Protein AF-0000000067235515 (afdb_homodimer)

Secondary structure (DSSP, 8-state):
---------PPEEEE--BTTTB---TTTHHHHHTT--HHHHHHHB-TTHHHHHHTTSS-HHHHHHHSBTT-----HHHHHHHHHHH--BPTTHHHHHHHHHHTT--EEEEE---TTHHHHHHHH-GGGTSEEEEETTBGGGTT--TTSHHHHHHHHHHHTS-GGGEEEEES-HHHHHHHHHTT-EEEE---HHHHHHHHHHTT---/---------PPEEEE--BTTTB---TTTHHHHHTT--HHHHHHHB-TTHHHHHHTTSS-HHHHHHHSBTT-----HHHHHHHHHHH--BPTTHHHHHHHHHHTT--EEEEE---TTHHHHHHHH-GGGTSEEEEETTBGGGTT--TTSHHHHHHHHHHHTS-GGGEEEEES-HHHHHHHHHTT-EEEE---HHHHHHHHHHTT---

Solvent-accessible surface area (backbone atoms only — not comparable to full-atom values): 21364 Å² total; per-residue (Å²): 127,80,74,72,70,70,76,75,82,68,45,38,36,36,29,28,38,71,57,49,40,27,45,57,44,66,75,59,52,44,18,54,74,70,73,37,53,57,69,54,42,63,60,38,33,24,82,52,31,62,60,35,26,20,28,46,73,42,52,70,69,53,30,41,58,38,38,28,36,57,54,54,88,57,64,56,68,60,51,51,51,54,50,54,72,52,53,42,72,35,74,58,32,66,62,52,38,46,40,37,39,74,59,66,37,52,40,29,34,46,31,75,37,32,76,61,55,55,53,50,38,72,74,69,42,55,65,83,48,29,41,88,58,29,29,6,31,40,70,68,19,41,63,31,40,73,24,19,60,65,22,54,51,30,49,39,64,73,67,69,54,63,43,78,44,29,37,36,37,23,52,44,63,57,42,21,51,34,37,36,74,70,45,28,45,49,37,71,45,77,46,40,69,55,42,50,52,53,43,43,74,72,67,55,77,102,125,79,74,73,70,69,76,75,81,66,45,38,36,36,29,28,38,71,56,50,41,27,44,58,46,66,75,60,51,46,18,55,74,72,72,37,52,56,70,54,42,64,59,38,33,24,81,53,31,61,59,35,26,20,28,46,73,42,51,69,70,54,30,42,59,37,38,28,37,56,53,54,89,58,63,57,69,62,51,50,49,52,50,55,73,52,52,42,72,34,75,58,32,68,62,53,37,46,40,38,39,74,57,66,38,52,39,30,34,44,31,77,36,31,78,62,56,55,52,49,38,72,74,68,43,54,66,83,48,29,41,88,59,29,30,6,31,40,71,70,18,41,64,32,41,72,26,20,61,64,23,55,51,30,49,41,63,73,67,70,53,63,43,78,44,29,37,37,36,24,55,44,62,58,43,20,51,35,38,36,74,68,45,28,46,49,38,71,47,79,46,42,68,57,42,50,52,55,43,43,74,71,68,55,76,103

Nearest PDB structures (foldseek):
  5akk-assembly1_A  TM=7.738E-01  e=2.012E-09  Homo sapiens
  5ai8-assembly1_A-2  TM=7.349E-01  e=1.295E-09  Homo sapiens
  5fp0-assembly1_A-2  TM=7.448E-01  e=2.934E-09  Homo sapiens
  5aki-assembly1_A-2  TM=7.389E-01  e=2.934E-09  Homo sapiens
  5alv-assembly1_A-2  TM=7.280E-01  e=5.506E-09  Homo sapiens

InterPro domains:
  IPR006439 HAD hydrolase, subfamily IA [TIGR01509] (143-188)
  IPR023214 HAD superfamily [G3DSA:3.40.50.1000] (12-202)
  IPR036412 HAD-like superfamily [SSF56784] (14-196)

pLDDT: mean 95.57, std 9.49, range [41.94, 98.94]

Organism: Chlamydomonas reinhardtii (NCBI:txid3055)

Foldseek 3Di:
DPPPPPPPQAFAEEEEPDVTFKDFCLQPQLCVLVVHHSVVQCVFFDPCLFLCQLLQNDDLVSSQQRGTVVRDGDPSVVSLVSRLVRIDTAPPNVVLLVVCVVVPHAYEYAYSGGPCVVSNCVRPVCVVRHYPAHTNNDHQNRRHDPPDLSNLVSVC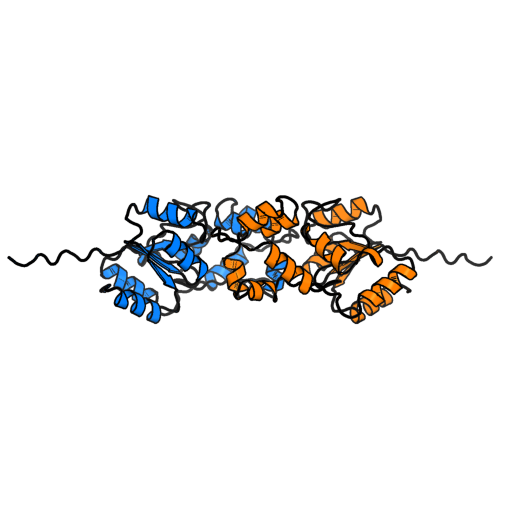VVVVDPQDRYEYEDQDPRSQVSSVVNVHHGDHHDGNVVVVVVCVVVVDDD/DPPPPPPPQAFAEEEEPDVTFKDFCLQPQLCVLVVHHSVVQCVFFDPCLFLCQLLQNDDLVSSQQRGTVVRDGDPSVVSLVSRLVRIDTAPPNVVLLVQCVVVPHAYEYAYSGGPCVVSNCVRPVCVVRHYPAHTNNDHQNRRHDPPDLSNLVSVCVVVVDPQDRYEYEDQDVRSQVSSVVNVHHGDHHDGNVVVVVVCVVVVDDD

Radius of gyration: 25.75 Å; Cα contacts (8 Å, |Δi|>4): 739; chains: 2; bounding box: 45×110×51 Å

Structure (mmCIF, N/CA/C/O backbone):
data_AF-0000000067235515-model_v1
#
loop_
_entity.id
_entity.type
_entity.pdbx_description
1 polymer 'Haloacid dehalogenase-like hydrolase'
#
loop_
_atom_site.group_PDB
_atom_site.id
_atom_site.type_symbol
_atom_site.label_atom_id
_atom_site.label_alt_id
_atom_site.label_comp_id
_atom_site.label_asym_id
_atom_site.label_entity_id
_atom_site.label_seq_id
_atom_site.pdbx_PDB_ins_code
_atom_site.Cartn_x
_atom_site.Cartn_y
_atom_site.Cartn_z
_atom_site.occupancy
_atom_site.B_iso_or_equiv
_atom_site.auth_seq_id
_atom_site.auth_comp_id
_atom_site.auth_asym_id
_atom_site.auth_atom_id
_atom_site.pdbx_PDB_model_num
ATOM 1 N N . MET A 1 1 ? -10.945 -56.719 -24.406 1 42.72 1 MET A N 1
ATOM 2 C CA . MET A 1 1 ? -10.633 -55.375 -24.859 1 42.72 1 MET A CA 1
ATOM 3 C C . MET A 1 1 ? -10.336 -54.469 -23.688 1 42.72 1 MET A C 1
ATOM 5 O O . MET A 1 1 ? -11.164 -54.312 -22.781 1 42.72 1 MET A O 1
ATOM 9 N N . ALA A 1 2 ? -9.141 -54.531 -23.266 1 49.25 2 ALA A N 1
ATOM 10 C CA . ALA A 1 2 ? -8.719 -53.781 -22.078 1 49.25 2 ALA A CA 1
ATOM 11 C C . ALA A 1 2 ? -9.25 -52.375 -22.109 1 49.25 2 ALA A C 1
ATOM 13 O O . ALA A 1 2 ? -9.164 -51.688 -23.141 1 49.25 2 ALA A O 1
ATOM 14 N N . ALA A 1 3 ? -10.352 -52.094 -21.453 1 48.66 3 ALA A N 1
ATOM 15 C CA . ALA A 1 3 ? -10.891 -50.75 -21.344 1 48.66 3 ALA A CA 1
ATOM 16 C C . ALA A 1 3 ? -9.766 -49.719 -21.25 1 48.66 3 ALA A C 1
ATOM 18 O O . ALA A 1 3 ? -8.883 -49.812 -20.406 1 48.66 3 ALA A O 1
ATOM 19 N N . VAL A 1 4 ? -9.133 -49.312 -22.344 1 44.88 4 VAL A N 1
ATOM 20 C CA . VAL A 1 4 ? -8.211 -48.156 -22.297 1 44.88 4 VAL A CA 1
ATOM 21 C C . VAL A 1 4 ? -8.648 -47.188 -21.219 1 44.88 4 VAL A C 1
ATOM 23 O O . VAL A 1 4 ? -9.711 -46.562 -21.328 1 44.88 4 VAL A O 1
ATOM 26 N N . THR A 1 5 ? -8.609 -47.5 -19.906 1 45.69 5 THR A N 1
ATOM 27 C CA . THR A 1 5 ? -8.93 -46.531 -18.859 1 45.69 5 THR A CA 1
ATOM 28 C C . THR A 1 5 ? -8.633 -45.125 -19.344 1 45.69 5 THR A C 1
ATOM 30 O O . THR A 1 5 ? -7.562 -44.844 -19.891 1 45.69 5 THR A O 1
ATOM 33 N N . ALA A 1 6 ? -9.547 -44.406 -19.969 1 49.41 6 ALA A N 1
ATOM 34 C CA . ALA A 1 6 ? -9.438 -43.031 -20.453 1 49.41 6 ALA A CA 1
ATOM 35 C C . ALA A 1 6 ? -8.398 -42.25 -19.656 1 49.41 6 ALA A C 1
ATOM 37 O O . ALA A 1 6 ? -8.406 -42.281 -18.422 1 49.41 6 ALA A O 1
ATOM 38 N N . ALA A 1 7 ? -7.219 -42.188 -20.062 1 55.12 7 ALA A N 1
ATOM 39 C CA . ALA A 1 7 ? -6.148 -41.406 -19.438 1 55.12 7 ALA A CA 1
ATOM 40 C C . ALA A 1 7 ? -6.707 -40.188 -18.703 1 55.12 7 ALA A C 1
ATOM 42 O O . ALA A 1 7 ? -7.43 -39.406 -19.297 1 55.12 7 ALA A O 1
ATOM 43 N N . GLN A 1 8 ? -7.043 -40.344 -17.391 1 63.34 8 GLN A N 1
ATOM 44 C CA . GLN A 1 8 ? -7.594 -39.281 -16.562 1 63.34 8 GLN A CA 1
ATOM 45 C C . GLN A 1 8 ? -6.914 -37.969 -16.844 1 63.34 8 GLN A C 1
ATOM 47 O O . GLN A 1 8 ? -5.688 -37.875 -16.812 1 63.34 8 GLN A O 1
ATOM 52 N N . LYS A 1 9 ? -7.562 -37.125 -17.672 1 81.44 9 LYS A N 1
ATOM 53 C CA . LYS A 1 9 ? -7.027 -35.812 -18.016 1 81.44 9 LYS A CA 1
ATOM 54 C C . LYS A 1 9 ? -6.496 -35.062 -16.781 1 81.44 9 LYS A C 1
ATOM 56 O O . LYS A 1 9 ? -7.156 -35.062 -15.734 1 81.44 9 LYS A O 1
ATOM 61 N N . ARG A 1 10 ? -5.223 -34.844 -16.719 1 94.81 10 ARG A N 1
ATOM 62 C CA . ARG A 1 10 ? -4.543 -34.094 -15.656 1 94.81 10 ARG A CA 1
ATOM 63 C C . ARG A 1 10 ? -4.738 -32.594 -15.82 1 94.81 10 ARG A C 1
ATOM 65 O O . ARG A 1 10 ? -4.43 -32.031 -16.875 1 94.81 10 ARG A O 1
ATOM 72 N N . PRO A 1 11 ? -5.348 -32.062 -14.812 1 97.81 11 PRO A N 1
ATOM 73 C CA . PRO A 1 11 ? -5.512 -30.609 -14.906 1 97.81 11 PRO A CA 1
ATOM 74 C C . PRO A 1 11 ? -4.18 -29.859 -14.875 1 97.81 11 PRO A C 1
ATOM 76 O O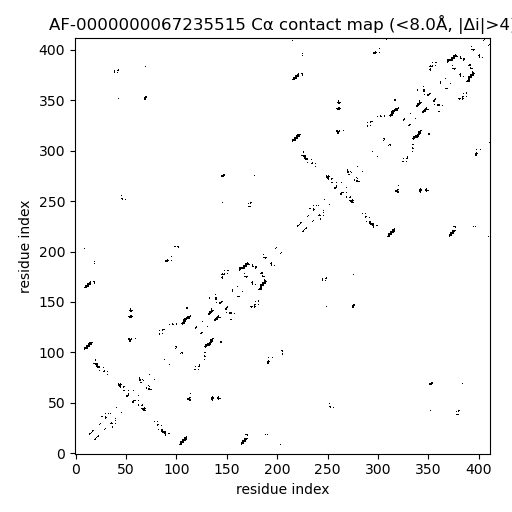 . PRO A 1 11 ? -3.174 -30.406 -14.422 1 97.81 11 PRO A O 1
ATOM 79 N N . VAL A 1 12 ? -4.172 -28.656 -15.477 1 98.62 12 VAL A N 1
ATOM 80 C CA . VAL A 1 12 ? -3.068 -27.719 -15.305 1 98.62 12 VAL A CA 1
ATOM 81 C C . VAL A 1 12 ? -3.09 -27.156 -13.883 1 98.62 12 VAL A C 1
ATOM 83 O O . VAL A 1 12 ? -4.148 -26.781 -13.375 1 98.62 12 VAL A O 1
ATOM 86 N N . LEU A 1 13 ? -1.962 -27.188 -13.195 1 98.88 13 LEU A N 1
ATOM 87 C CA . LEU A 1 13 ? -1.845 -26.531 -11.898 1 98.88 13 LEU A CA 1
ATOM 88 C C . LEU A 1 13 ? -1.133 -25.188 -12.039 1 98.88 13 LEU A C 1
ATOM 90 O O . LEU A 1 13 ? 0.006 -25.125 -12.508 1 98.88 13 LEU A O 1
ATOM 94 N N . LEU A 1 14 ? -1.802 -24.125 -11.758 1 98.81 14 LEU A N 1
ATOM 95 C CA . LEU A 1 14 ? -1.255 -22.766 -11.648 1 98.81 14 LEU A CA 1
ATOM 96 C C . LEU A 1 14 ? -0.914 -22.453 -10.195 1 98.81 14 LEU A C 1
ATOM 98 O O . LEU A 1 14 ? -1.793 -22.453 -9.328 1 98.81 14 LEU A O 1
ATOM 102 N N . LEU A 1 15 ? 0.354 -22.156 -9.93 1 98.94 15 LEU A N 1
ATOM 103 C CA . LEU A 1 15 ? 0.794 -21.984 -8.555 1 98.94 15 LEU A CA 1
ATOM 104 C C . LEU A 1 15 ? 1.336 -20.578 -8.336 1 98.94 15 LEU A C 1
ATOM 106 O O . LEU A 1 15 ? 2.207 -20.109 -9.078 1 98.94 15 LEU A O 1
ATOM 110 N N . ASP A 1 16 ? 0.804 -19.906 -7.312 1 98.88 16 ASP A N 1
ATOM 111 C CA . ASP A 1 16 ? 1.496 -18.75 -6.762 1 98.88 16 ASP A CA 1
ATOM 112 C C . ASP A 1 16 ? 2.91 -19.109 -6.312 1 98.88 16 ASP A C 1
ATOM 114 O O . ASP A 1 16 ? 3.203 -20.281 -6.055 1 98.88 16 ASP A O 1
ATOM 118 N N . ILE A 1 17 ? 3.76 -18.047 -6.305 1 98.88 17 ILE A N 1
ATOM 119 C CA . ILE A 1 17 ? 5.137 -18.344 -5.922 1 98.88 17 ILE A CA 1
ATOM 120 C C . ILE A 1 17 ? 5.395 -17.844 -4.5 1 98.88 17 ILE A C 1
ATOM 122 O O . ILE A 1 17 ? 5.719 -18.625 -3.611 1 98.88 17 ILE A O 1
ATOM 126 N N . MET A 1 18 ? 5.164 -16.578 -4.234 1 98.19 18 MET A N 1
ATOM 127 C CA . MET A 1 18 ? 5.523 -15.977 -2.955 1 98.19 18 MET A CA 1
ATOM 128 C C . MET A 1 18 ? 4.543 -16.391 -1.864 1 98.19 18 MET A C 1
ATOM 130 O O . MET A 1 18 ? 3.342 -16.141 -1.971 1 98.19 18 MET A O 1
ATOM 134 N N . ASP A 1 19 ? 5.094 -17.078 -0.851 1 98.06 19 ASP A N 1
ATOM 135 C CA . ASP A 1 19 ? 4.383 -17.609 0.305 1 98.06 19 ASP A CA 1
ATOM 136 C C . ASP A 1 19 ? 3.455 -18.75 -0.105 1 98.06 19 ASP A C 1
ATOM 138 O O . ASP A 1 19 ? 2.484 -19.062 0.594 1 98.06 19 ASP A O 1
ATOM 142 N N . THR A 1 20 ? 3.705 -19.297 -1.242 1 98.81 20 THR A N 1
ATOM 143 C CA . THR A 1 20 ? 3.066 -20.531 -1.699 1 98.81 20 THR A CA 1
ATOM 144 C C . THR A 1 20 ? 4.113 -21.578 -2.055 1 98.81 20 THR A C 1
ATOM 146 O O . THR A 1 20 ? 4.145 -22.656 -1.454 1 98.81 20 THR A O 1
ATOM 149 N N . VAL A 1 21 ? 5.035 -21.281 -2.959 1 98.94 21 VAL A N 1
ATOM 150 C CA . VAL A 1 21 ? 6.145 -22.156 -3.287 1 98.94 21 VAL A CA 1
ATOM 151 C C . VAL A 1 21 ? 7.406 -21.703 -2.562 1 98.94 21 VAL A C 1
ATOM 153 O O . VAL A 1 21 ? 8.156 -22.516 -2.029 1 98.94 21 VAL A O 1
ATOM 156 N N . VAL A 1 22 ? 7.602 -20.391 -2.527 1 98.88 22 VAL A N 1
ATOM 157 C CA . VAL A 1 22 ? 8.797 -19.75 -1.979 1 98.88 22 VAL A CA 1
ATOM 158 C C . VAL A 1 22 ? 8.391 -18.766 -0.88 1 98.88 22 VAL A C 1
ATOM 160 O O . VAL A 1 22 ? 7.344 -18.125 -0.967 1 98.88 22 VAL A O 1
ATOM 163 N N . TYR A 1 23 ? 9.172 -18.609 0.127 1 98.69 23 TYR A N 1
ATOM 164 C CA . TYR A 1 23 ? 8.984 -17.656 1.216 1 98.69 23 TYR A CA 1
ATOM 165 C C . TYR A 1 23 ? 9.086 -16.219 0.712 1 98.69 23 TYR A C 1
ATOM 167 O O . TYR A 1 23 ? 9.977 -15.906 -0.078 1 98.69 23 TYR A O 1
ATOM 175 N N . ASP A 1 24 ? 8.18 -15.375 1.087 1 96.88 24 ASP A N 1
ATOM 176 C CA . ASP A 1 24 ? 8.141 -13.961 0.729 1 96.88 24 ASP A CA 1
ATOM 177 C C . ASP A 1 24 ? 8.812 -13.102 1.798 1 96.88 24 ASP A C 1
ATOM 179 O O . ASP A 1 24 ? 8.289 -12.953 2.904 1 96.88 24 ASP A O 1
ATOM 183 N N . PRO A 1 25 ? 9.891 -12.438 1.51 1 96.81 25 PRO A N 1
ATOM 184 C CA . PRO A 1 25 ? 10.602 -11.625 2.504 1 96.81 25 PRO A CA 1
ATOM 185 C C . PRO A 1 25 ? 10 -10.227 2.662 1 96.81 25 PRO A C 1
ATOM 187 O O . PRO A 1 25 ? 10.477 -9.445 3.486 1 96.81 25 PRO A O 1
ATOM 190 N N . PHE A 1 26 ? 8.984 -9.859 2.027 1 91.75 26 PHE A N 1
ATOM 191 C CA . PHE A 1 26 ? 8.469 -8.492 1.925 1 91.75 26 PHE A CA 1
ATOM 192 C C . PHE A 1 26 ? 7.938 -8.016 3.27 1 91.75 26 PHE A C 1
ATOM 194 O O . PHE A 1 26 ? 8.227 -6.891 3.689 1 91.75 26 PHE A O 1
ATOM 201 N N . PHE A 1 27 ? 7.223 -8.836 3.979 1 89.31 27 PHE A N 1
ATOM 202 C CA . PHE A 1 27 ? 6.441 -8.375 5.121 1 89.31 27 PHE A CA 1
ATOM 203 C C . PHE A 1 27 ? 7.301 -8.328 6.379 1 89.31 27 PHE A C 1
ATOM 205 O O . PHE A 1 27 ? 7.062 -7.516 7.273 1 89.31 27 PHE A O 1
ATOM 212 N N . LYS A 1 28 ? 8.281 -9.195 6.465 1 93.31 28 LYS A N 1
ATOM 213 C CA . LYS A 1 28 ? 9.062 -9.273 7.695 1 93.31 28 LYS A CA 1
ATOM 214 C C . LYS A 1 28 ? 10.5 -8.805 7.465 1 93.31 28 LYS A C 1
ATOM 216 O O . LYS A 1 28 ? 10.953 -7.848 8.094 1 93.31 28 LYS A O 1
ATOM 221 N N . GLU A 1 29 ? 11.211 -9.305 6.461 1 97.31 29 GLU A N 1
ATOM 222 C CA . GLU A 1 29 ? 12.633 -9.039 6.277 1 97.31 29 GLU A CA 1
ATOM 223 C C . GLU A 1 29 ? 12.867 -7.652 5.688 1 97.31 29 GLU A C 1
ATOM 225 O O . GLU A 1 29 ? 13.82 -6.965 6.062 1 97.31 29 GLU A O 1
ATOM 230 N N . MET A 1 30 ? 11.977 -7.234 4.824 1 96.19 30 MET A N 1
ATOM 231 C CA . MET A 1 30 ? 12.219 -5.953 4.168 1 96.19 30 MET A CA 1
ATOM 232 C C . MET A 1 30 ? 12.117 -4.801 5.16 1 96.19 30 MET A C 1
ATOM 234 O O . MET A 1 30 ? 13 -3.943 5.219 1 96.19 30 MET A O 1
ATOM 238 N N . PRO A 1 31 ? 11.023 -4.773 5.984 1 96.62 31 PRO A N 1
ATOM 239 C CA . PRO A 1 31 ? 11 -3.727 7.008 1 96.62 31 PRO A CA 1
ATOM 240 C C . PRO A 1 31 ? 12.227 -3.754 7.914 1 96.62 31 PRO A C 1
ATOM 242 O O . PRO A 1 31 ? 12.789 -2.703 8.234 1 96.62 31 PRO A O 1
ATOM 245 N N . VAL A 1 32 ? 12.711 -4.914 8.273 1 97.38 32 VAL A N 1
ATOM 246 C CA . VAL A 1 32 ? 13.883 -5.07 9.125 1 97.38 32 VAL A CA 1
ATOM 247 C C . VAL A 1 32 ? 15.117 -4.523 8.414 1 97.38 32 VAL A C 1
ATOM 249 O O . VAL A 1 32 ? 15.93 -3.822 9.016 1 97.38 32 VAL A O 1
ATOM 252 N N . PHE A 1 33 ? 15.297 -4.789 7.137 1 98.19 33 PHE A N 1
ATOM 253 C CA . PHE A 1 33 ? 16.406 -4.316 6.32 1 98.19 33 PHE A CA 1
ATOM 254 C C . PHE A 1 33 ? 16.5 -2.797 6.355 1 98.19 33 PHE A C 1
ATOM 256 O O . PHE A 1 33 ? 17.594 -2.236 6.434 1 98.19 33 PHE A O 1
ATOM 263 N N . PHE A 1 34 ? 15.336 -2.146 6.301 1 97.25 34 PHE A N 1
ATOM 264 C CA . PHE A 1 34 ? 15.312 -0.689 6.262 1 97.25 34 PHE A CA 1
ATOM 265 C C . PHE A 1 34 ? 15.227 -0.109 7.668 1 97.25 34 PHE A C 1
ATOM 267 O O . PHE A 1 34 ? 15.031 1.096 7.836 1 97.25 34 PHE A O 1
ATOM 274 N N . ASN A 1 35 ? 15.273 -0.981 8.672 1 96.38 35 ASN A N 1
ATOM 275 C CA . ASN A 1 35 ? 15.172 -0.587 10.078 1 96.38 35 ASN A CA 1
ATOM 276 C C . ASN A 1 35 ? 13.883 0.177 10.352 1 96.38 35 ASN A C 1
ATOM 278 O O . ASN A 1 35 ? 13.906 1.239 10.977 1 96.38 35 ASN A O 1
ATOM 282 N N . MET A 1 36 ? 12.766 -0.323 9.828 1 95.19 36 MET A N 1
ATOM 283 C CA . MET A 1 36 ? 11.422 0.239 9.969 1 95.19 36 MET A CA 1
ATOM 284 C C . MET A 1 36 ? 10.414 -0.84 10.352 1 95.19 36 MET A C 1
ATOM 286 O O . MET A 1 36 ? 10.633 -2.023 10.078 1 95.19 36 MET A O 1
ATOM 290 N N . SER A 1 37 ? 9.336 -0.436 11.047 1 92.62 37 SER A N 1
ATOM 291 C CA . SER A 1 37 ? 8.164 -1.301 11.094 1 92.62 37 SER A CA 1
ATOM 292 C C . SER A 1 37 ? 7.492 -1.394 9.727 1 92.62 37 SER A C 1
ATOM 294 O O . SER A 1 37 ? 7.793 -0.602 8.828 1 92.62 37 SER A O 1
ATOM 296 N N . PHE A 1 38 ? 6.625 -2.35 9.547 1 91.25 38 PHE A N 1
ATOM 297 C CA . PHE A 1 38 ? 5.906 -2.479 8.289 1 91.25 38 PHE A CA 1
ATOM 298 C C . PHE A 1 38 ? 5.055 -1.244 8.016 1 91.25 38 PHE A C 1
ATOM 300 O O . PHE A 1 38 ? 5.004 -0.75 6.891 1 91.25 38 PHE A O 1
ATOM 307 N N . LYS A 1 39 ? 4.438 -0.704 9.039 1 87.88 39 LYS A N 1
ATOM 308 C CA . LYS A 1 39 ? 3.625 0.505 8.922 1 87.88 39 LYS A CA 1
ATOM 309 C C . LYS A 1 39 ? 4.465 1.686 8.438 1 87.88 39 LYS A C 1
ATOM 311 O O . LYS A 1 39 ? 4.035 2.449 7.57 1 87.88 39 LYS A O 1
ATOM 316 N N . GLU A 1 40 ? 5.664 1.831 9 1 91.75 40 GLU A N 1
ATOM 317 C CA . GLU A 1 40 ? 6.578 2.898 8.602 1 91.75 40 GLU A CA 1
ATOM 318 C C . GLU A 1 40 ? 7.023 2.732 7.152 1 91.75 40 GLU A C 1
ATOM 320 O O . GLU A 1 40 ? 7.109 3.711 6.406 1 91.75 40 GLU A O 1
ATOM 325 N N . LEU A 1 41 ? 7.32 1.507 6.789 1 94.88 41 LEU A N 1
ATOM 326 C CA . LEU A 1 41 ? 7.746 1.231 5.422 1 94.88 41 LEU A CA 1
ATOM 327 C C . LEU A 1 41 ? 6.645 1.592 4.43 1 94.88 41 LEU A C 1
ATOM 329 O O . LEU A 1 41 ? 6.91 2.223 3.402 1 94.88 41 LEU A O 1
ATOM 333 N N . LEU A 1 42 ? 5.406 1.213 4.766 1 91.94 42 LEU A N 1
ATOM 334 C CA . LEU A 1 42 ? 4.27 1.518 3.898 1 91.94 42 LEU A CA 1
ATOM 335 C C . LEU A 1 42 ? 4.113 3.023 3.721 1 91.94 42 LEU A C 1
ATOM 337 O O . LEU A 1 42 ? 3.799 3.494 2.623 1 91.94 42 LEU A O 1
ATOM 341 N N . ALA A 1 43 ? 4.41 3.77 4.738 1 89.12 43 ALA A N 1
ATOM 342 C CA . ALA A 1 43 ? 4.273 5.223 4.707 1 89.12 43 ALA A CA 1
ATOM 343 C C . ALA A 1 43 ? 5.422 5.863 3.932 1 89.12 43 ALA A C 1
ATOM 345 O O . ALA A 1 43 ? 5.238 6.895 3.275 1 89.12 43 ALA A O 1
ATOM 346 N N . ALA A 1 44 ? 6.547 5.281 4.012 1 94.81 44 ALA A N 1
ATOM 347 C CA . ALA A 1 44 ? 7.754 5.871 3.443 1 94.81 44 ALA A CA 1
ATOM 348 C C . ALA A 1 44 ? 7.883 5.535 1.96 1 94.81 44 ALA A C 1
ATOM 350 O O . ALA A 1 44 ? 8.422 6.328 1.182 1 94.81 44 ALA A O 1
ATOM 351 N N . LYS A 1 45 ? 7.402 4.402 1.56 1 96.44 45 LYS A N 1
ATOM 352 C CA . LYS A 1 45 ? 7.531 3.943 0.18 1 96.44 45 LYS A CA 1
ATOM 353 C C . LYS A 1 45 ? 6.695 4.801 -0.766 1 96.44 45 LYS A C 1
ATOM 355 O O . LYS A 1 45 ? 5.648 5.324 -0.379 1 96.44 45 LYS A O 1
ATOM 360 N N . HIS A 1 46 ? 7.297 4.977 -1.972 1 96 46 HIS A N 1
ATOM 361 C CA . HIS A 1 46 ? 6.465 5.57 -3.012 1 96 46 HIS A CA 1
ATOM 362 C C . HIS A 1 46 ? 5.246 4.703 -3.303 1 96 46 HIS A C 1
ATOM 364 O O . HIS A 1 46 ? 5.367 3.488 -3.465 1 96 46 HIS A O 1
ATOM 370 N N . PRO A 1 47 ? 4.133 5.266 -3.4 1 92.81 47 PRO A N 1
ATOM 371 C CA . PRO A 1 47 ? 2.904 4.469 -3.402 1 92.81 47 PRO A CA 1
ATOM 372 C C . PRO A 1 47 ? 2.777 3.584 -4.641 1 92.81 47 PRO A C 1
ATOM 374 O O . PRO A 1 47 ? 2.098 2.555 -4.605 1 92.81 47 PRO A O 1
ATOM 377 N N . THR A 1 48 ? 3.43 3.967 -5.719 1 94.5 48 THR A N 1
ATOM 378 C CA . THR A 1 48 ? 3.18 3.207 -6.941 1 94.5 48 THR A CA 1
ATOM 379 C C . THR A 1 48 ? 4.449 2.5 -7.406 1 94.5 48 THR A C 1
ATOM 381 O O . THR A 1 48 ? 4.406 1.683 -8.328 1 94.5 48 THR A O 1
ATOM 384 N N . ALA A 1 49 ? 5.504 2.727 -6.734 1 96.5 49 ALA A N 1
ATOM 385 C CA . ALA A 1 49 ? 6.793 2.285 -7.258 1 96.5 49 ALA A CA 1
ATOM 386 C C . ALA A 1 49 ? 6.828 0.768 -7.426 1 96.5 49 ALA A C 1
ATOM 388 O O . ALA A 1 49 ? 7.168 0.264 -8.5 1 96.5 49 ALA A O 1
ATOM 389 N N . TRP A 1 50 ? 6.391 0.065 -6.43 1 96.12 50 TRP A N 1
ATOM 390 C CA . TRP A 1 50 ? 6.52 -1.389 -6.453 1 96.12 50 TRP A CA 1
ATOM 391 C C . TRP A 1 50 ? 5.574 -2.002 -7.48 1 96.12 50 TRP A C 1
ATOM 393 O O . TRP A 1 50 ? 5.957 -2.906 -8.227 1 96.12 50 TRP A O 1
ATOM 403 N N . VAL A 1 51 ? 4.363 -1.522 -7.57 1 95.81 51 VAL A N 1
ATOM 404 C CA . VAL A 1 51 ? 3.381 -2.08 -8.492 1 95.81 51 VAL A CA 1
ATOM 405 C C . VAL A 1 51 ? 3.812 -1.81 -9.93 1 95.81 51 VAL A C 1
ATOM 407 O O . VAL A 1 51 ? 3.625 -2.654 -10.812 1 95.81 51 VAL A O 1
ATOM 410 N N . GLU A 1 52 ? 4.352 -0.623 -10.156 1 97.44 52 GLU A N 1
ATOM 411 C CA . GLU A 1 52 ? 4.891 -0.324 -11.477 1 97.44 52 GLU A CA 1
ATOM 412 C C . GLU A 1 52 ? 6.012 -1.29 -11.844 1 97.44 52 GLU A C 1
ATOM 414 O O . GLU A 1 52 ? 6.109 -1.727 -12.992 1 97.44 52 GLU A O 1
ATOM 419 N N . PHE A 1 53 ? 6.82 -1.643 -10.867 1 98.31 53 PHE A N 1
ATOM 420 C CA . PHE A 1 53 ? 7.906 -2.594 -11.062 1 98.31 53 PHE A CA 1
ATOM 421 C C . PHE A 1 53 ? 7.363 -4 -11.289 1 98.31 53 PHE A C 1
ATOM 423 O O . PHE A 1 53 ? 7.797 -4.703 -12.203 1 98.31 53 PHE A O 1
ATOM 430 N N . GLU A 1 54 ? 6.367 -4.406 -10.539 1 97.44 54 GLU A N 1
ATOM 431 C CA . GLU A 1 54 ? 5.719 -5.707 -10.664 1 97.44 54 GLU A CA 1
ATOM 432 C C . GLU A 1 54 ? 5.074 -5.875 -12.039 1 97.44 54 GLU A C 1
ATOM 434 O O . GLU A 1 54 ? 5.023 -6.98 -12.57 1 97.44 54 GLU A O 1
ATOM 439 N N . CYS A 1 55 ? 4.637 -4.773 -12.578 1 97.69 55 CYS A N 1
ATOM 440 C CA . CYS A 1 55 ? 3.918 -4.836 -13.852 1 97.69 55 CYS A CA 1
ATOM 441 C C . CYS A 1 55 ? 4.863 -4.625 -15.023 1 97.69 55 CYS A C 1
ATOM 443 O O . CYS A 1 55 ? 4.43 -4.57 -16.172 1 97.69 55 CYS A O 1
ATOM 445 N N . GLY A 1 56 ? 6.121 -4.414 -14.719 1 98.06 56 GLY A N 1
ATOM 446 C CA . GLY A 1 56 ? 7.109 -4.242 -15.773 1 98.06 56 GLY A CA 1
ATOM 447 C C . GLY A 1 56 ? 7.094 -2.859 -16.391 1 98.06 56 GLY A C 1
ATOM 448 O O . GLY A 1 56 ? 7.578 -2.666 -17.5 1 98.06 56 GLY A O 1
ATOM 449 N N . GLU A 1 57 ? 6.52 -1.899 -15.727 1 97.94 57 GLU A N 1
ATOM 450 C CA . GLU A 1 57 ? 6.387 -0.543 -16.25 1 97.94 57 GLU A CA 1
ATOM 451 C C . GLU A 1 57 ? 7.656 0.268 -16.016 1 97.94 57 GLU A C 1
ATOM 453 O O . GLU A 1 57 ? 7.895 1.271 -16.688 1 97.94 57 GLU A O 1
ATOM 458 N N . ILE A 1 58 ? 8.438 -0.07 -15.039 1 98.19 58 ILE A N 1
ATOM 459 C CA . ILE A 1 58 ? 9.688 0.625 -14.75 1 98.19 58 ILE A CA 1
ATOM 460 C C . ILE A 1 58 ? 10.812 -0.391 -14.57 1 98.19 58 ILE A C 1
ATOM 462 O O . ILE A 1 58 ? 10.562 -1.557 -14.258 1 98.19 58 ILE A O 1
ATOM 466 N N . THR A 1 59 ? 12.016 0.004 -14.836 1 98.19 59 THR A N 1
ATOM 467 C CA . THR A 1 59 ? 13.203 -0.83 -14.648 1 98.19 59 THR A CA 1
ATOM 468 C C . THR A 1 59 ? 13.594 -0.881 -13.18 1 98.19 59 THR A C 1
ATOM 470 O O . THR A 1 59 ? 13.047 -0.143 -12.352 1 98.19 59 THR A O 1
ATOM 473 N N . GLU A 1 60 ? 14.477 -1.77 -12.883 1 98.19 60 GLU A N 1
ATOM 474 C CA . GLU A 1 60 ? 15.023 -1.845 -11.531 1 98.19 60 GLU A CA 1
ATOM 475 C C . GLU A 1 60 ? 15.656 -0.521 -11.117 1 98.19 60 GLU A C 1
ATOM 477 O O . GLU A 1 60 ? 15.484 -0.072 -9.977 1 98.19 60 GLU A O 1
ATOM 482 N N . GLU A 1 61 ? 16.406 0.076 -12.055 1 98.12 61 GLU A N 1
ATOM 483 C CA . GLU A 1 61 ? 17.031 1.364 -11.773 1 98.12 61 GLU A CA 1
ATOM 484 C C . GLU A 1 61 ? 15.984 2.424 -11.438 1 98.12 61 GLU A C 1
ATOM 486 O O . GLU A 1 61 ? 16.156 3.189 -10.484 1 98.12 61 GLU A O 1
ATOM 491 N N . GLN A 1 62 ? 14.945 2.436 -12.141 1 98.25 62 GLN A N 1
ATOM 492 C CA . GLN A 1 62 ? 13.859 3.381 -11.891 1 98.25 62 GLN A CA 1
ATOM 493 C C . GLN A 1 62 ? 13.156 3.082 -10.578 1 98.25 62 GLN A C 1
ATOM 495 O O . GLN A 1 62 ? 12.766 3.998 -9.852 1 98.25 62 GLN A O 1
ATOM 500 N N . LEU A 1 63 ? 12.969 1.771 -10.234 1 98.44 63 LEU A N 1
ATOM 501 C CA . LEU A 1 63 ? 12.406 1.379 -8.945 1 98.44 63 LEU A CA 1
ATOM 502 C C . LEU A 1 63 ? 13.242 1.938 -7.797 1 98.44 63 LEU A C 1
ATOM 504 O O . LEU A 1 63 ? 12.711 2.562 -6.879 1 98.44 63 LEU A O 1
ATOM 508 N N . LEU A 1 64 ? 14.539 1.726 -7.906 1 98.25 64 LEU A N 1
ATOM 509 C CA . LEU A 1 64 ? 15.422 2.115 -6.816 1 98.25 64 LEU A CA 1
ATOM 510 C C . LEU A 1 64 ? 15.453 3.631 -6.652 1 98.25 64 LEU A C 1
ATOM 512 O O . LEU A 1 64 ? 15.547 4.137 -5.531 1 98.25 64 LEU A O 1
ATOM 516 N N . ALA A 1 65 ? 15.336 4.344 -7.777 1 97 65 ALA A N 1
ATOM 517 C CA . ALA A 1 65 ? 15.32 5.805 -7.746 1 97 65 ALA A CA 1
ATOM 518 C C . ALA A 1 65 ? 14.016 6.328 -7.16 1 97 65 ALA A C 1
ATOM 520 O O . ALA A 1 65 ? 13.984 7.387 -6.531 1 97 65 ALA A O 1
ATOM 521 N N . LYS A 1 66 ? 12.969 5.543 -7.277 1 95.94 66 LYS A N 1
ATOM 522 C CA . LYS A 1 66 ? 11.617 5.984 -6.945 1 95.94 66 LYS A CA 1
ATOM 523 C C . LYS A 1 66 ? 11.094 5.273 -5.699 1 95.94 66 LYS A C 1
ATOM 525 O O . LYS A 1 66 ? 9.953 5.48 -5.293 1 95.94 66 LYS A O 1
ATOM 530 N N . PHE A 1 67 ? 11.922 4.414 -5.074 1 97.69 67 PHE A N 1
ATOM 531 C CA . PHE A 1 67 ? 11.477 3.459 -4.066 1 97.69 67 PHE A CA 1
ATOM 532 C C . PHE A 1 67 ? 10.812 4.176 -2.895 1 97.69 67 PHE A C 1
ATOM 534 O O . PHE A 1 67 ? 9.703 3.832 -2.496 1 97.69 67 PHE A O 1
ATOM 541 N N . PHE A 1 68 ? 11.469 5.152 -2.4 1 97.06 68 PHE A N 1
ATOM 542 C CA . PHE A 1 68 ? 10.93 5.941 -1.298 1 97.06 68 PHE A CA 1
ATOM 543 C C . PHE A 1 68 ? 10.344 7.25 -1.806 1 97.06 68 PHE A C 1
ATOM 545 O O . PHE A 1 68 ? 10.906 7.887 -2.699 1 97.06 68 PHE A O 1
ATOM 552 N N . ALA A 1 69 ? 9.289 7.703 -1.213 1 94.88 69 ALA A N 1
ATOM 553 C CA . ALA A 1 69 ? 8.57 8.898 -1.642 1 94.88 69 ALA A CA 1
ATOM 554 C C . ALA A 1 69 ? 9.398 10.156 -1.4 1 94.88 69 ALA A C 1
ATOM 556 O O . ALA A 1 69 ? 9.211 11.164 -2.082 1 94.88 69 ALA A O 1
ATOM 557 N N . ASP A 1 70 ? 10.312 10.117 -0.441 1 93.06 70 ASP A N 1
ATOM 558 C CA . ASP A 1 70 ? 11.125 11.289 -0.127 1 93.06 70 ASP A CA 1
ATOM 559 C C . ASP A 1 70 ? 12.398 11.312 -0.964 1 93.06 70 ASP A C 1
ATOM 561 O O . ASP A 1 70 ? 13.242 12.195 -0.789 1 93.06 70 ASP A O 1
ATOM 565 N N . GLY A 1 71 ? 12.602 10.305 -1.812 1 92.81 71 GLY A N 1
ATOM 566 C CA . GLY A 1 71 ? 13.719 10.289 -2.746 1 92.81 71 GLY A CA 1
ATOM 567 C C . GLY A 1 71 ? 15.016 9.828 -2.115 1 92.81 71 GLY A C 1
ATOM 568 O O . GLY A 1 71 ? 16.078 9.922 -2.73 1 92.81 71 GLY A O 1
ATOM 569 N N . ARG A 1 72 ? 14.953 9.352 -0.9 1 93.94 72 ARG A N 1
ATOM 570 C CA . ARG A 1 72 ? 16.188 8.906 -0.271 1 93.94 72 ARG A CA 1
ATOM 571 C C . ARG A 1 72 ? 16.797 7.73 -1.037 1 93.94 72 ARG A C 1
ATOM 573 O O . ARG A 1 72 ? 16.078 6.965 -1.68 1 93.94 72 ARG A O 1
ATOM 580 N N . HIS A 1 73 ? 18.047 7.641 -0.895 1 95.06 73 HIS A N 1
ATOM 581 C CA . HIS A 1 73 ? 18.812 6.641 -1.632 1 95.06 73 HIS A CA 1
ATOM 582 C C . HIS A 1 73 ? 18.562 5.242 -1.074 1 95.06 73 HIS A C 1
ATOM 584 O O . HIS A 1 73 ? 18.484 5.059 0.143 1 95.06 73 HIS A O 1
ATOM 590 N N . VAL A 1 74 ? 18.406 4.277 -1.988 1 97.81 74 VAL A N 1
ATOM 591 C CA . VAL A 1 74 ? 18.328 2.863 -1.636 1 97.81 74 VAL A CA 1
ATOM 592 C C . VAL A 1 74 ? 19.547 2.125 -2.189 1 97.81 74 VAL A C 1
ATOM 594 O O . VAL A 1 74 ? 19.859 2.23 -3.379 1 97.81 74 VAL A O 1
ATOM 597 N N . ASP A 1 75 ? 20.266 1.44 -1.328 1 97.94 75 ASP A N 1
ATOM 598 C CA . ASP A 1 75 ? 21.312 0.538 -1.788 1 97.94 75 ASP A CA 1
ATOM 599 C C . ASP A 1 75 ? 20.719 -0.696 -2.465 1 97.94 75 ASP A C 1
ATOM 601 O O . ASP A 1 75 ? 20.422 -1.692 -1.802 1 97.94 75 ASP A O 1
ATOM 605 N N . GLY A 1 76 ? 20.609 -0.558 -3.732 1 98.19 76 GLY A N 1
ATOM 606 C CA . GLY A 1 76 ? 19.953 -1.603 -4.504 1 98.19 76 GLY A CA 1
ATOM 607 C C . GLY A 1 76 ? 20.641 -2.949 -4.395 1 98.19 76 GLY A C 1
ATOM 608 O O . GLY A 1 76 ? 19.984 -3.984 -4.285 1 98.19 76 GLY A O 1
ATOM 609 N N . ALA A 1 77 ? 21.969 -2.955 -4.414 1 98.38 77 ALA A N 1
ATOM 610 C CA . ALA A 1 77 ? 22.719 -4.195 -4.309 1 98.38 77 ALA A CA 1
ATOM 611 C C . ALA A 1 77 ? 22.484 -4.871 -2.961 1 98.38 77 ALA A C 1
ATOM 613 O O . ALA A 1 77 ? 22.266 -6.086 -2.898 1 98.38 77 ALA A O 1
ATOM 614 N N . ALA A 1 78 ? 22.516 -4.086 -1.916 1 98.5 78 ALA A N 1
ATOM 615 C CA . ALA A 1 78 ? 22.281 -4.629 -0.58 1 98.5 78 ALA A CA 1
ATOM 616 C C . ALA A 1 78 ? 20.859 -5.137 -0.435 1 98.5 78 ALA A C 1
ATOM 618 O O . ALA A 1 78 ? 20.625 -6.168 0.194 1 98.5 78 ALA A O 1
ATOM 619 N N . LEU A 1 79 ? 19.922 -4.395 -0.988 1 98.44 79 LEU A N 1
ATOM 620 C CA . LEU A 1 79 ? 18.531 -4.805 -0.943 1 98.44 79 LEU A CA 1
ATOM 621 C C . LEU A 1 79 ? 18.328 -6.137 -1.659 1 98.44 79 LEU A C 1
ATOM 623 O O . LEU A 1 79 ? 17.703 -7.051 -1.122 1 98.44 79 LEU A O 1
ATOM 627 N N . LYS A 1 80 ? 18.844 -6.277 -2.816 1 98.12 80 LYS A N 1
ATOM 628 C CA . LYS A 1 80 ? 18.734 -7.523 -3.572 1 98.12 80 LYS A CA 1
ATOM 629 C C . LYS A 1 80 ? 19.406 -8.68 -2.83 1 98.12 80 LYS A C 1
ATOM 631 O O . LYS A 1 80 ? 18.875 -9.797 -2.82 1 98.12 80 LYS A O 1
ATOM 636 N N . GLN A 1 81 ? 20.547 -8.383 -2.268 1 98.44 81 GLN A N 1
ATOM 637 C CA . GLN A 1 81 ? 21.234 -9.422 -1.5 1 98.44 81 GLN A CA 1
ATOM 638 C C . GLN A 1 81 ? 20.375 -9.906 -0.341 1 98.44 81 GLN A C 1
ATOM 640 O O . GLN A 1 81 ? 20.312 -11.109 -0.07 1 98.44 81 GLN A O 1
ATOM 645 N N . MET A 1 82 ? 19.766 -8.984 0.345 1 98.5 82 MET A N 1
ATOM 646 C CA . MET A 1 82 ? 18.859 -9.352 1.432 1 98.5 82 MET A CA 1
ATOM 647 C C . MET A 1 82 ? 17.688 -10.188 0.911 1 98.5 82 MET A C 1
ATOM 649 O O . MET A 1 82 ? 17.344 -11.211 1.503 1 98.5 82 MET A O 1
ATOM 653 N N . MET A 1 83 ? 17.094 -9.766 -0.224 1 98.25 83 MET A N 1
ATOM 654 C CA . MET A 1 83 ? 16 -10.531 -0.825 1 98.25 83 MET A CA 1
ATOM 655 C C . MET A 1 83 ? 16.453 -11.953 -1.143 1 98.25 83 MET A C 1
ATOM 657 O O . MET A 1 83 ? 15.828 -12.914 -0.7 1 98.25 83 MET A O 1
ATOM 661 N N . VAL A 1 84 ? 17.516 -12.078 -1.809 1 98.5 84 VAL A N 1
ATOM 662 C CA . VAL A 1 84 ? 18.031 -13.367 -2.262 1 98.5 84 VAL A CA 1
ATOM 663 C C . VAL A 1 84 ? 18.344 -14.25 -1.058 1 98.5 84 VAL A C 1
ATOM 665 O O . VAL A 1 84 ? 18 -15.438 -1.049 1 98.5 84 VAL A O 1
ATOM 668 N N . SER A 1 85 ? 18.938 -13.672 -0.039 1 98.44 85 SER A N 1
ATOM 669 C CA . SER A 1 85 ? 19.312 -14.438 1.145 1 98.44 85 SER A CA 1
ATOM 670 C C . SER A 1 85 ? 18.078 -14.992 1.854 1 98.44 85 SER A C 1
ATOM 672 O O . SER A 1 85 ? 18.156 -16.016 2.549 1 98.44 85 SER A O 1
ATOM 674 N N . SER A 1 86 ? 16.969 -14.359 1.627 1 98.56 86 SER A N 1
ATOM 675 C CA . SER A 1 86 ? 15.758 -14.734 2.346 1 98.56 86 SER A CA 1
ATOM 676 C C . SER A 1 86 ? 14.961 -15.781 1.577 1 98.56 86 SER A C 1
ATOM 678 O O . SER A 1 86 ? 14.141 -16.484 2.158 1 98.56 86 SER A O 1
ATOM 680 N N . TYR A 1 87 ? 15.156 -15.836 0.245 1 98.69 87 TYR A N 1
ATOM 681 C CA . TYR A 1 87 ? 14.391 -16.781 -0.562 1 98.69 87 TYR A CA 1
ATOM 682 C C . TYR A 1 87 ? 14.68 -18.219 -0.144 1 98.69 87 TYR A C 1
ATOM 684 O O . TYR A 1 87 ? 15.844 -18.594 0.027 1 98.69 87 TYR A O 1
ATOM 692 N N . ARG A 1 88 ? 13.734 -18.969 0.1 1 98.88 88 ARG A N 1
ATOM 693 C CA . ARG A 1 88 ? 13.805 -20.391 0.376 1 98.88 88 ARG A CA 1
ATOM 694 C C . ARG A 1 88 ? 12.484 -21.078 0.054 1 98.88 88 ARG A C 1
ATOM 696 O O . ARG A 1 88 ? 11.422 -20.453 0.113 1 98.88 88 ARG A O 1
ATOM 703 N N . TYR A 1 89 ? 12.555 -22.328 -0.288 1 98.88 89 TYR A N 1
ATOM 704 C CA . TYR A 1 89 ? 11.32 -23.078 -0.493 1 98.88 89 TYR A CA 1
ATOM 705 C C . TYR A 1 89 ? 10.539 -23.219 0.809 1 98.88 89 TYR A C 1
ATOM 707 O O . TYR A 1 89 ? 11.125 -23.359 1.883 1 98.88 89 TYR A O 1
ATOM 715 N N . LEU A 1 90 ? 9.234 -23.125 0.659 1 98.88 90 LEU A N 1
ATOM 716 C CA . LEU A 1 90 ? 8.414 -23.531 1.797 1 98.88 90 LEU A CA 1
ATOM 717 C C . LEU A 1 90 ? 8.508 -25.031 2.039 1 98.88 90 LEU A C 1
ATOM 719 O O . LEU A 1 90 ? 8.625 -25.812 1.092 1 98.88 90 LEU A O 1
ATOM 723 N N . ASP A 1 91 ? 8.359 -25.406 3.287 1 98.69 91 ASP A N 1
ATOM 724 C CA . ASP A 1 91 ? 8.523 -26.797 3.701 1 98.69 91 ASP A CA 1
ATOM 725 C C . ASP A 1 91 ? 7.574 -27.719 2.936 1 98.69 91 ASP A C 1
ATOM 727 O O . ASP A 1 91 ? 6.379 -27.438 2.838 1 98.69 91 ASP A O 1
ATOM 731 N N . GLY A 1 92 ? 8.148 -28.719 2.348 1 98.81 92 GLY A N 1
ATOM 732 C CA . GLY A 1 92 ? 7.359 -29.766 1.715 1 98.81 92 GLY A CA 1
ATOM 733 C C . GLY A 1 92 ? 7.055 -29.484 0.256 1 98.81 92 GLY A C 1
ATOM 734 O O . GLY A 1 92 ? 6.691 -30.391 -0.496 1 98.81 92 GLY A O 1
ATOM 735 N N . MET A 1 93 ? 7.289 -28.281 -0.216 1 98.88 93 MET A N 1
ATOM 736 C CA . MET A 1 93 ? 6.844 -27.906 -1.555 1 98.88 93 MET A CA 1
ATOM 737 C C . MET A 1 93 ? 7.727 -28.531 -2.623 1 98.88 93 MET A C 1
ATOM 739 O O . MET A 1 93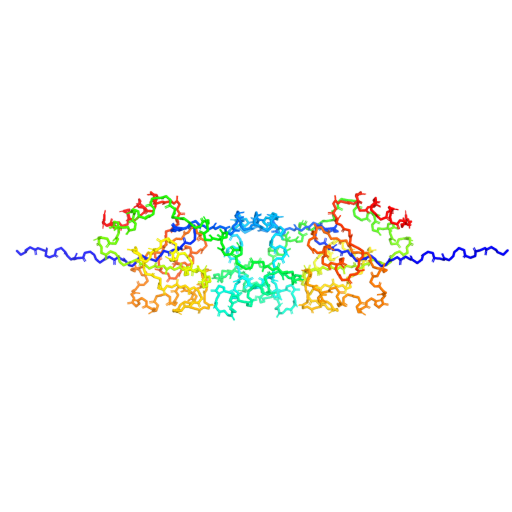 ? 7.227 -29.078 -3.605 1 98.88 93 MET A O 1
ATOM 743 N N . PRO A 1 94 ? 9.039 -28.547 -2.426 1 98.81 94 PRO A N 1
ATOM 744 C CA . PRO A 1 94 ? 9.852 -29.203 -3.449 1 98.81 94 PRO A CA 1
ATOM 745 C C . PRO A 1 94 ? 9.469 -30.672 -3.67 1 98.81 94 PRO A C 1
ATOM 747 O O . PRO A 1 94 ? 9.328 -31.109 -4.812 1 98.81 94 PRO A O 1
ATOM 750 N N . GLU A 1 95 ? 9.234 -31.375 -2.611 1 98.75 95 GLU A N 1
ATOM 751 C CA . GLU A 1 95 ? 8.875 -32.781 -2.717 1 98.75 95 GLU A CA 1
ATOM 752 C C . GLU A 1 95 ? 7.527 -32.969 -3.408 1 98.75 95 GLU A C 1
ATOM 754 O O . GLU A 1 95 ? 7.379 -33.812 -4.281 1 98.75 95 GLU A O 1
ATOM 759 N N . LEU A 1 96 ? 6.582 -32.188 -3.004 1 98.88 96 LEU A N 1
ATOM 760 C CA . LEU A 1 96 ? 5.25 -32.281 -3.588 1 98.88 96 LEU A CA 1
ATOM 761 C C . LEU A 1 96 ? 5.285 -31.953 -5.078 1 98.88 96 LEU A C 1
ATOM 763 O O . LEU A 1 96 ? 4.695 -32.656 -5.887 1 98.88 96 LEU A O 1
ATOM 767 N N . LEU A 1 97 ? 5.984 -30.906 -5.484 1 98.88 97 LEU A N 1
ATOM 768 C CA . LEU A 1 97 ? 6.059 -30.484 -6.879 1 98.88 97 LEU A CA 1
ATOM 769 C C . LEU A 1 97 ? 6.777 -31.531 -7.727 1 98.88 97 LEU A C 1
ATOM 771 O O . LEU A 1 97 ? 6.398 -31.766 -8.875 1 98.88 97 LEU A O 1
ATOM 775 N N . ARG A 1 98 ? 7.816 -32.094 -7.141 1 98.75 98 ARG A N 1
ATOM 776 C CA . ARG A 1 98 ? 8.531 -33.156 -7.832 1 98.75 98 ARG A CA 1
ATOM 777 C C . ARG A 1 98 ? 7.602 -34.344 -8.148 1 98.75 98 ARG A C 1
ATOM 779 O O . ARG A 1 98 ? 7.605 -34.844 -9.273 1 98.75 98 ARG A O 1
ATOM 786 N N . ARG A 1 99 ? 6.812 -34.75 -7.164 1 98.69 99 ARG A N 1
ATOM 787 C CA . ARG A 1 99 ? 5.898 -35.875 -7.352 1 98.69 99 ARG A CA 1
ATOM 788 C C . ARG A 1 99 ? 4.82 -35.531 -8.375 1 98.69 99 ARG A C 1
ATOM 790 O O . ARG A 1 99 ? 4.477 -36.375 -9.219 1 98.69 99 ARG A O 1
ATOM 797 N N . LEU A 1 100 ? 4.293 -34.312 -8.336 1 98.69 100 LEU A N 1
ATOM 798 C CA . LEU A 1 100 ? 3.299 -33.875 -9.305 1 98.69 100 LEU A CA 1
ATOM 799 C C . LEU A 1 100 ? 3.883 -33.844 -10.711 1 98.69 100 LEU A C 1
ATOM 801 O O . LEU A 1 100 ? 3.256 -34.344 -11.656 1 98.69 100 LEU A O 1
ATOM 805 N N . GLY A 1 101 ? 5.094 -33.281 -10.797 1 98.38 101 GLY A N 1
ATOM 806 C CA . GLY A 1 101 ? 5.77 -33.281 -12.086 1 98.38 101 GLY A CA 1
ATOM 807 C C . GLY A 1 101 ? 6.035 -34.656 -12.641 1 98.38 101 GLY A C 1
ATOM 808 O O . GLY A 1 101 ? 5.801 -34.906 -13.82 1 98.38 101 GLY A O 1
ATOM 809 N N . ALA A 1 102 ? 6.5 -35.562 -11.852 1 98 102 ALA A N 1
ATOM 810 C CA . ALA A 1 102 ? 6.793 -36.938 -12.25 1 98 102 ALA A CA 1
ATOM 811 C C . ALA A 1 102 ? 5.527 -37.656 -12.719 1 98 102 ALA A C 1
ATOM 813 O O . ALA A 1 102 ? 5.582 -38.5 -13.594 1 98 102 ALA A O 1
ATOM 814 N N . ALA A 1 103 ? 4.406 -37.281 -12.164 1 97.56 103 ALA A N 1
ATOM 815 C CA . ALA A 1 103 ? 3.125 -37.875 -12.508 1 97.56 103 ALA A CA 1
ATOM 816 C C . ALA A 1 103 ? 2.547 -37.25 -13.773 1 97.56 103 ALA A C 1
ATOM 818 O O . ALA A 1 103 ? 1.497 -37.688 -14.266 1 97.56 103 ALA A O 1
ATOM 819 N N . GLY A 1 104 ? 3.197 -36.219 -14.305 1 97.44 104 GLY A N 1
ATOM 820 C CA . GLY A 1 104 ? 2.85 -35.719 -15.617 1 97.44 104 GLY A CA 1
ATOM 821 C C . GLY A 1 104 ? 1.952 -34.5 -15.562 1 97.44 104 GLY A C 1
ATOM 822 O O . GLY A 1 104 ? 1.411 -34.062 -16.578 1 97.44 104 GLY A O 1
ATOM 823 N N . TYR A 1 105 ? 1.712 -33.906 -14.336 1 98.31 105 TYR A N 1
ATOM 824 C CA . TYR A 1 105 ? 0.882 -32.719 -14.227 1 98.31 105 TYR A CA 1
ATOM 825 C C . TYR A 1 105 ? 1.618 -31.484 -14.758 1 98.31 105 TYR A C 1
ATOM 827 O O . TYR A 1 105 ? 2.785 -31.266 -14.43 1 98.31 105 TYR A O 1
ATOM 835 N N . PRO A 1 106 ? 0.987 -30.75 -15.695 1 98.5 106 PRO A N 1
ATOM 836 C CA . PRO A 1 106 ? 1.584 -29.453 -16.062 1 98.5 106 PRO A CA 1
ATOM 837 C C . PRO A 1 106 ? 1.567 -28.469 -14.898 1 98.5 106 PRO A C 1
ATOM 839 O O . PRO A 1 106 ? 0.508 -28.188 -14.328 1 98.5 106 PRO A O 1
ATOM 842 N N . LEU A 1 107 ? 2.699 -27.969 -14.492 1 98.81 107 LEU A N 1
ATOM 843 C CA . LEU A 1 107 ? 2.832 -27.016 -13.391 1 98.81 107 LEU A CA 1
ATOM 844 C C . LEU A 1 107 ? 3.357 -25.672 -13.883 1 98.81 107 LEU A C 1
ATOM 846 O O . LEU A 1 107 ? 4.402 -25.609 -14.531 1 98.81 107 LEU A O 1
ATOM 850 N N . HIS A 1 108 ? 2.611 -24.594 -13.656 1 98.94 108 HIS A N 1
ATOM 851 C CA . HIS A 1 108 ? 2.969 -23.25 -14.086 1 98.94 108 HIS A CA 1
ATOM 852 C C . HIS A 1 108 ? 2.932 -22.281 -12.914 1 98.94 108 HIS A C 1
ATOM 854 O O . HIS A 1 108 ? 2.045 -22.359 -12.062 1 98.94 108 HIS A O 1
ATOM 860 N N . ALA A 1 109 ? 3.906 -21.391 -12.906 1 98.88 109 ALA A N 1
ATOM 861 C CA . ALA A 1 109 ? 3.861 -20.266 -11.977 1 98.88 109 ALA A CA 1
ATOM 862 C C . ALA A 1 109 ? 2.836 -19.219 -12.43 1 98.88 109 ALA A C 1
ATOM 864 O O . ALA A 1 109 ? 2.705 -18.953 -13.625 1 98.88 109 ALA A O 1
ATOM 865 N N . CYS A 1 110 ? 2.088 -18.688 -11.523 1 98.81 110 CYS A N 1
ATOM 866 C CA . CYS A 1 110 ? 1.223 -17.531 -11.672 1 98.81 110 CYS A CA 1
ATOM 867 C C . CYS A 1 110 ? 1.456 -16.531 -10.547 1 98.81 110 CYS A C 1
ATOM 869 O O . CYS A 1 110 ? 0.872 -16.656 -9.469 1 98.81 110 CYS A O 1
ATOM 871 N N . SER A 1 111 ? 2.277 -15.508 -10.797 1 98.56 111 SER A N 1
ATOM 872 C CA . SER A 1 111 ? 2.807 -14.703 -9.695 1 98.56 111 SER A CA 1
ATOM 873 C C . SER A 1 111 ? 2.762 -13.219 -10.031 1 98.56 111 SER A C 1
ATOM 875 O O . SER A 1 111 ? 3.059 -12.82 -11.164 1 98.56 111 SER A O 1
ATOM 877 N N . ASN A 1 112 ? 2.178 -12.398 -9.117 1 97.75 112 ASN A N 1
ATOM 878 C CA . ASN A 1 112 ? 2.479 -10.969 -9.117 1 97.75 112 ASN A CA 1
ATOM 879 C C . ASN A 1 112 ? 3.904 -10.695 -8.641 1 97.75 112 ASN A C 1
ATOM 881 O O . ASN A 1 112 ? 4.156 -10.625 -7.438 1 97.75 112 ASN A O 1
ATOM 885 N N . TYR A 1 113 ? 4.863 -10.555 -9.484 1 98.44 113 TYR A N 1
ATOM 886 C CA . TYR A 1 113 ? 6.242 -10.344 -9.055 1 98.44 113 TYR A CA 1
ATOM 887 C C . TYR A 1 113 ? 7.047 -9.625 -10.133 1 98.44 113 TYR A C 1
ATOM 889 O O . TYR A 1 113 ? 6.754 -9.758 -11.32 1 98.44 113 TYR A O 1
ATOM 897 N N . PRO A 1 114 ? 7.938 -8.828 -9.695 1 98.38 114 PRO A N 1
ATOM 898 C CA . PRO A 1 114 ? 8.742 -8.102 -10.672 1 98.38 114 PRO A CA 1
ATOM 899 C C . PRO A 1 114 ? 9.859 -8.961 -11.266 1 98.38 114 PRO A C 1
ATOM 901 O O . PRO A 1 114 ? 9.898 -10.172 -11.047 1 98.38 114 PRO A O 1
ATOM 904 N N . ALA A 1 115 ? 10.727 -8.312 -12 1 98.44 115 ALA A N 1
ATOM 905 C CA . ALA A 1 115 ? 11.812 -8.977 -12.711 1 98.44 115 ALA A CA 1
ATOM 906 C C . ALA A 1 115 ? 12.719 -9.742 -11.75 1 98.44 115 ALA A C 1
ATOM 908 O O . ALA A 1 115 ? 13.5 -10.594 -12.164 1 98.44 115 ALA A O 1
ATOM 909 N N . TRP A 1 116 ? 12.555 -9.547 -10.453 1 98.44 116 TRP A N 1
ATOM 910 C CA . TRP A 1 116 ? 13.367 -10.195 -9.43 1 98.44 116 TRP A CA 1
ATOM 911 C C . TRP A 1 116 ? 13.008 -11.672 -9.297 1 98.44 116 TRP A C 1
ATOM 913 O O . TRP A 1 116 ? 13.672 -12.414 -8.578 1 98.44 116 TRP A O 1
ATOM 923 N N . TRP A 1 117 ? 11.945 -12.117 -10.055 1 98.69 117 TRP A N 1
ATOM 924 C CA . TRP A 1 117 ? 11.711 -13.555 -10.094 1 98.69 117 TRP A CA 1
ATOM 925 C C . TRP A 1 117 ? 12.938 -14.297 -10.609 1 98.69 117 TRP A C 1
ATOM 927 O 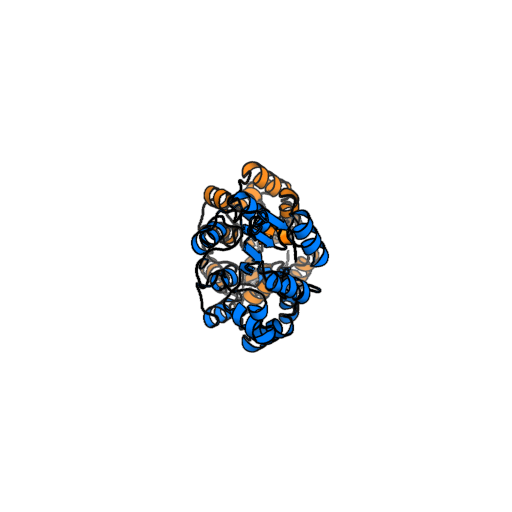O . TRP A 1 117 ? 13.188 -15.445 -10.227 1 98.69 117 TRP A O 1
ATOM 937 N N . ARG A 1 118 ? 13.727 -13.648 -11.43 1 98.69 118 ARG A N 1
ATOM 938 C CA . ARG A 1 118 ? 14.953 -14.242 -11.945 1 98.69 118 ARG A CA 1
ATOM 939 C C . ARG A 1 118 ? 15.945 -14.508 -10.828 1 98.69 118 ARG A C 1
ATOM 941 O O . ARG A 1 118 ? 16.719 -15.469 -10.891 1 98.69 118 ARG A O 1
ATOM 948 N N . LEU A 1 119 ? 15.961 -13.617 -9.789 1 98.75 119 LEU A N 1
ATOM 949 C CA . LEU A 1 119 ? 16.797 -13.852 -8.617 1 98.75 119 LEU A CA 1
ATOM 950 C C . LEU A 1 119 ? 16.375 -15.117 -7.887 1 98.75 119 LEU A C 1
ATOM 952 O O . LEU A 1 119 ? 17.219 -15.859 -7.371 1 98.75 119 LEU A O 1
ATOM 956 N N . ILE A 1 120 ? 15.055 -15.312 -7.805 1 98.88 120 ILE A N 1
ATOM 957 C CA . ILE A 1 120 ? 14.539 -16.547 -7.207 1 98.88 120 ILE A CA 1
ATOM 958 C C . ILE A 1 120 ? 15.008 -17.75 -8.016 1 98.88 120 ILE A C 1
ATOM 960 O O . ILE A 1 120 ? 15.492 -18.734 -7.453 1 98.88 120 ILE A O 1
ATOM 964 N N . GLU A 1 121 ? 14.852 -17.656 -9.328 1 98.88 121 GLU A N 1
ATOM 965 C CA . GLU A 1 121 ? 15.281 -18.734 -10.219 1 98.88 121 GLU A CA 1
ATOM 966 C C . GLU A 1 121 ? 16.766 -19.031 -10.047 1 98.88 121 GLU A C 1
ATOM 968 O O . GLU A 1 121 ? 17.156 -20.203 -9.945 1 98.88 121 GLU A O 1
ATOM 973 N N . ASP A 1 122 ? 17.531 -17.984 -10.008 1 98.81 122 ASP A N 1
ATOM 974 C CA . ASP A 1 122 ? 18.984 -18.141 -9.906 1 98.81 122 ASP A CA 1
ATOM 975 C C . ASP A 1 122 ? 19.359 -18.875 -8.617 1 98.81 122 ASP A C 1
ATOM 977 O O . ASP A 1 122 ? 20.281 -19.688 -8.617 1 98.81 122 ASP A O 1
ATOM 981 N N . LYS A 1 123 ? 18.656 -18.578 -7.566 1 98.81 123 LYS A N 1
ATOM 982 C CA . LYS A 1 123 ? 19.047 -19.125 -6.27 1 98.81 123 LYS A CA 1
ATOM 983 C C . LYS A 1 123 ? 18.453 -20.516 -6.074 1 98.81 123 LYS A C 1
ATOM 985 O O . LYS A 1 123 ? 19.156 -21.438 -5.629 1 98.81 123 LYS A O 1
ATOM 990 N N . LEU A 1 124 ? 17.156 -20.688 -6.422 1 98.88 124 LEU A N 1
ATOM 991 C CA . LEU A 1 124 ? 16.438 -21.875 -5.984 1 98.88 124 LEU A CA 1
ATOM 992 C C . LEU A 1 124 ? 16.125 -22.797 -7.164 1 98.88 124 LEU A C 1
ATOM 994 O O . LEU A 1 124 ? 15.773 -23.953 -6.977 1 98.88 124 LEU A O 1
ATOM 998 N N . ALA A 1 125 ? 16.141 -22.281 -8.359 1 98.75 125 ALA A N 1
ATOM 999 C CA . ALA A 1 125 ? 15.883 -23 -9.602 1 98.75 125 ALA A CA 1
ATOM 1000 C C . ALA A 1 125 ? 14.516 -23.656 -9.578 1 98.75 125 ALA A C 1
ATOM 1002 O O . ALA A 1 125 ? 14.391 -24.859 -9.828 1 98.75 125 ALA A O 1
ATOM 1003 N N . PRO A 1 126 ? 13.461 -22.859 -9.281 1 98.75 126 PRO A N 1
ATOM 1004 C CA . PRO A 1 126 ? 12.125 -23.453 -9.281 1 98.75 126 PRO A CA 1
ATOM 1005 C C . PRO A 1 126 ? 11.75 -24.047 -10.641 1 98.75 126 PRO A C 1
ATOM 1007 O O . PRO A 1 126 ? 10.852 -24.891 -10.719 1 98.75 126 PRO A O 1
ATOM 1010 N N . SER A 1 127 ? 12.414 -23.688 -11.664 1 98.69 127 SER A N 1
ATOM 1011 C CA . SER A 1 127 ? 12.117 -24.172 -13 1 98.69 127 SER A CA 1
ATOM 1012 C C . SER A 1 127 ? 12.312 -25.688 -13.094 1 98.69 127 SER A C 1
ATOM 1014 O O . SER A 1 127 ? 11.852 -26.312 -14.047 1 98.69 127 SER A O 1
ATOM 1016 N N . GLN A 1 128 ? 12.977 -26.297 -12.172 1 98.5 128 GLN A N 1
ATOM 1017 C CA . GLN A 1 128 ? 13.086 -27.75 -12.125 1 98.5 128 GLN A CA 1
ATOM 1018 C C . GLN A 1 128 ? 11.734 -28.391 -11.852 1 98.5 128 GLN A C 1
ATOM 1020 O O . GLN A 1 128 ? 11.531 -29.562 -12.172 1 98.5 128 GLN A O 1
ATOM 1025 N N . TYR A 1 129 ? 10.773 -27.609 -11.273 1 98.69 129 TYR A N 1
ATOM 1026 C CA . TYR A 1 129 ? 9.492 -28.172 -10.875 1 98.69 129 TYR A CA 1
ATOM 1027 C C . TYR A 1 129 ? 8.352 -27.578 -11.695 1 98.69 129 TYR A C 1
ATOM 1029 O O . TYR A 1 129 ? 7.348 -28.25 -11.953 1 98.69 129 TYR A O 1
ATOM 1037 N N . LEU A 1 130 ? 8.359 -26.297 -12.055 1 98.75 130 LEU A N 1
ATOM 1038 C CA . LEU A 1 130 ? 7.266 -25.609 -12.727 1 98.75 130 LEU A CA 1
ATOM 1039 C C . LEU A 1 130 ? 7.793 -24.609 -13.75 1 98.75 130 LEU A C 1
ATOM 1041 O O . LEU A 1 130 ? 8.945 -24.188 -13.664 1 98.75 130 LEU A O 1
ATOM 1045 N N . ALA A 1 131 ? 6.988 -24.25 -14.711 1 98.81 131 ALA A N 1
ATOM 1046 C CA . ALA A 1 131 ? 7.363 -23.266 -15.727 1 98.81 131 ALA A CA 1
ATOM 1047 C C . ALA A 1 131 ? 6.98 -21.859 -15.289 1 98.81 131 ALA A C 1
ATOM 1049 O O . ALA A 1 131 ? 5.883 -21.641 -14.773 1 98.81 131 ALA A O 1
ATOM 1050 N N . TRP A 1 132 ? 7.922 -20.922 -15.438 1 98.69 132 TRP A N 1
ATOM 1051 C CA . TRP A 1 132 ? 7.605 -19.516 -15.242 1 98.69 132 TRP A CA 1
ATOM 1052 C C . TRP A 1 132 ? 6.746 -18.984 -16.391 1 98.69 132 TRP A C 1
ATOM 1054 O O . TRP A 1 132 ? 7.211 -18.172 -17.203 1 98.69 132 TRP A O 1
ATOM 1064 N N . SER A 1 133 ? 5.48 -19.297 -16.375 1 98.75 133 SER A N 1
ATOM 1065 C CA . SER A 1 133 ? 4.617 -19.031 -17.516 1 98.75 133 SER A CA 1
ATOM 1066 C C . SER A 1 133 ? 3.898 -17.688 -17.359 1 98.75 133 SER A C 1
ATOM 1068 O O . SER A 1 133 ? 3.641 -17 -18.344 1 98.75 133 SER A O 1
ATOM 1070 N N . PHE A 1 134 ? 3.527 -17.375 -16.125 1 98.81 134 PHE A N 1
ATOM 1071 C CA . PHE A 1 134 ? 2.691 -16.203 -15.891 1 98.81 134 PHE A CA 1
ATOM 1072 C C . PHE A 1 134 ? 3.242 -15.359 -14.742 1 98.81 134 PHE A C 1
ATOM 1074 O O . PHE A 1 134 ? 3.072 -15.711 -13.57 1 98.81 134 PHE A O 1
ATOM 1081 N N . VAL A 1 135 ? 3.891 -14.289 -15.102 1 98.81 135 VAL A N 1
ATOM 1082 C CA . VAL A 1 135 ? 4.418 -13.312 -14.156 1 98.81 135 VAL A CA 1
ATOM 1083 C C . VAL A 1 135 ? 3.979 -11.906 -14.562 1 98.81 135 VAL A C 1
ATOM 1085 O O . VAL A 1 135 ? 4.02 -11.555 -15.75 1 98.81 135 VAL A O 1
ATOM 1088 N N . SER A 1 136 ? 3.613 -11.156 -13.641 1 98.62 136 SER A N 1
ATOM 1089 C CA . SER A 1 136 ? 2.98 -9.867 -13.898 1 98.62 136 SER A CA 1
ATOM 1090 C C . SER A 1 136 ? 3.92 -8.93 -14.656 1 98.62 136 SER A C 1
ATOM 1092 O O . SER A 1 136 ? 3.471 -8.008 -15.336 1 98.62 136 SER A O 1
ATOM 1094 N N . CYS A 1 137 ? 5.223 -9.148 -14.594 1 98.69 137 CYS A N 1
ATOM 1095 C CA . CYS A 1 137 ? 6.172 -8.203 -15.172 1 98.69 137 CYS A CA 1
ATOM 1096 C C . CYS A 1 137 ? 6.441 -8.531 -16.641 1 98.69 137 CYS A C 1
ATOM 1098 O O . CYS A 1 137 ? 7.031 -7.723 -17.359 1 98.69 137 CYS A O 1
ATOM 1100 N N . GLU A 1 138 ? 6.059 -9.68 -17.047 1 98.44 138 GLU A N 1
ATOM 1101 C CA . GLU A 1 138 ? 6.391 -10.086 -18.406 1 98.44 138 GLU A CA 1
ATOM 1102 C C . GLU A 1 138 ? 5.496 -11.227 -18.875 1 98.44 138 GLU A C 1
ATOM 1104 O O . GLU A 1 138 ? 4.754 -11.812 -18.078 1 98.44 138 GLU A O 1
ATOM 1109 N N . GLY A 1 139 ? 5.543 -11.516 -20.188 1 98.06 139 GLY A N 1
ATOM 1110 C CA . GLY A 1 139 ? 4.805 -12.648 -20.734 1 98.06 139 GLY A CA 1
ATOM 1111 C C . GLY A 1 139 ? 3.322 -12.367 -20.891 1 98.06 139 GLY A C 1
ATOM 1112 O O . GLY A 1 139 ? 2.912 -11.211 -21.016 1 98.06 139 GLY A O 1
ATOM 1113 N N . PRO A 1 140 ? 2.459 -13.414 -20.906 1 98.19 140 PRO A N 1
ATOM 1114 C CA . PRO A 1 140 ? 1.027 -13.281 -21.188 1 98.19 140 PRO A CA 1
ATOM 1115 C C . PRO A 1 140 ? 0.286 -12.469 -20.125 1 98.19 140 PRO A C 1
ATOM 1117 O O . PRO A 1 140 ? -0.724 -11.828 -20.438 1 98.19 140 PRO A O 1
ATOM 1120 N N . MET A 1 141 ? 0.804 -12.43 -18.969 1 97.81 141 MET A N 1
ATOM 1121 C CA . MET A 1 141 ? 0.119 -11.773 -17.859 1 97.81 141 MET A CA 1
ATOM 1122 C C . MET A 1 141 ? 0.707 -10.391 -17.594 1 97.81 141 MET A C 1
ATOM 1124 O O . MET A 1 141 ? 0.392 -9.766 -16.578 1 97.81 141 MET A O 1
ATOM 1128 N N . LYS A 1 142 ? 1.597 -9.938 -18.5 1 98.19 142 LYS A N 1
ATOM 1129 C CA . LYS A 1 142 ? 2.285 -8.664 -18.281 1 98.19 142 LYS A CA 1
ATOM 1130 C C . LYS A 1 142 ? 1.288 -7.527 -18.094 1 98.19 142 LYS A C 1
ATOM 1132 O O . LYS A 1 142 ? 0.379 -7.344 -18.906 1 98.19 142 LYS A O 1
ATOM 1137 N N . GLY A 1 143 ? 1.526 -6.828 -17.047 1 97.31 143 GLY A N 1
ATOM 1138 C CA . GLY A 1 143 ? 0.715 -5.648 -16.797 1 97.31 143 GLY A CA 1
ATOM 1139 C C . GLY A 1 143 ? -0.537 -5.945 -15.992 1 97.31 143 GLY A C 1
ATOM 1140 O O . GLY A 1 143 ? -1.198 -5.027 -15.5 1 97.31 143 GLY A O 1
ATOM 1141 N N . PHE A 1 144 ? -0.901 -7.223 -15.82 1 96.56 144 PHE A N 1
ATOM 1142 C CA . PHE A 1 144 ? -2.029 -7.637 -15 1 96.56 144 PHE A CA 1
ATOM 1143 C C . PHE A 1 144 ? -1.548 -8.242 -13.688 1 96.56 144 PHE A C 1
ATOM 1145 O O . PHE A 1 144 ? -0.399 -8.68 -13.586 1 96.56 144 PHE A O 1
ATOM 1152 N N . ARG A 1 145 ? -2.385 -8.164 -12.688 1 96.62 145 ARG A N 1
ATOM 1153 C CA . ARG A 1 145 ? -2.084 -8.711 -11.367 1 96.62 145 ARG A CA 1
ATOM 1154 C C . ARG A 1 145 ? -3.311 -9.383 -10.758 1 96.62 145 ARG A C 1
ATOM 1156 O O . ARG A 1 145 ? -4.43 -8.891 -10.891 1 96.62 145 ARG A O 1
ATOM 1163 N N . LYS A 1 146 ? -3.004 -10.539 -10.227 1 97.94 146 LYS A N 1
ATOM 1164 C CA . LYS A 1 146 ? -4.023 -11.062 -9.32 1 97.94 146 LYS A CA 1
ATOM 1165 C C . LYS A 1 146 ? -4.363 -10.039 -8.234 1 97.94 146 LYS A C 1
ATOM 1167 O O . LYS A 1 146 ? -3.5 -9.266 -7.812 1 97.94 146 LYS A O 1
ATOM 1172 N N . PRO A 1 147 ? -5.637 -9.992 -7.961 1 97.38 147 PRO A N 1
ATOM 1173 C CA . PRO A 1 147 ? -6.793 -10.828 -8.289 1 97.38 147 PRO A CA 1
ATOM 1174 C C . PRO A 1 147 ? -7.609 -10.273 -9.453 1 97.38 147 PRO A C 1
ATOM 1176 O O . PRO A 1 147 ? -8.773 -10.656 -9.633 1 97.38 147 PRO A O 1
ATOM 1179 N N . SER A 1 148 ? -7.113 -9.406 -10.234 1 95.69 148 SER A N 1
ATOM 1180 C CA . SER A 1 148 ? -7.902 -8.875 -11.336 1 95.69 148 SER A CA 1
ATOM 1181 C C . SER A 1 148 ? -8.398 -9.984 -12.25 1 95.69 148 SER A C 1
ATOM 1183 O O . SER A 1 148 ? -7.695 -10.969 -12.484 1 95.69 148 SER A O 1
ATOM 1185 N N . ARG A 1 149 ? -9.523 -9.781 -12.742 1 94.88 149 ARG A N 1
ATOM 1186 C CA . ARG A 1 149 ? -10.086 -10.742 -13.688 1 94.88 149 ARG A CA 1
ATOM 1187 C C . ARG A 1 149 ? -9.195 -10.891 -14.914 1 94.88 149 ARG A C 1
ATOM 1189 O O . ARG A 1 149 ? -9.023 -12 -15.43 1 94.88 149 ARG A O 1
ATOM 1196 N N . GLU A 1 150 ? -8.617 -9.828 -15.312 1 96.31 150 GLU A N 1
ATOM 1197 C CA . GLU A 1 150 ? -7.781 -9.789 -16.516 1 96.31 150 GLU A CA 1
ATOM 1198 C C . GLU A 1 150 ? -6.562 -10.695 -16.359 1 96.31 150 GLU A C 1
ATOM 1200 O O . GLU A 1 150 ? -6.102 -11.281 -17.344 1 96.31 150 GLU A O 1
ATOM 1205 N N . ALA A 1 151 ? -6.066 -10.781 -15.156 1 97.94 151 ALA A N 1
ATOM 1206 C CA . ALA A 1 151 ? -4.918 -11.648 -14.914 1 97.94 151 ALA A CA 1
ATOM 1207 C C . ALA A 1 151 ? -5.254 -13.102 -15.234 1 97.94 151 ALA A C 1
ATOM 1209 O O . ALA A 1 151 ? -4.52 -13.773 -15.961 1 97.94 151 ALA A O 1
ATOM 1210 N N . PHE A 1 152 ? -6.383 -13.562 -14.781 1 98.38 152 PHE A N 1
ATOM 1211 C CA . PHE A 1 152 ? -6.777 -14.953 -14.984 1 98.38 152 PHE A CA 1
ATOM 1212 C C . PHE A 1 152 ? -7.199 -15.195 -16.422 1 98.38 152 PHE A C 1
ATOM 1214 O O . PHE A 1 152 ? -6.918 -16.25 -16.984 1 98.38 152 PHE A O 1
ATOM 1221 N N . GLU A 1 153 ? -7.84 -14.195 -17.031 1 97.81 153 GLU A N 1
ATOM 1222 C CA . GLU A 1 153 ? -8.195 -14.312 -18.453 1 97.81 153 GLU A CA 1
ATOM 1223 C C . GLU A 1 153 ? -6.945 -14.453 -19.312 1 97.81 153 GLU A C 1
ATOM 1225 O O . GLU A 1 153 ? -6.938 -15.234 -20.281 1 97.81 153 GLU A O 1
ATOM 1230 N N . ALA A 1 154 ? -5.945 -13.711 -18.984 1 98.38 154 ALA A N 1
ATOM 1231 C CA . ALA A 1 154 ? -4.68 -13.789 -19.703 1 98.38 154 ALA A CA 1
ATOM 1232 C C . ALA A 1 154 ? -4.066 -15.188 -19.594 1 98.38 154 ALA A C 1
ATOM 1234 O O . ALA A 1 154 ? -3.566 -15.734 -20.562 1 98.38 154 ALA A O 1
ATOM 1235 N N . CYS A 1 155 ? -4.098 -15.758 -18.375 1 98.56 155 CYS A N 1
ATOM 1236 C CA . CYS A 1 155 ? -3.578 -17.094 -18.156 1 98.56 155 CYS A CA 1
ATOM 1237 C C . CYS A 1 155 ? -4.348 -18.125 -18.984 1 98.56 155 CYS A C 1
ATOM 1239 O O . CYS A 1 155 ? -3.748 -18.953 -19.672 1 98.56 155 CYS A O 1
ATOM 1241 N N . LEU A 1 156 ? -5.645 -18.047 -18.953 1 98.44 156 LEU A N 1
ATOM 1242 C CA . LEU A 1 156 ? -6.504 -19 -19.625 1 98.44 156 LEU A CA 1
ATOM 1243 C C . LEU A 1 156 ? -6.316 -18.938 -21.141 1 98.44 156 LEU A C 1
ATOM 1245 O O . LEU A 1 156 ? -6.27 -19.969 -21.812 1 98.44 156 LEU A O 1
ATOM 1249 N N . ARG A 1 157 ? -6.223 -17.703 -21.594 1 98.38 157 ARG A N 1
ATOM 1250 C CA . ARG A 1 157 ? -5.992 -17.531 -23.031 1 98.38 157 ARG A CA 1
ATOM 1251 C C . ARG A 1 157 ? -4.684 -18.188 -23.453 1 98.38 157 ARG A C 1
ATOM 1253 O O . ARG A 1 157 ? -4.629 -18.844 -24.484 1 98.38 157 ARG A O 1
ATOM 1260 N N . ALA A 1 158 ? -3.611 -18.062 -22.688 1 98.62 158 ALA A N 1
ATOM 1261 C CA . ALA A 1 158 ? -2.291 -18.594 -23.016 1 98.62 158 ALA A CA 1
ATOM 1262 C C . ALA A 1 158 ? -2.277 -20.125 -22.906 1 98.62 158 ALA A C 1
ATOM 1264 O O . ALA A 1 158 ? -1.627 -20.797 -23.703 1 98.62 158 ALA A O 1
ATOM 1265 N N . LEU A 1 159 ? -2.941 -20.641 -21.875 1 98 159 LEU A N 1
ATOM 1266 C CA . LEU A 1 159 ? -2.973 -22.078 -21.641 1 98 159 LEU A CA 1
ATOM 1267 C C . LEU A 1 159 ? -3.842 -22.781 -22.672 1 98 159 LEU A C 1
ATOM 1269 O O . LEU A 1 159 ? -3.635 -23.953 -22.969 1 98 159 LEU A O 1
ATOM 1273 N N . ASP A 1 160 ? -4.863 -22.109 -23.156 1 97.62 160 ASP A N 1
ATOM 1274 C CA . ASP A 1 160 ? -5.785 -22.625 -24.172 1 97.62 160 ASP A CA 1
ATOM 1275 C C . ASP A 1 160 ? -6.461 -23.906 -23.703 1 97.62 160 ASP A C 1
ATOM 1277 O O . ASP A 1 160 ? -6.453 -24.906 -24.406 1 97.62 160 ASP A O 1
ATOM 1281 N N . VAL A 1 161 ? -6.891 -24.031 -22.516 1 96.81 161 VAL A N 1
ATOM 1282 C CA . VAL A 1 161 ? -7.676 -25.109 -21.922 1 96.81 161 VAL A CA 1
ATOM 1283 C C . VAL A 1 161 ? -8.891 -24.531 -21.203 1 96.81 161 VAL A C 1
ATOM 1285 O O . VAL A 1 161 ? -8.898 -23.359 -20.828 1 96.81 161 VAL A O 1
ATOM 1288 N N . PRO A 1 162 ? -9.945 -25.328 -21.156 1 97.12 162 PRO A N 1
ATOM 1289 C CA . PRO A 1 162 ? -11.102 -24.844 -20.391 1 97.12 162 PRO A CA 1
ATOM 1290 C C . PRO A 1 162 ? -10.75 -24.516 -18.938 1 97.12 162 PRO A C 1
ATOM 1292 O O . PRO A 1 162 ? -9.938 -25.203 -18.312 1 97.12 162 PRO A O 1
ATOM 1295 N N . ALA A 1 163 ? -11.328 -23.438 -18.422 1 98.12 163 ALA A N 1
ATOM 1296 C CA . ALA A 1 163 ? -11.07 -22.984 -17.062 1 98.12 163 ALA A CA 1
ATOM 1297 C C . ALA A 1 163 ? -11.258 -24.125 -16.062 1 98.12 163 ALA A C 1
ATOM 1299 O O . ALA A 1 163 ? -10.523 -24.219 -15.07 1 98.12 163 ALA A O 1
ATOM 1300 N N . ALA A 1 164 ? -12.172 -25.016 -16.328 1 96.69 164 ALA A N 1
ATOM 1301 C CA . ALA A 1 164 ? -12.508 -26.125 -15.438 1 96.69 164 ALA A CA 1
ATOM 1302 C C . ALA A 1 164 ? -11.359 -27.109 -15.344 1 96.69 164 ALA A C 1
ATOM 1304 O O . ALA A 1 164 ? -11.328 -27.953 -14.43 1 96.69 164 ALA A O 1
ATOM 1305 N N . GLU A 1 165 ? -10.414 -27.031 -16.25 1 97.75 165 GLU A N 1
ATOM 1306 C CA . GLU A 1 165 ? -9.266 -27.922 -16.266 1 97.75 165 GLU A CA 1
ATOM 1307 C C . GLU A 1 165 ? -8.039 -27.266 -15.648 1 97.75 165 GLU A C 1
ATOM 1309 O O . GLU A 1 165 ? -6.914 -27.734 -15.828 1 97.75 165 GLU A O 1
ATOM 1314 N N . VAL A 1 166 ? -8.227 -26.203 -14.984 1 98.56 166 VAL A N 1
ATOM 1315 C CA . VAL A 1 166 ? -7.129 -25.484 -14.344 1 98.56 166 VAL A CA 1
ATOM 1316 C C . VAL A 1 166 ? -7.379 -25.406 -12.836 1 98.56 166 VAL A C 1
ATOM 1318 O O . VAL A 1 166 ? -8.445 -24.953 -12.406 1 98.56 166 VAL A O 1
ATOM 1321 N N . VAL A 1 167 ? -6.43 -25.906 -12.055 1 98.81 167 VAL A N 1
ATOM 1322 C CA . VAL A 1 167 ? -6.418 -25.734 -10.609 1 98.81 167 VAL A CA 1
ATOM 1323 C C . VAL A 1 167 ? -5.465 -24.594 -10.234 1 98.81 167 VAL A C 1
ATOM 1325 O O . VAL A 1 167 ? -4.305 -24.594 -10.648 1 98.81 167 VAL A O 1
ATOM 1328 N N . PHE A 1 168 ? -5.949 -23.656 -9.523 1 98.88 168 PHE A N 1
ATOM 1329 C CA . PHE A 1 168 ? -5.164 -22.5 -9.094 1 98.88 168 PHE A CA 1
ATOM 1330 C C . PHE A 1 168 ? -4.891 -22.562 -7.598 1 98.88 168 PHE A C 1
ATOM 1332 O O . PHE A 1 168 ? -5.812 -22.75 -6.801 1 98.88 168 PHE A O 1
ATOM 1339 N N . VAL A 1 169 ? -3.611 -22.406 -7.188 1 98.94 169 VAL A N 1
ATOM 1340 C CA . VAL A 1 169 ? -3.193 -22.484 -5.793 1 98.94 169 VAL A CA 1
ATOM 1341 C C . VAL A 1 169 ? -2.541 -21.172 -5.363 1 98.94 169 VAL A C 1
ATOM 1343 O O . VAL A 1 169 ? -1.595 -20.719 -6 1 98.94 169 VAL A O 1
ATOM 1346 N N . ASP A 1 170 ? -3.012 -20.594 -4.316 1 98.75 170 ASP A N 1
ATOM 1347 C CA . ASP A 1 170 ? -2.529 -19.312 -3.834 1 98.75 170 ASP A CA 1
ATOM 1348 C C . ASP A 1 170 ? -2.738 -19.172 -2.328 1 98.75 170 ASP A C 1
ATOM 1350 O O . ASP A 1 170 ? -3.734 -19.656 -1.787 1 98.75 170 ASP A O 1
ATOM 1354 N N . ASP A 1 171 ? -1.867 -18.469 -1.629 1 97.5 171 ASP A N 1
ATOM 1355 C CA . ASP A 1 171 ? -1.966 -18.312 -0.18 1 97.5 171 ASP A CA 1
ATOM 1356 C C . ASP A 1 171 ? -2.922 -17.188 0.195 1 97.5 171 ASP A C 1
ATOM 1358 O O . ASP A 1 171 ? -3.25 -17.016 1.37 1 97.5 171 ASP A O 1
ATOM 1362 N N . ARG A 1 172 ? -3.357 -16.438 -0.788 1 96 172 ARG A N 1
ATOM 1363 C CA . ARG A 1 172 ? -4.273 -15.328 -0.54 1 96 172 ARG A CA 1
ATOM 1364 C C . ARG A 1 172 ? -5.695 -15.688 -0.957 1 96 172 ARG A C 1
ATOM 1366 O O . ARG A 1 172 ? -5.957 -15.945 -2.133 1 96 172 ARG A O 1
ATOM 1373 N N . ALA A 1 173 ? -6.621 -15.625 -0.031 1 96.12 173 ALA A N 1
ATOM 1374 C CA . ALA A 1 173 ? -8.016 -16 -0.266 1 96.12 173 ALA A CA 1
ATOM 1375 C C . ALA A 1 173 ? -8.625 -15.172 -1.395 1 96.12 173 ALA A C 1
ATOM 1377 O O . ALA A 1 173 ? -9.406 -15.688 -2.195 1 96.12 173 ALA A O 1
ATOM 1378 N N . VAL A 1 174 ? -8.234 -13.961 -1.487 1 95 174 VAL A N 1
ATOM 1379 C CA . VAL A 1 174 ? -8.828 -13.062 -2.475 1 95 174 VAL A CA 1
ATOM 1380 C C . VAL A 1 174 ? -8.43 -13.508 -3.881 1 95 174 VAL A C 1
ATOM 1382 O O . VAL A 1 174 ? -9.227 -13.406 -4.816 1 95 174 VAL A O 1
ATOM 1385 N N . ASN A 1 175 ? -7.199 -13.945 -4.051 1 97.62 175 ASN A N 1
ATOM 1386 C CA . ASN A 1 175 ? -6.77 -14.469 -5.34 1 97.62 175 ASN A CA 1
ATOM 1387 C C . ASN A 1 175 ? -7.52 -15.758 -5.695 1 97.62 175 ASN A C 1
ATOM 1389 O O . ASN A 1 175 ? -7.91 -15.953 -6.848 1 97.62 175 ASN A O 1
ATOM 1393 N N . VAL A 1 176 ? -7.699 -16.609 -4.699 1 98.25 176 VAL A N 1
ATOM 1394 C CA . VAL A 1 176 ? -8.383 -17.875 -4.891 1 98.25 176 VAL A CA 1
ATOM 1395 C C . VAL A 1 176 ? -9.836 -17.625 -5.289 1 98.25 176 VAL A C 1
ATOM 1397 O O . VAL A 1 176 ? -10.344 -18.25 -6.227 1 98.25 176 VAL A O 1
ATOM 1400 N N . GLU A 1 177 ? -10.477 -16.734 -4.605 1 96.62 177 GLU A N 1
ATOM 1401 C CA . GLU A 1 177 ? -11.867 -16.391 -4.891 1 96.62 177 GLU A CA 1
ATOM 1402 C C . GLU A 1 177 ? -12 -15.789 -6.289 1 96.62 177 GLU A C 1
ATOM 1404 O O . GLU A 1 177 ? -12.945 -16.109 -7.016 1 96.62 177 GLU A O 1
ATOM 1409 N N . ALA A 1 178 ? -11.078 -14.922 -6.625 1 96.81 178 ALA A N 1
ATOM 1410 C CA . ALA A 1 178 ? -11.094 -14.312 -7.953 1 96.81 178 ALA A CA 1
ATOM 1411 C C . ALA A 1 178 ? -10.898 -15.367 -9.039 1 96.81 178 ALA A C 1
ATOM 1413 O O . ALA A 1 178 ? -11.531 -15.297 -10.102 1 96.81 178 ALA A O 1
ATOM 1414 N N . ALA A 1 179 ? -10 -16.297 -8.789 1 98.12 179 ALA A N 1
ATOM 1415 C CA . ALA A 1 179 ? -9.812 -17.406 -9.727 1 98.12 179 ALA A CA 1
ATOM 1416 C C . ALA A 1 179 ? -11.102 -18.203 -9.898 1 98.12 179 ALA A C 1
ATOM 1418 O O . ALA A 1 179 ? -11.484 -18.531 -11.023 1 98.12 179 ALA A O 1
ATOM 1419 N N . ALA A 1 180 ? -11.727 -18.531 -8.82 1 97.81 180 ALA A N 1
ATOM 1420 C CA . ALA A 1 180 ? -12.992 -19.25 -8.852 1 97.81 180 ALA A CA 1
ATOM 1421 C C . ALA A 1 180 ? -14.039 -18.5 -9.664 1 97.81 180 ALA A C 1
ATOM 1423 O O . ALA A 1 180 ? -14.789 -19.094 -10.445 1 97.81 180 ALA A O 1
ATOM 1424 N N . ALA A 1 181 ? -14.094 -17.203 -9.438 1 95.94 181 ALA A N 1
ATOM 1425 C CA . ALA A 1 181 ? -15.031 -16.359 -10.172 1 95.94 181 ALA A CA 1
ATOM 1426 C C . ALA A 1 181 ? -14.742 -16.391 -11.672 1 95.94 181 ALA A C 1
ATOM 1428 O O . ALA A 1 181 ? -15.656 -16.219 -12.492 1 95.94 181 ALA A O 1
ATOM 1429 N N . ALA A 1 182 ? -13.523 -16.641 -12.062 1 96.5 182 ALA A N 1
ATOM 1430 C CA . ALA A 1 182 ? -13.117 -16.734 -13.461 1 96.5 182 ALA A CA 1
ATOM 1431 C C . ALA A 1 182 ? -13.328 -18.156 -13.992 1 96.5 182 ALA A C 1
ATOM 1433 O O . ALA A 1 182 ? -13.023 -18.438 -15.148 1 96.5 182 ALA A O 1
ATOM 1434 N N . GLY A 1 183 ? -13.789 -19.094 -13.133 1 97.69 183 GLY A N 1
ATOM 1435 C CA . GLY A 1 183 ? -14.141 -20.438 -13.57 1 97.69 183 GLY A CA 1
ATOM 1436 C C . GLY A 1 183 ? -13.086 -21.469 -13.234 1 97.69 183 GLY A C 1
ATOM 1437 O O . GLY A 1 183 ? -13.266 -22.656 -13.516 1 97.69 183 GLY A O 1
ATOM 1438 N N . LEU A 1 184 ? -11.969 -21.078 -12.648 1 98.5 184 LEU A N 1
ATOM 1439 C CA . LEU A 1 184 ? -10.922 -22.016 -12.258 1 98.5 184 LEU A CA 1
ATOM 1440 C C . LEU A 1 184 ? -11.281 -22.734 -10.953 1 98.5 184 LEU A C 1
ATOM 1442 O O . LEU A 1 184 ? -12.164 -22.281 -10.227 1 98.5 184 LEU A O 1
ATOM 1446 N N . ASP A 1 185 ? -10.688 -23.828 -10.711 1 98.44 185 ASP A N 1
ATOM 1447 C CA . ASP A 1 185 ? -10.781 -24.484 -9.414 1 98.44 185 ASP A CA 1
ATOM 1448 C C . ASP A 1 185 ? -9.727 -23.938 -8.445 1 98.44 185 ASP A C 1
ATOM 1450 O O . ASP A 1 185 ? -8.547 -24.266 -8.562 1 98.44 185 ASP A O 1
ATOM 1454 N N . GLY A 1 186 ? -10.102 -23.172 -7.488 1 98.56 186 GLY A N 1
ATOM 1455 C CA . GLY A 1 186 ? -9.188 -22.5 -6.57 1 98.56 186 GLY A CA 1
ATOM 1456 C C . GLY A 1 186 ? -8.922 -23.297 -5.309 1 98.56 186 GLY A C 1
ATOM 1457 O O . GLY A 1 186 ? -9.844 -23.875 -4.73 1 98.56 186 GLY A O 1
ATOM 1458 N N . ILE A 1 187 ? -7.699 -23.344 -4.867 1 98.81 187 ILE A N 1
ATOM 1459 C CA . ILE A 1 187 ? -7.293 -23.953 -3.602 1 98.81 187 ILE A CA 1
ATOM 1460 C C . ILE A 1 187 ? -6.523 -22.922 -2.766 1 98.81 187 ILE A C 1
ATOM 1462 O O . ILE A 1 187 ? -5.531 -22.359 -3.225 1 98.81 187 ILE A O 1
ATOM 1466 N N . LEU A 1 188 ? -6.996 -22.656 -1.561 1 98.75 188 LEU A N 1
ATOM 1467 C CA . LEU A 1 188 ? -6.25 -21.828 -0.624 1 98.75 188 LEU A CA 1
ATOM 1468 C C . LEU A 1 188 ? -5.059 -22.594 -0.049 1 98.75 188 LEU A C 1
ATOM 1470 O O . LEU A 1 188 ? -5.23 -23.672 0.538 1 98.75 188 LEU A O 1
ATOM 1474 N N . PHE A 1 189 ? -3.912 -22.031 -0.2 1 98.81 189 PHE A N 1
ATOM 1475 C CA . PHE A 1 189 ? -2.699 -22.688 0.275 1 98.81 189 PHE A CA 1
ATOM 1476 C C . PHE A 1 189 ? -2.523 -22.484 1.775 1 98.81 189 PHE A C 1
ATOM 1478 O O . PHE A 1 189 ? -2.484 -21.344 2.248 1 98.81 189 PHE A O 1
ATOM 1485 N N . GLU A 1 190 ? -2.367 -23.562 2.449 1 98.38 190 GLU A N 1
ATOM 1486 C CA . GLU A 1 190 ? -2.152 -23.531 3.893 1 98.38 190 GLU A CA 1
ATOM 1487 C C . GLU A 1 190 ? -0.984 -24.422 4.297 1 98.38 190 GLU A C 1
ATOM 1489 O O . GLU A 1 190 ? -0.903 -24.875 5.441 1 98.38 190 GLU A O 1
ATOM 1494 N N . GLY A 1 191 ? -0.194 -24.781 3.348 1 98.69 191 GLY A N 1
ATOM 1495 C CA . GLY A 1 191 ? 0.944 -25.656 3.535 1 98.69 191 GLY A CA 1
ATOM 1496 C C . GLY A 1 191 ? 0.943 -26.844 2.582 1 98.69 191 GLY A C 1
ATOM 1497 O O . GLY A 1 191 ? -0.095 -27.188 2.012 1 98.69 191 GLY A O 1
ATOM 1498 N N . ALA A 1 192 ? 2.061 -27.438 2.426 1 98.81 192 ALA A N 1
ATOM 1499 C CA . ALA A 1 192 ? 2.236 -28.516 1.448 1 98.81 192 ALA A CA 1
ATOM 1500 C C . ALA A 1 192 ? 1.338 -29.703 1.772 1 98.81 192 ALA A C 1
ATOM 1502 O O . ALA A 1 192 ? 0.744 -30.297 0.873 1 98.81 192 ALA A O 1
ATOM 1503 N N . GLU A 1 193 ? 1.246 -30.031 3.027 1 98.69 193 GLU A N 1
ATOM 1504 C CA . GLU A 1 193 ? 0.427 -31.172 3.428 1 98.69 193 GLU A CA 1
ATOM 1505 C C . GLU A 1 193 ? -1.048 -30.922 3.129 1 98.69 193 GLU A C 1
ATOM 1507 O O . GLU A 1 193 ? -1.736 -31.797 2.605 1 98.69 193 GLU A O 1
ATOM 1512 N N . ALA A 1 194 ? -1.504 -29.766 3.475 1 98.88 194 ALA A N 1
ATOM 1513 C CA . ALA A 1 194 ? -2.896 -29.422 3.213 1 98.88 194 ALA A CA 1
ATOM 1514 C C . ALA A 1 194 ? -3.178 -29.375 1.714 1 98.88 194 ALA A C 1
ATOM 1516 O O . ALA A 1 194 ? -4.25 -29.781 1.264 1 98.88 194 ALA A O 1
ATOM 1517 N N . LEU A 1 195 ? -2.213 -28.844 0.933 1 98.94 195 LEU A N 1
ATOM 1518 C CA . LEU A 1 195 ? -2.373 -28.797 -0.516 1 98.94 195 LEU A CA 1
ATOM 1519 C C . LEU A 1 195 ? -2.467 -30.188 -1.104 1 98.94 195 LEU A C 1
ATOM 1521 O O . LEU A 1 195 ? -3.332 -30.469 -1.938 1 98.94 195 LEU A O 1
ATOM 1525 N N . GLU A 1 196 ? -1.563 -31.062 -0.649 1 98.81 196 GLU A N 1
ATOM 1526 C CA . GLU A 1 196 ? -1.619 -32.438 -1.133 1 98.81 196 GLU A CA 1
ATOM 1527 C C . GLU A 1 196 ? -2.977 -33.062 -0.839 1 98.81 196 GLU A C 1
ATOM 1529 O O . GLU A 1 196 ? -3.568 -33.719 -1.708 1 98.81 196 GLU A O 1
ATOM 1534 N N . ALA A 1 197 ? -3.432 -32.906 0.372 1 98.81 197 ALA A N 1
ATOM 1535 C CA . ALA A 1 197 ? -4.727 -33.469 0.756 1 98.81 197 ALA A CA 1
ATOM 1536 C C . ALA A 1 197 ? -5.84 -32.906 -0.135 1 98.81 197 ALA A C 1
ATOM 1538 O O . ALA A 1 197 ? -6.727 -33.656 -0.554 1 98.81 197 ALA A O 1
ATOM 1539 N N . ALA A 1 198 ? -5.828 -31.656 -0.454 1 98.81 198 ALA A N 1
ATOM 1540 C CA . ALA A 1 198 ? -6.848 -31.016 -1.283 1 98.81 198 ALA A CA 1
ATOM 1541 C C . ALA A 1 198 ? -6.809 -31.547 -2.711 1 98.81 198 ALA A C 1
ATOM 1543 O O . ALA A 1 198 ? -7.855 -31.766 -3.328 1 98.81 198 ALA A O 1
ATOM 1544 N N . LEU A 1 199 ? -5.602 -31.734 -3.229 1 98.56 199 LEU A N 1
ATOM 1545 C CA . LEU A 1 199 ? -5.449 -32.281 -4.574 1 98.56 199 LEU A CA 1
ATOM 1546 C C . LEU A 1 199 ? -5.941 -33.719 -4.641 1 98.56 199 LEU A C 1
ATOM 1548 O O . LEU A 1 199 ? -6.633 -34.094 -5.59 1 98.56 199 LEU A O 1
ATOM 1552 N N . ARG A 1 200 ? -5.598 -34.5 -3.625 1 98.06 200 ARG A N 1
ATOM 1553 C CA . ARG A 1 200 ? -6.043 -35.875 -3.58 1 98.06 200 ARG A CA 1
ATOM 1554 C C . ARG A 1 200 ? -7.559 -35.969 -3.436 1 98.06 200 ARG A C 1
ATOM 1556 O O . ARG A 1 200 ? -8.195 -36.875 -4.012 1 98.06 200 ARG A O 1
ATOM 1563 N N . ALA A 1 201 ? -8.102 -35.094 -2.658 1 97.81 201 ALA A N 1
ATOM 1564 C CA . ALA A 1 201 ? -9.555 -35.031 -2.486 1 97.81 201 ALA A CA 1
ATOM 1565 C C . ALA A 1 201 ? -10.258 -34.75 -3.812 1 97.81 201 ALA A C 1
ATOM 1567 O O . ALA A 1 201 ? -11.414 -35.125 -3.998 1 97.81 201 ALA A O 1
ATOM 1568 N N . ARG A 1 202 ? -9.539 -34.156 -4.793 1 96.38 202 ARG A N 1
ATOM 1569 C CA . ARG A 1 202 ? -10.062 -33.844 -6.117 1 96.38 202 ARG A CA 1
ATOM 1570 C C . ARG A 1 202 ? -9.812 -34.969 -7.09 1 96.38 202 ARG A C 1
ATOM 1572 O O . ARG A 1 202 ? -10.102 -34.875 -8.281 1 96.38 202 ARG A O 1
ATOM 1579 N N . GLY A 1 203 ? -9.203 -36.062 -6.582 1 95.94 203 GLY A N 1
ATOM 1580 C CA . GLY A 1 203 ? -9.016 -37.281 -7.375 1 95.94 203 GLY A CA 1
ATOM 1581 C C . GLY A 1 203 ? -7.672 -37.312 -8.078 1 95.94 203 GLY A C 1
ATOM 1582 O O . GLY A 1 203 ? -7.414 -38.219 -8.883 1 95.94 203 GLY A O 1
ATOM 1583 N N . LEU A 1 204 ? -6.844 -36.281 -7.812 1 96.69 204 LEU A N 1
ATOM 1584 C CA . LEU A 1 204 ? -5.539 -36.312 -8.469 1 96.69 204 LEU A CA 1
ATOM 1585 C C . LEU A 1 204 ? -4.648 -37.406 -7.895 1 96.69 204 LEU A C 1
ATOM 1587 O O . LEU A 1 204 ? -4.629 -37.625 -6.684 1 96.69 204 LEU A O 1
ATOM 1591 N N . GLN A 1 205 ? -3.924 -38.062 -8.797 1 96.25 205 GLN A N 1
ATOM 1592 C CA . GLN A 1 205 ? -3.031 -39.156 -8.414 1 96.25 205 GLN A CA 1
ATOM 1593 C C . GLN A 1 205 ? -1.579 -38.812 -8.734 1 96.25 205 GLN A C 1
ATOM 1595 O O . GLN A 1 205 ? -1.268 -38.344 -9.836 1 96.25 205 GLN A O 1
ATOM 1600 N N . PHE A 1 206 ? -0.723 -39 -7.742 1 96.56 206 PHE A N 1
ATOM 1601 C CA . PHE A 1 206 ? 0.696 -38.719 -7.922 1 96.56 206 PHE A CA 1
ATOM 1602 C C . PHE A 1 206 ? 1.505 -39.219 -6.734 1 96.56 206 PHE A C 1
ATOM 1604 O O . PHE A 1 206 ? 0.947 -39.5 -5.676 1 96.56 206 PHE A O 1
ATOM 1611 N N . MET B 1 1 ? 11.422 54.625 27.141 1 41.94 1 MET B N 1
ATOM 1612 C CA . MET B 1 1 ? 11.109 54.156 25.797 1 41.94 1 MET B CA 1
ATOM 1613 C C . MET B 1 1 ? 10.852 52.656 25.781 1 41.94 1 MET B C 1
ATOM 1615 O O . MET B 1 1 ? 11.727 51.875 26.172 1 41.94 1 MET B O 1
ATOM 1619 N N . ALA B 1 2 ? 9.719 52.344 26.219 1 50.28 2 ALA B N 1
ATOM 1620 C CA . ALA B 1 2 ? 9.336 50.969 26.438 1 50.28 2 ALA B CA 1
ATOM 1621 C C . ALA B 1 2 ? 9.773 50.062 25.266 1 50.28 2 ALA B C 1
ATOM 1623 O O . ALA B 1 2 ? 9.57 50.438 24.094 1 50.28 2 ALA B O 1
ATOM 1624 N N . ALA B 1 3 ? 10.93 49.438 25.359 1 50.03 3 ALA B N 1
ATOM 1625 C CA . ALA B 1 3 ? 11.438 48.531 24.344 1 50.03 3 ALA B CA 1
ATOM 1626 C C . ALA B 1 3 ? 10.297 47.75 23.672 1 50.03 3 ALA B C 1
ATOM 1628 O O . ALA B 1 3 ? 9.484 47.125 24.359 1 50.03 3 ALA B O 1
ATOM 1629 N N . VAL B 1 4 ? 9.578 48.25 22.719 1 46.78 4 VAL B N 1
ATOM 1630 C CA . VAL B 1 4 ? 8.602 47.5 21.922 1 46.78 4 VAL B CA 1
ATOM 1631 C C . VAL B 1 4 ? 9.055 46.031 21.797 1 46.78 4 VAL B C 1
ATOM 1633 O O . VAL B 1 4 ? 10.078 45.75 21.172 1 46.78 4 VAL B O 1
ATOM 1636 N N . THR B 1 5 ? 9.133 45.219 22.906 1 45.69 5 THR B N 1
ATOM 1637 C CA . THR B 1 5 ? 9.477 43.812 22.781 1 45.69 5 THR B CA 1
ATOM 1638 C C . THR B 1 5 ? 9.078 43.25 21.406 1 45.69 5 THR B C 1
ATOM 1640 O O . THR B 1 5 ? 7.961 43.5 20.953 1 45.69 5 THR B O 1
ATOM 1643 N N . ALA B 1 6 ? 9.914 43.312 20.391 1 49.16 6 ALA B N 1
ATOM 1644 C CA . ALA B 1 6 ? 9.719 42.812 19.031 1 49.16 6 ALA B CA 1
ATOM 1645 C C . ALA B 1 6 ? 8.695 41.656 19.016 1 49.16 6 ALA B C 1
ATOM 1647 O O . ALA B 1 6 ? 8.781 40.75 19.828 1 49.16 6 ALA B O 1
ATOM 1648 N N . ALA B 1 7 ? 7.488 41.938 18.812 1 54.78 7 ALA B N 1
ATOM 1649 C CA . ALA B 1 7 ? 6.441 40.938 18.703 1 54.78 7 ALA B CA 1
ATOM 1650 C C . ALA B 1 7 ? 7.012 39.625 18.188 1 54.78 7 ALA B C 1
ATOM 1652 O O . ALA B 1 7 ? 7.66 39.562 17.141 1 54.78 7 ALA B O 1
ATOM 1653 N N . GLN B 1 8 ? 7.445 38.719 19.125 1 62.91 8 GLN B N 1
ATOM 1654 C CA . GLN B 1 8 ? 8.031 37.438 18.812 1 62.91 8 GLN B CA 1
ATOM 1655 C C . GLN B 1 8 ? 7.285 36.75 17.656 1 62.91 8 GLN B C 1
ATOM 1657 O O . GLN B 1 8 ? 6.062 36.625 17.688 1 62.91 8 GLN B O 1
ATOM 1662 N N . LYS B 1 9 ? 7.844 36.875 16.438 1 81.25 9 LYS B N 1
ATOM 1663 C CA . LYS B 1 9 ? 7.246 36.281 15.258 1 81.25 9 LYS B CA 1
ATOM 1664 C C . LYS B 1 9 ? 6.793 34.844 15.539 1 81.25 9 LYS B C 1
ATOM 1666 O O . LYS B 1 9 ? 7.535 34.062 16.141 1 81.25 9 LYS B O 1
ATOM 1671 N N . ARG B 1 10 ? 5.523 34.594 15.492 1 94.75 10 ARG B N 1
ATOM 1672 C CA . ARG B 1 10 ? 4.906 33.281 15.656 1 94.75 10 ARG B CA 1
ATOM 1673 C C . ARG B 1 10 ? 5.047 32.438 14.391 1 94.75 10 ARG B C 1
ATOM 1675 O O . ARG B 1 10 ? 4.656 32.875 13.305 1 94.75 10 ARG B O 1
ATOM 1682 N N . PRO B 1 11 ? 5.703 31.344 14.586 1 97.88 11 PRO B N 1
ATOM 1683 C CA . PRO B 1 11 ? 5.82 30.484 13.406 1 97.88 11 PRO B CA 1
ATOM 1684 C C . PRO B 1 11 ? 4.473 29.953 12.938 1 97.88 11 PRO B C 1
ATOM 1686 O O . PRO B 1 11 ? 3.51 29.922 13.703 1 97.88 11 PRO B O 1
ATOM 1689 N N . VAL B 1 12 ? 4.391 29.641 11.625 1 98.62 12 VAL B N 1
ATOM 1690 C CA . VAL B 1 12 ? 3.271 28.875 11.086 1 98.62 12 VAL B CA 1
ATOM 1691 C C . VAL B 1 12 ? 3.363 27.422 11.547 1 98.62 12 VAL B C 1
ATOM 1693 O O . VAL B 1 12 ? 4.438 26.828 11.516 1 98.62 12 VAL B O 1
ATOM 1696 N N . LEU B 1 13 ? 2.289 26.891 12.078 1 98.88 13 LEU B N 1
ATOM 1697 C CA . LEU B 1 13 ? 2.23 25.469 12.406 1 98.88 13 LEU B CA 1
ATOM 1698 C C . LEU B 1 13 ? 1.475 24.688 11.328 1 98.88 13 LEU B C 1
ATOM 1700 O O . LEU B 1 13 ? 0.306 24.984 11.055 1 98.88 13 LEU B O 1
ATOM 1704 N N . LEU B 1 14 ? 2.123 23.812 10.648 1 98.81 14 LEU B N 1
ATOM 1705 C CA . LEU B 1 14 ? 1.549 22.844 9.719 1 98.81 14 LEU B CA 1
ATOM 1706 C C . LEU B 1 14 ? 1.292 21.516 10.414 1 98.81 14 LEU B C 1
ATOM 1708 O O . LEU B 1 14 ? 2.225 20.891 10.914 1 98.81 14 LEU B O 1
ATOM 1712 N N . LEU B 1 15 ? 0.034 21.094 10.438 1 98.94 15 LEU B N 1
ATOM 1713 C CA . LEU B 1 15 ? -0.321 19.906 11.203 1 98.94 15 LEU B CA 1
ATOM 1714 C C . LEU B 1 15 ? -0.888 18.812 10.289 1 98.94 15 LEU B C 1
ATOM 1716 O O . LEU B 1 15 ? -1.812 19.062 9.516 1 98.94 15 LEU B O 1
ATOM 1720 N N . ASP B 1 16 ? -0.321 17.625 10.406 1 98.88 16 ASP B N 1
ATOM 1721 C CA . ASP B 1 16 ? -1.011 16.438 9.906 1 98.88 16 ASP B CA 1
ATOM 1722 C C . ASP B 1 16 ? -2.387 16.281 10.555 1 98.88 16 ASP B C 1
ATOM 1724 O O . ASP B 1 16 ? -2.637 16.844 11.625 1 98.88 16 ASP B O 1
ATOM 1728 N N . ILE B 1 17 ? -3.258 15.57 9.797 1 98.88 17 ILE B N 1
ATOM 1729 C CA . ILE B 1 17 ? -4.605 15.422 10.344 1 98.88 17 ILE B CA 1
ATOM 1730 C C . ILE B 1 17 ? -4.785 14.008 10.883 1 98.88 17 ILE B C 1
ATOM 1732 O O . ILE B 1 17 ? -5.039 13.82 12.078 1 98.88 17 ILE B O 1
ATOM 1736 N N . MET B 1 18 ? -4.57 13 10.07 1 98.19 18 MET B N 1
ATOM 1737 C CA . MET B 1 18 ? -4.867 11.617 10.445 1 98.19 18 MET B CA 1
ATOM 1738 C C . MET B 1 18 ? -3.809 11.078 11.398 1 98.19 18 MET B C 1
ATOM 1740 O O . MET B 1 18 ? -2.625 11.023 11.062 1 98.19 18 MET B O 1
ATOM 1744 N N . ASP B 1 19 ? -4.27 10.711 12.602 1 98.06 19 ASP B N 1
ATOM 1745 C CA . ASP B 1 19 ? -3.471 10.188 13.711 1 98.06 19 ASP B CA 1
ATOM 1746 C C . ASP B 1 19 ? -2.541 11.266 14.266 1 98.06 19 ASP B C 1
ATOM 1748 O O . ASP B 1 19 ? -1.518 10.953 14.875 1 98.06 19 ASP B O 1
ATOM 1752 N N . THR B 1 20 ? -2.852 12.477 13.969 1 98.81 20 THR B N 1
ATOM 1753 C CA . THR B 1 20 ? -2.209 13.633 14.586 1 98.81 20 THR B CA 1
ATOM 1754 C C . THR B 1 20 ? -3.246 14.547 15.234 1 98.81 20 THR B C 1
ATOM 1756 O O . THR B 1 20 ? -3.217 14.773 16.438 1 98.81 20 THR B O 1
ATOM 1759 N N . VAL B 1 21 ? -4.227 15.031 14.484 1 98.94 21 VAL B N 1
ATOM 1760 C CA . VAL B 1 21 ? -5.332 15.812 15.016 1 98.94 21 VAL B CA 1
ATOM 1761 C C . VAL B 1 21 ? -6.559 14.922 15.203 1 98.94 21 VAL B C 1
ATOM 1763 O O . VAL B 1 21 ? -7.258 15.008 16.219 1 98.94 21 VAL B O 1
ATOM 1766 N N . VAL B 1 22 ? -6.789 14.055 14.227 1 98.88 22 VAL B N 1
ATOM 1767 C CA . VAL B 1 22 ? -7.961 13.188 14.156 1 98.88 22 VAL B CA 1
ATOM 1768 C C . VAL B 1 22 ? -7.52 11.734 14.078 1 98.88 22 VAL B C 1
ATOM 1770 O O . VAL B 1 22 ? -6.5 11.414 13.461 1 98.88 22 VAL B O 1
ATOM 1773 N N . TYR B 1 23 ? -8.242 10.828 14.648 1 98.69 23 TYR B N 1
ATOM 1774 C CA . TYR B 1 23 ? -8.016 9.391 14.602 1 98.69 23 TYR B CA 1
ATOM 1775 C C . TYR B 1 23 ? -8.195 8.852 13.188 1 98.69 23 TYR B C 1
ATOM 1777 O O . TYR B 1 23 ? -9.141 9.227 12.492 1 98.69 23 TYR B O 1
ATOM 1785 N N . ASP B 1 24 ? -7.285 8.047 12.703 1 96.88 24 ASP B N 1
ATOM 1786 C CA . ASP B 1 24 ? -7.309 7.414 11.391 1 96.88 24 ASP B CA 1
ATOM 1787 C C . ASP B 1 24 ? -7.941 6.027 11.453 1 96.88 24 ASP B C 1
ATOM 1789 O O . ASP B 1 24 ? -7.352 5.098 12.016 1 96.88 24 ASP B O 1
ATOM 1793 N N . PRO B 1 25 ? -9.055 5.789 10.812 1 96.88 25 PRO B N 1
ATOM 1794 C CA . PRO B 1 25 ? -9.727 4.484 10.867 1 96.88 25 PRO B CA 1
ATOM 1795 C C . PRO B 1 25 ? -9.156 3.488 9.867 1 96.88 25 PRO B C 1
ATOM 1797 O O . PRO B 1 25 ? -9.594 2.338 9.812 1 96.88 25 PRO B O 1
ATOM 1800 N N . PHE B 1 26 ? -8.18 3.746 9.125 1 91.75 26 PHE B N 1
ATOM 1801 C CA . PHE B 1 26 ? -7.707 2.969 7.984 1 91.75 26 PHE B CA 1
ATOM 1802 C C . PHE B 1 26 ? -7.117 1.64 8.445 1 91.75 26 PHE B C 1
ATOM 1804 O O . PHE B 1 26 ? -7.422 0.589 7.879 1 91.75 26 PHE B O 1
ATOM 1811 N N . PHE B 1 27 ? -6.336 1.637 9.469 1 89.06 27 PHE B N 1
ATOM 1812 C CA . PHE B 1 27 ? -5.508 0.484 9.805 1 89.06 27 PHE B CA 1
ATOM 1813 C C . PHE B 1 27 ? -6.301 -0.531 10.617 1 89.06 27 PHE B C 1
ATOM 1815 O O . PHE B 1 27 ? -6.035 -1.732 10.547 1 89.06 27 PHE B O 1
ATOM 1822 N N . LYS B 1 28 ? -7.25 -0.066 11.398 1 93.38 28 LYS B N 1
ATOM 1823 C CA . LYS B 1 28 ? -7.957 -0.98 12.297 1 93.38 28 LYS B CA 1
ATOM 1824 C C . LYS B 1 28 ? -9.414 -1.146 11.867 1 93.38 28 LYS B C 1
ATOM 1826 O O . LYS B 1 28 ? -9.852 -2.256 11.555 1 93.38 28 LYS B O 1
ATOM 1831 N N . GLU B 1 29 ? -10.172 -0.081 11.664 1 97.31 29 GLU B N 1
ATOM 1832 C CA . GLU B 1 29 ? -11.609 -0.152 11.422 1 97.31 29 GLU B CA 1
ATOM 1833 C C . GLU B 1 29 ? -11.914 -0.591 9.992 1 97.31 29 GLU B C 1
ATOM 1835 O O . GLU B 1 29 ? -12.859 -1.347 9.758 1 97.31 29 GLU B O 1
ATOM 1840 N N . MET B 1 30 ? -11.086 -0.16 9.07 1 96.25 30 MET B N 1
ATOM 1841 C CA . MET B 1 30 ? -11.398 -0.472 7.68 1 96.25 30 MET B CA 1
ATOM 1842 C C . MET B 1 30 ? -11.266 -1.968 7.414 1 96.25 30 MET B C 1
ATOM 1844 O O . MET B 1 30 ? -12.164 -2.584 6.836 1 96.25 30 MET B O 1
ATOM 1848 N N . PRO B 1 31 ? -10.125 -2.58 7.848 1 96.62 31 PRO B N 1
ATOM 1849 C CA . PRO B 1 31 ? -10.062 -4.035 7.68 1 96.62 31 PRO B CA 1
ATOM 1850 C C . PRO B 1 31 ? -11.234 -4.754 8.352 1 96.62 31 PRO B C 1
ATOM 1852 O O . PRO B 1 31 ? -11.805 -5.688 7.77 1 96.62 31 PRO B O 1
ATOM 1855 N N . VAL B 1 32 ? -11.672 -4.316 9.5 1 97.44 32 VAL B N 1
ATOM 1856 C CA . VAL B 1 32 ? -12.789 -4.914 10.227 1 97.44 32 VAL B CA 1
ATOM 1857 C C . VAL B 1 32 ? -14.078 -4.742 9.43 1 97.44 32 VAL B C 1
ATOM 1859 O O . VAL B 1 32 ? -14.867 -5.68 9.312 1 97.44 32 VAL B O 1
ATOM 1862 N N . PHE B 1 33 ? -14.328 -3.604 8.844 1 98.19 33 PHE B N 1
ATOM 1863 C CA . PHE B 1 33 ? -15.5 -3.301 8.031 1 98.19 33 PHE B CA 1
ATOM 1864 C C . PHE B 1 33 ? -15.633 -4.293 6.879 1 98.19 33 PHE B C 1
ATOM 1866 O O . PHE B 1 33 ? -16.734 -4.738 6.559 1 98.19 33 PHE B O 1
ATOM 1873 N N . PHE B 1 34 ? -14.484 -4.625 6.266 1 97.31 34 PHE B N 1
ATOM 1874 C CA . PHE B 1 34 ? -14.5 -5.512 5.109 1 97.31 34 PHE B CA 1
ATOM 1875 C C . PHE B 1 34 ? -14.352 -6.965 5.543 1 97.31 34 PHE B C 1
ATOM 1877 O O . PHE B 1 34 ? -14.188 -7.855 4.703 1 97.31 34 PHE B O 1
ATOM 1884 N N . ASN B 1 35 ? -14.305 -7.191 6.859 1 96.38 35 ASN B N 1
ATOM 1885 C CA . ASN B 1 35 ? -14.133 -8.523 7.43 1 96.38 35 ASN B CA 1
ATOM 1886 C C . ASN B 1 35 ? -12.852 -9.188 6.934 1 96.38 35 ASN B C 1
ATOM 1888 O O . ASN B 1 35 ? -12.867 -10.336 6.504 1 96.38 35 ASN B O 1
ATOM 1892 N N . MET B 1 36 ? -11.75 -8.438 6.926 1 95.31 36 MET B N 1
ATOM 1893 C CA . MET B 1 36 ? -10.422 -8.859 6.492 1 95.31 36 MET B CA 1
ATOM 1894 C C . MET B 1 36 ? -9.359 -8.445 7.504 1 95.31 36 MET B C 1
ATOM 1896 O O . MET B 1 36 ? -9.555 -7.492 8.258 1 95.31 36 MET B O 1
ATOM 1900 N N . SER B 1 37 ? -8.25 -9.211 7.559 1 92.62 37 SER B N 1
ATOM 1901 C CA . SER B 1 37 ? -7.047 -8.664 8.18 1 92.62 37 SER B CA 1
ATOM 1902 C C . SER B 1 37 ? -6.461 -7.523 7.352 1 92.62 37 SER B C 1
ATOM 1904 O O . SER B 1 37 ? -6.836 -7.34 6.191 1 92.62 37 SER B O 1
ATOM 1906 N N . PHE B 1 38 ? -5.582 -6.766 7.926 1 91.31 38 PHE B N 1
ATOM 1907 C CA . PHE B 1 38 ? -4.941 -5.684 7.188 1 91.31 38 PHE B CA 1
ATOM 1908 C C . PHE B 1 38 ? -4.141 -6.23 6.008 1 91.31 38 PHE B C 1
ATOM 1910 O O . PHE B 1 38 ? -4.176 -5.664 4.914 1 91.31 38 PHE B O 1
ATOM 1917 N N . LYS B 1 39 ? -3.479 -7.34 6.203 1 87.88 39 LYS B N 1
ATOM 1918 C CA . LYS B 1 39 ? -2.711 -7.984 5.141 1 87.88 39 LYS B CA 1
ATOM 1919 C C . LYS B 1 39 ? -3.613 -8.383 3.979 1 87.88 39 LYS B C 1
ATOM 1921 O O . LYS B 1 39 ? -3.258 -8.188 2.814 1 87.88 39 LYS B O 1
ATOM 1926 N N . GLU B 1 40 ? -4.777 -8.953 4.289 1 91.81 40 GLU B N 1
ATOM 1927 C CA . GLU B 1 40 ? -5.742 -9.344 3.268 1 91.81 40 GLU B CA 1
ATOM 1928 C C . GLU B 1 40 ? -6.27 -8.133 2.512 1 91.81 40 GLU B C 1
ATOM 1930 O O . GLU B 1 40 ? -6.43 -8.172 1.29 1 91.81 40 GLU B O 1
ATOM 1935 N N . LEU B 1 41 ? -6.566 -7.086 3.25 1 94.94 41 LEU B N 1
ATOM 1936 C CA . LEU B 1 41 ? -7.066 -5.863 2.631 1 94.94 41 LEU B CA 1
ATOM 1937 C C . LEU B 1 41 ? -6.039 -5.293 1.657 1 94.94 41 LEU B C 1
ATOM 1939 O O . LEU B 1 41 ? -6.387 -4.902 0.54 1 94.94 41 LEU B O 1
ATOM 1943 N N . LEU B 1 42 ? -4.77 -5.273 2.078 1 92.06 42 LEU B N 1
ATOM 1944 C CA . LEU B 1 42 ? -3.701 -4.762 1.227 1 92.06 42 LEU B CA 1
ATOM 1945 C C . LEU B 1 42 ? -3.594 -5.57 -0.06 1 92.06 42 LEU B C 1
ATOM 1947 O O . LEU B 1 42 ? -3.361 -5.012 -1.135 1 92.06 42 LEU B O 1
ATOM 1951 N N . ALA B 1 43 ? -3.854 -6.836 0.027 1 89.31 43 ALA B N 1
ATOM 1952 C CA . ALA B 1 43 ? -3.764 -7.727 -1.126 1 89.31 43 ALA B CA 1
ATOM 1953 C C . ALA B 1 43 ? -4.973 -7.57 -2.039 1 89.31 43 ALA B C 1
ATOM 1955 O O . ALA B 1 43 ? -4.863 -7.703 -3.26 1 89.31 43 ALA B O 1
ATOM 1956 N N . ALA B 1 44 ? -6.07 -7.297 -1.465 1 94.94 44 ALA B N 1
ATOM 1957 C CA . ALA B 1 44 ? -7.332 -7.27 -2.201 1 94.94 44 ALA B CA 1
ATOM 1958 C C . ALA B 1 44 ? -7.539 -5.914 -2.875 1 94.94 44 ALA B C 1
ATOM 1960 O O . ALA B 1 44 ? -8.156 -5.836 -3.939 1 94.94 44 ALA B O 1
ATOM 1961 N N . LYS B 1 45 ? -7.047 -4.879 -2.297 1 96.44 45 LYS B N 1
ATOM 1962 C CA . LYS B 1 45 ? -7.25 -3.525 -2.809 1 96.44 45 LYS B CA 1
ATOM 1963 C C . LYS B 1 45 ? -6.504 -3.32 -4.125 1 96.44 45 LYS B C 1
ATOM 1965 O O . LYS B 1 45 ? -5.453 -3.922 -4.352 1 96.44 45 LYS B O 1
ATOM 1970 N N . HIS B 1 46 ? -7.191 -2.527 -4.98 1 96.06 46 HIS B N 1
ATOM 1971 C CA . HIS B 1 46 ? -6.445 -2.08 -6.148 1 96.06 46 HIS B CA 1
ATOM 1972 C C . HIS B 1 46 ? -5.215 -1.271 -5.746 1 96.06 46 HIS B C 1
ATOM 1974 O O . HIS B 1 46 ? -5.309 -0.375 -4.902 1 96.06 46 HIS B O 1
ATOM 1980 N N . PRO B 1 47 ? -4.141 -1.529 -6.309 1 92.81 47 PRO B N 1
ATOM 1981 C CA . PRO B 1 47 ? -2.891 -0.984 -5.77 1 92.81 47 PRO B CA 1
ATOM 1982 C C . PRO B 1 47 ? -2.811 0.536 -5.891 1 92.81 47 PRO B C 1
ATOM 1984 O O . PRO B 1 47 ? -2.1 1.183 -5.117 1 92.81 47 PRO B O 1
ATOM 1987 N N . THR B 1 48 ? -3.531 1.108 -6.828 1 94.5 48 THR B N 1
ATOM 1988 C CA . THR B 1 48 ? -3.332 2.537 -7.035 1 94.5 48 THR B CA 1
ATOM 1989 C C . THR B 1 48 ? -4.602 3.314 -6.711 1 94.5 48 THR B C 1
ATOM 1991 O O . THR B 1 48 ? -4.59 4.547 -6.668 1 94.5 48 THR B O 1
ATOM 1994 N N . ALA B 1 49 ? -5.629 2.629 -6.391 1 96.5 49 ALA B N 1
ATOM 1995 C CA . ALA B 1 49 ? -6.934 3.279 -6.305 1 96.5 49 ALA B CA 1
ATOM 1996 C C . ALA B 1 49 ? -6.93 4.375 -5.242 1 96.5 49 ALA B C 1
ATOM 1998 O O . ALA B 1 49 ? -7.32 5.512 -5.516 1 96.5 49 ALA B O 1
ATOM 1999 N N . TRP B 1 50 ? -6.414 4.062 -4.094 1 96.12 50 TRP B N 1
ATOM 2000 C CA . TRP B 1 50 ? -6.496 5.004 -2.984 1 96.12 50 TRP B CA 1
ATOM 2001 C C . TRP B 1 50 ? -5.594 6.211 -3.227 1 96.12 50 TRP B C 1
ATOM 2003 O O . TRP B 1 50 ? -5.996 7.352 -2.977 1 96.12 50 TRP B O 1
ATOM 2013 N N . VAL B 1 51 ? -4.41 6 -3.732 1 95.88 51 VAL B N 1
ATOM 2014 C CA . VAL B 1 51 ? -3.469 7.09 -3.953 1 95.88 51 VAL B CA 1
ATOM 2015 C C . VAL B 1 51 ? -3.998 8.016 -5.047 1 95.88 51 VAL B C 1
ATOM 2017 O O . VAL B 1 51 ? -3.834 9.234 -4.965 1 95.88 51 VAL B O 1
ATOM 2020 N N . GLU B 1 52 ? -4.594 7.426 -6.059 1 97.44 52 GLU B N 1
ATOM 2021 C CA . GLU B 1 52 ? -5.223 8.242 -7.09 1 97.44 52 GLU B CA 1
ATOM 2022 C C . GLU B 1 52 ? -6.332 9.109 -6.508 1 97.44 52 GLU B C 1
ATOM 2024 O O . GLU B 1 52 ? -6.484 10.273 -6.891 1 97.44 52 GLU B O 1
ATOM 2029 N N . PHE B 1 53 ? -7.066 8.555 -5.566 1 98.31 53 PHE B N 1
ATOM 2030 C CA . PHE B 1 53 ? -8.133 9.281 -4.883 1 98.31 53 PHE B CA 1
ATOM 2031 C C . PHE B 1 53 ? -7.555 10.359 -3.975 1 98.31 53 PHE B C 1
ATOM 2033 O O . PHE B 1 53 ? -8.023 11.5 -3.982 1 98.31 53 PHE B O 1
ATOM 2040 N N . GLU B 1 54 ? -6.508 10.062 -3.256 1 97.38 54 GLU B N 1
ATOM 2041 C CA . GLU B 1 54 ? -5.82 11 -2.369 1 97.38 54 GLU B CA 1
ATOM 2042 C C . GLU B 1 54 ? -5.254 12.18 -3.146 1 97.38 54 GLU B C 1
ATOM 2044 O O . GLU B 1 54 ? -5.199 13.305 -2.631 1 97.38 54 GLU B O 1
ATOM 2049 N N . CYS B 1 55 ? -4.891 11.922 -4.367 1 97.62 55 CYS B N 1
ATOM 2050 C CA . CYS B 1 55 ? -4.25 12.961 -5.164 1 97.62 55 CYS B CA 1
ATOM 2051 C C . CYS B 1 55 ? -5.27 13.703 -6.02 1 97.62 55 CYS B C 1
ATOM 2053 O O . CYS B 1 55 ? -4.906 14.562 -6.82 1 97.62 55 CYS B O 1
ATOM 2055 N N . GLY B 1 56 ? -6.512 13.305 -5.914 1 98 56 GLY B N 1
ATOM 2056 C CA . GLY B 1 56 ? -7.566 13.977 -6.648 1 98 56 GLY B CA 1
ATOM 2057 C C . GLY B 1 56 ? -7.633 13.578 -8.109 1 98 56 GLY B C 1
ATOM 2058 O O . GLY B 1 56 ? -8.188 14.297 -8.938 1 98 56 GLY B O 1
ATOM 2059 N N . GLU B 1 57 ? -7.055 12.469 -8.461 1 97.94 57 GLU B N 1
ATOM 2060 C CA . GLU B 1 57 ? -7 12.016 -9.844 1 97.94 57 GLU B CA 1
ATOM 2061 C C . GLU B 1 57 ? -8.281 11.281 -10.234 1 97.94 57 GLU B C 1
ATOM 2063 O O . GLU B 1 57 ? -8.594 11.156 -11.422 1 97.94 57 GLU B O 1
ATOM 2068 N N . ILE B 1 58 ? -8.992 10.727 -9.305 1 98.19 58 ILE B N 1
ATOM 2069 C CA . ILE B 1 58 ? -10.242 10.031 -9.578 1 98.19 58 ILE B CA 1
ATOM 2070 C C . ILE B 1 58 ? -11.32 10.508 -8.602 1 98.19 58 ILE B C 1
ATOM 2072 O O . ILE B 1 58 ? -11.008 11.016 -7.523 1 98.19 58 ILE B O 1
ATOM 2076 N N . THR B 1 59 ? -12.547 10.422 -9.016 1 98.19 59 THR B N 1
ATOM 2077 C CA . THR B 1 59 ? -13.688 10.773 -8.172 1 98.19 59 THR B CA 1
ATOM 2078 C C . THR B 1 59 ? -13.992 9.656 -7.176 1 98.19 59 THR B C 1
ATOM 2080 O O . THR B 1 59 ? -13.414 8.57 -7.262 1 98.19 59 THR B O 1
ATOM 2083 N N . GLU B 1 60 ? -14.82 9.969 -6.246 1 98.25 60 GLU B N 1
ATOM 2084 C CA . GLU B 1 60 ? -15.273 8.961 -5.297 1 98.25 60 GLU B CA 1
ATOM 2085 C C . GLU B 1 60 ? -15.922 7.777 -6.016 1 98.25 60 GLU B C 1
ATOM 2087 O O . GLU B 1 60 ? -15.695 6.621 -5.652 1 98.25 60 GLU B O 1
ATOM 2092 N N . GLU B 1 61 ? -16.75 8.109 -7.02 1 98.12 61 GLU B N 1
ATOM 2093 C CA . GLU B 1 61 ? -17.406 7.059 -7.797 1 98.12 61 GLU B CA 1
ATOM 2094 C C . GLU B 1 61 ? -16.375 6.148 -8.461 1 98.12 61 GLU B C 1
ATOM 2096 O O . GLU B 1 61 ? -16.516 4.926 -8.445 1 98.12 61 GLU B O 1
ATOM 2101 N N . GLN B 1 62 ? -15.375 6.707 -8.992 1 98.25 62 GLN B N 1
ATOM 2102 C CA . GLN B 1 62 ? -14.312 5.945 -9.633 1 98.25 62 GLN B CA 1
ATOM 2103 C C . GLN B 1 62 ? -13.508 5.141 -8.609 1 98.25 62 GLN B C 1
ATOM 2105 O O . GLN B 1 62 ? -13.102 4.008 -8.883 1 98.25 62 GLN B O 1
ATOM 2110 N N . LEU B 1 63 ? -13.258 5.719 -7.398 1 98.44 63 LEU B N 1
ATOM 2111 C CA . LEU B 1 63 ? -12.609 4.988 -6.316 1 98.44 63 LEU B CA 1
ATOM 2112 C C . LEU B 1 63 ? -13.391 3.727 -5.965 1 98.44 63 LEU B C 1
ATOM 2114 O O . LEU B 1 63 ? -12.82 2.637 -5.898 1 98.44 63 LEU B O 1
ATOM 2118 N N . LEU B 1 64 ? -14.688 3.918 -5.789 1 98.25 64 LEU B N 1
ATOM 2119 C CA . LEU B 1 64 ? -15.516 2.807 -5.34 1 98.25 64 LEU B CA 1
ATOM 2120 C C . LEU B 1 64 ? -15.578 1.713 -6.402 1 98.25 64 LEU B C 1
ATOM 2122 O O . LEU B 1 64 ? -15.617 0.524 -6.074 1 98.25 64 LEU B O 1
ATOM 2126 N N . ALA B 1 65 ? -15.547 2.125 -7.672 1 97.06 65 ALA B N 1
ATOM 2127 C CA . ALA B 1 65 ? -15.586 1.173 -8.773 1 97.06 65 ALA B CA 1
ATOM 2128 C C . ALA B 1 65 ? -14.266 0.417 -8.891 1 97.06 65 ALA B C 1
ATOM 2130 O O . ALA B 1 65 ? -14.242 -0.742 -9.312 1 97.06 65 ALA B O 1
ATOM 2131 N N . LYS B 1 66 ? -13.219 1.027 -8.43 1 95.81 66 LYS B N 1
ATOM 2132 C CA . LYS B 1 66 ? -11.867 0.513 -8.648 1 95.81 66 LYS B CA 1
ATOM 2133 C C . LYS B 1 66 ? -11.234 0.048 -7.336 1 95.81 66 LYS B C 1
ATOM 2135 O O . LYS B 1 66 ? -10.055 -0.302 -7.297 1 95.81 66 LYS B O 1
ATOM 2140 N N . PHE B 1 67 ? -11.992 0.083 -6.227 1 97.69 67 PHE B N 1
ATOM 2141 C CA . PHE B 1 67 ? -11.453 -0.063 -4.879 1 97.69 67 PHE B CA 1
ATOM 2142 C C . PHE B 1 67 ? -10.734 -1.401 -4.723 1 97.69 67 PHE B C 1
ATOM 2144 O O . PHE B 1 67 ? -9.594 -1.45 -4.273 1 97.69 67 PHE B O 1
ATOM 2151 N N . PHE B 1 68 ? -11.383 -2.43 -5.105 1 97.06 68 PHE B N 1
ATOM 2152 C CA . PHE B 1 68 ? -10.789 -3.762 -5.047 1 97.06 68 PHE B CA 1
ATOM 2153 C C . PHE B 1 68 ? -10.273 -4.188 -6.418 1 97.06 68 PHE B C 1
ATOM 2155 O O . PHE B 1 68 ? -10.914 -3.922 -7.438 1 97.06 68 PHE B O 1
ATOM 2162 N N . ALA B 1 69 ? -9.211 -4.906 -6.453 1 94.94 69 ALA B N 1
ATOM 2163 C CA . ALA B 1 69 ? -8.547 -5.312 -7.691 1 94.94 69 ALA B CA 1
ATOM 2164 C C . ALA B 1 69 ? -9.398 -6.324 -8.453 1 94.94 69 ALA B C 1
ATOM 2166 O O . ALA B 1 69 ? -9.289 -6.434 -9.68 1 94.94 69 ALA B O 1
ATOM 2167 N N . ASP B 1 70 ? -10.242 -7.066 -7.762 1 93.25 70 ASP B N 1
ATOM 2168 C CA . ASP B 1 70 ? -11.062 -8.078 -8.414 1 93.25 70 ASP B CA 1
ATOM 2169 C C . ASP B 1 70 ? -12.391 -7.492 -8.891 1 93.25 70 ASP B C 1
ATOM 2171 O O . ASP B 1 70 ? -13.25 -8.211 -9.414 1 93.25 70 ASP B O 1
ATOM 2175 N N . GLY B 1 71 ? -12.625 -6.199 -8.641 1 92.94 71 GLY B N 1
ATOM 2176 C CA . GLY B 1 71 ? -13.797 -5.504 -9.156 1 92.94 71 GLY B CA 1
ATOM 2177 C C . GLY B 1 71 ? -15.047 -5.734 -8.32 1 92.94 71 GLY B C 1
ATOM 2178 O O . GLY B 1 71 ? -16.141 -5.352 -8.719 1 92.94 71 GLY B O 1
ATOM 2179 N N . ARG B 1 72 ? -14.883 -6.363 -7.188 1 94 72 ARG B N 1
ATOM 2180 C CA . ARG B 1 72 ? -16.062 -6.598 -6.367 1 94 72 ARG B CA 1
ATOM 2181 C C . ARG B 1 72 ? -16.688 -5.281 -5.914 1 94 72 ARG B C 1
ATOM 2183 O O . ARG B 1 72 ? -15.984 -4.273 -5.773 1 94 72 ARG B O 1
ATOM 2190 N N . HIS B 1 73 ? -17.922 -5.367 -5.684 1 95.12 73 HIS B N 1
ATOM 2191 C CA . HIS B 1 73 ? -18.703 -4.184 -5.332 1 95.12 73 HIS B CA 1
ATOM 2192 C C . HIS B 1 73 ? -18.375 -3.715 -3.914 1 95.12 73 HIS B C 1
ATOM 2194 O O . HIS B 1 73 ? -18.219 -4.535 -3.008 1 95.12 73 HIS B O 1
ATOM 2200 N N . VAL B 1 74 ? -18.266 -2.398 -3.754 1 97.75 74 VAL B N 1
ATOM 2201 C CA . VAL B 1 74 ? -18.125 -1.768 -2.445 1 97.75 74 VAL B CA 1
ATOM 2202 C C . VAL B 1 74 ? -19.344 -0.904 -2.156 1 97.75 74 VAL B C 1
ATOM 2204 O O . VAL B 1 74 ? -19.734 -0.06 -2.971 1 97.75 74 VAL B O 1
ATOM 2207 N N . ASP B 1 75 ? -19.984 -1.149 -1.036 1 97.94 75 ASP B N 1
ATOM 2208 C CA . ASP B 1 75 ? -21.031 -0.249 -0.569 1 97.94 75 ASP B CA 1
ATOM 2209 C C . ASP B 1 75 ? -20.453 1.074 -0.083 1 97.94 75 ASP B C 1
ATOM 2211 O O . ASP B 1 75 ? -20.078 1.202 1.085 1 97.94 75 ASP B O 1
ATOM 2215 N N . GLY B 1 76 ? -20.422 1.959 -1.001 1 98.12 76 GLY B N 1
ATOM 2216 C CA . GLY B 1 76 ? -19.781 3.236 -0.723 1 98.12 76 GLY B CA 1
ATOM 2217 C C . GLY B 1 76 ? -20.422 3.982 0.432 1 98.12 76 GLY B C 1
ATOM 2218 O O . GLY B 1 76 ? -19.734 4.574 1.259 1 98.12 76 GLY B O 1
ATOM 2219 N N . ALA B 1 77 ? -21.734 3.977 0.504 1 98.38 77 ALA B N 1
ATOM 2220 C CA . ALA B 1 77 ? -22.453 4.656 1.581 1 98.38 77 ALA B CA 1
ATOM 2221 C C . ALA B 1 77 ? -22.109 4.055 2.938 1 98.38 77 ALA B C 1
ATOM 2223 O O . ALA B 1 77 ? -21.859 4.781 3.9 1 98.38 77 ALA B O 1
ATOM 2224 N N . ALA B 1 78 ? -22.109 2.746 2.998 1 98.5 78 ALA B N 1
ATOM 2225 C CA . ALA B 1 78 ? -21.766 2.064 4.246 1 98.5 78 ALA B CA 1
ATOM 2226 C C . ALA B 1 78 ? -20.312 2.318 4.641 1 98.5 78 ALA B C 1
ATOM 2228 O O . ALA B 1 78 ? -20.016 2.498 5.82 1 98.5 78 ALA B O 1
ATOM 2229 N N . LEU B 1 79 ? -19.453 2.299 3.662 1 98.44 79 LEU B N 1
ATOM 2230 C CA . LEU B 1 79 ? -18.031 2.57 3.92 1 98.44 79 LEU B CA 1
ATOM 2231 C C . LEU B 1 79 ? -17.844 3.977 4.48 1 98.44 79 LEU B C 1
ATOM 2233 O O . LEU B 1 79 ? -17.156 4.16 5.484 1 98.44 79 LEU B O 1
ATOM 2237 N N . LYS B 1 80 ? -18.438 4.949 3.879 1 98.19 80 LYS B N 1
ATOM 2238 C CA . LYS B 1 80 ? -18.328 6.324 4.352 1 98.19 80 LYS B CA 1
ATOM 2239 C C . LYS B 1 80 ? -18.906 6.469 5.758 1 98.19 80 LYS B C 1
ATOM 2241 O O . LYS B 1 80 ? -18.359 7.184 6.594 1 98.19 80 LYS B O 1
ATOM 2246 N N . GLN B 1 81 ? -20.031 5.809 5.969 1 98.44 81 GLN B N 1
ATOM 2247 C CA . GLN B 1 81 ? -20.625 5.855 7.297 1 98.44 81 GLN B CA 1
ATOM 2248 C C . GLN B 1 81 ? -19.688 5.293 8.352 1 98.44 81 GLN B C 1
ATOM 2250 O O . GLN B 1 81 ? -19.562 5.848 9.445 1 98.44 81 GLN B O 1
ATOM 2255 N N . MET B 1 82 ? -19.062 4.188 8.023 1 98.5 82 MET B N 1
ATOM 2256 C CA . MET B 1 82 ? -18.078 3.611 8.938 1 98.5 82 MET B CA 1
ATOM 2257 C C . MET B 1 82 ? -16.922 4.582 9.18 1 98.5 82 MET B C 1
ATOM 2259 O O . MET B 1 82 ? -16.5 4.785 10.328 1 98.5 82 MET B O 1
ATOM 2263 N N . MET B 1 83 ? -16.422 5.207 8.102 1 98.19 83 MET B N 1
ATOM 2264 C CA . MET B 1 83 ? -15.344 6.191 8.25 1 98.19 83 MET B CA 1
ATOM 2265 C C . MET B 1 83 ? -15.773 7.328 9.172 1 98.19 83 MET B C 1
ATOM 2267 O O . MET B 1 83 ? -15.086 7.617 10.156 1 98.19 83 MET B O 1
ATOM 2271 N N . VAL B 1 84 ? -16.875 7.891 8.906 1 98.56 84 VAL B N 1
ATOM 2272 C CA . VAL B 1 84 ? -17.375 9.047 9.648 1 98.56 84 VAL B CA 1
ATOM 2273 C C . VAL B 1 84 ? -17.578 8.664 11.117 1 98.56 84 VAL B C 1
ATOM 2275 O O . VAL B 1 84 ? -17.219 9.43 12.016 1 98.56 84 VAL B O 1
ATOM 2278 N N . SER B 1 85 ? -18.125 7.496 11.352 1 98.44 85 SER B N 1
ATOM 2279 C CA . SER B 1 85 ? -18.406 7.062 12.719 1 98.44 85 SER B CA 1
ATOM 2280 C C . SER B 1 85 ? -17.109 6.906 13.516 1 98.44 85 SER B C 1
ATOM 2282 O O . SER B 1 85 ? -17.125 7.008 14.75 1 98.44 85 SER B O 1
ATOM 2284 N N . SER B 1 86 ? -16.047 6.715 12.812 1 98.56 86 SER B N 1
ATOM 2285 C CA . SER B 1 86 ? -14.773 6.438 13.484 1 98.56 86 SER B CA 1
ATOM 2286 C C . SER B 1 86 ? -13.992 7.723 13.75 1 98.56 86 SER B C 1
ATOM 2288 O O . SER B 1 86 ? -13.109 7.75 14.602 1 98.56 86 SER B O 1
ATOM 2290 N N . TYR B 1 87 ? -14.273 8.781 12.961 1 98.69 87 TYR B N 1
ATOM 2291 C CA . TYR B 1 87 ? -13.539 10.023 13.125 1 98.69 87 TYR B CA 1
ATOM 2292 C C . TYR B 1 87 ? -13.758 10.617 14.516 1 98.69 87 TYR B C 1
ATOM 2294 O O . TYR B 1 87 ? -14.898 10.688 14.984 1 98.69 87 TYR B O 1
ATOM 2302 N N . ARG B 1 88 ? -12.781 10.938 15.195 1 98.88 88 ARG B N 1
ATOM 2303 C CA . ARG B 1 88 ? -12.797 11.633 16.469 1 98.88 88 ARG B CA 1
ATOM 2304 C C . ARG B 1 88 ? -11.477 12.367 16.703 1 98.88 88 ARG B C 1
ATOM 2306 O O . ARG B 1 88 ? -10.43 11.953 16.203 1 98.88 88 ARG B O 1
ATOM 2313 N N . TYR B 1 89 ? -11.539 13.43 17.438 1 98.88 89 TYR B N 1
ATOM 2314 C CA . TYR B 1 89 ? -10.297 14.102 17.812 1 98.88 89 TYR B CA 1
ATOM 2315 C C . TYR B 1 89 ? -9.438 13.203 18.703 1 98.88 89 TYR B C 1
ATOM 2317 O O . TYR B 1 89 ? -9.953 12.445 19.531 1 98.88 89 TYR B O 1
ATOM 2325 N N . LEU B 1 90 ? -8.148 13.305 18.469 1 98.88 90 LEU B N 1
ATOM 2326 C CA . LEU B 1 90 ? -7.242 12.703 19.438 1 98.88 90 LEU B CA 1
ATOM 2327 C C . LEU B 1 90 ? -7.281 13.469 20.766 1 98.88 90 LEU B C 1
ATOM 2329 O O . LEU B 1 90 ? -7.438 14.688 20.766 1 98.88 90 LEU B O 1
ATOM 2333 N N . ASP B 1 91 ? -7.039 12.75 21.828 1 98.69 91 ASP B N 1
ATOM 2334 C CA . ASP B 1 91 ? -7.141 13.312 23.172 1 98.69 91 ASP B CA 1
ATOM 2335 C C . ASP B 1 91 ? -6.211 14.516 23.344 1 98.69 91 ASP B C 1
ATOM 2337 O O . ASP B 1 91 ? -5.035 14.453 22.984 1 98.69 91 ASP B O 1
ATOM 2341 N N . GLY B 1 92 ? -6.793 15.602 23.781 1 98.81 92 GLY B N 1
ATOM 2342 C CA . GLY B 1 92 ? -6.012 16.781 24.125 1 98.81 92 GLY B CA 1
ATOM 2343 C C . GLY B 1 92 ? -5.809 17.719 22.969 1 98.81 92 GLY B C 1
ATOM 2344 O O . GLY B 1 92 ? -5.469 18.891 23.156 1 98.81 92 GLY B O 1
ATOM 2345 N N . MET B 1 93 ? -6.113 17.328 21.75 1 98.88 93 MET B N 1
ATOM 2346 C CA . MET B 1 93 ? -5.766 18.125 20.578 1 98.88 93 MET B CA 1
ATOM 2347 C C . MET B 1 93 ? -6.695 19.328 20.438 1 98.88 93 MET B C 1
ATOM 2349 O O . MET B 1 93 ? -6.238 20.438 20.203 1 98.88 93 MET B O 1
ATOM 2353 N N . PRO B 1 94 ? -7.98 19.141 20.672 1 98.81 94 PRO B N 1
ATOM 2354 C CA . PRO B 1 94 ? -8.844 20.328 20.578 1 98.81 94 PRO B CA 1
ATOM 2355 C C . PRO B 1 94 ? -8.422 21.438 21.531 1 98.81 94 PRO B C 1
ATOM 2357 O O . PRO B 1 94 ? -8.344 22.609 21.141 1 98.81 94 PRO B O 1
ATOM 2360 N N . GLU B 1 95 ? -8.102 21.078 22.734 1 98.75 95 GLU B N 1
ATOM 2361 C CA . GLU B 1 95 ? -7.715 22.078 23.734 1 98.75 95 GLU B CA 1
ATOM 2362 C C . GLU B 1 95 ? -6.406 22.766 23.344 1 98.75 95 GLU B C 1
ATOM 2364 O O . GLU B 1 95 ? -6.289 23.984 23.438 1 98.75 95 GLU B O 1
ATOM 2369 N N . LEU B 1 96 ? -5.465 21.984 22.938 1 98.88 96 LEU B N 1
ATOM 2370 C CA . LEU B 1 96 ? -4.168 22.516 22.547 1 98.88 96 LEU B CA 1
ATOM 2371 C C . LEU B 1 96 ? -4.305 23.453 21.359 1 98.88 96 LEU B C 1
ATOM 2373 O O . LEU B 1 96 ? -3.74 24.562 21.359 1 98.88 96 LEU B O 1
ATOM 2377 N N . LEU B 1 97 ? -5.059 23.094 20.344 1 98.88 97 LEU B N 1
ATOM 2378 C CA . LEU B 1 97 ? -5.234 23.891 19.141 1 98.88 97 LEU B CA 1
ATOM 2379 C C . LEU B 1 97 ? -5.973 25.188 19.438 1 98.88 97 LEU B C 1
ATOM 2381 O O . LEU B 1 97 ? -5.66 26.234 18.875 1 98.88 97 LEU B O 1
ATOM 2385 N N . ARG B 1 98 ? -6.953 25.078 20.312 1 98.75 98 ARG B N 1
ATOM 2386 C CA . ARG B 1 98 ? -7.676 26.266 20.75 1 98.75 98 ARG B CA 1
ATOM 2387 C C . ARG B 1 98 ? -6.734 27.281 21.375 1 98.75 98 ARG B C 1
ATOM 2389 O O . ARG B 1 98 ? -6.789 28.469 21.062 1 98.75 98 ARG B O 1
ATOM 2396 N N . ARG B 1 99 ? -5.871 26.812 22.297 1 98.69 99 ARG B N 1
ATOM 2397 C CA . ARG B 1 99 ? -4.938 27.703 22.984 1 98.69 99 ARG B CA 1
ATOM 2398 C C . ARG B 1 99 ? -3.934 28.312 22 1 98.69 99 ARG B C 1
ATOM 2400 O O . ARG B 1 99 ? -3.617 29.5 22.078 1 98.69 99 ARG B O 1
ATOM 2407 N N . LEU B 1 100 ? -3.445 27.5 21.031 1 98.69 100 LEU B N 1
ATOM 2408 C CA . LEU B 1 100 ? -2.527 27.984 20.016 1 98.69 100 LEU B CA 1
ATOM 2409 C C . LEU B 1 100 ? -3.197 29.047 19.141 1 98.69 100 LEU B C 1
ATOM 2411 O O . LEU B 1 100 ? -2.615 30.094 18.875 1 98.69 100 LEU B O 1
ATOM 2415 N N . GLY B 1 101 ? -4.43 28.719 18.75 1 98.38 101 GLY B N 1
ATOM 2416 C CA . GLY B 1 101 ? -5.184 29.688 17.953 1 98.38 101 GLY B CA 1
ATOM 2417 C C . GLY B 1 101 ? -5.441 30.984 18.688 1 98.38 101 GLY B C 1
ATOM 2418 O O . GLY B 1 101 ? -5.273 32.062 18.109 1 98.38 101 GLY B O 1
ATOM 2419 N N . ALA B 1 102 ? -5.824 30.938 19.906 1 98 102 ALA B N 1
ATOM 2420 C CA . ALA B 1 102 ? -6.102 32.125 20.719 1 98 102 ALA B CA 1
ATOM 2421 C C . ALA B 1 102 ? -4.848 32.969 20.906 1 98 102 ALA B C 1
ATOM 2423 O O . ALA B 1 102 ? -4.93 34.188 21.016 1 98 102 ALA B O 1
ATOM 2424 N N . ALA B 1 103 ? -3.703 32.344 20.906 1 97.56 103 ALA B N 1
ATOM 2425 C CA . ALA B 1 103 ? -2.428 33.031 21.062 1 97.56 103 ALA B CA 1
ATOM 2426 C C . ALA B 1 103 ? -1.95 33.625 19.75 1 97.56 103 ALA B C 1
ATOM 2428 O O . ALA B 1 103 ? -0.924 34.312 19.703 1 97.56 103 ALA B O 1
ATOM 2429 N N . GLY B 1 104 ? -2.656 33.344 18.656 1 97.38 104 GLY B N 1
ATOM 2430 C CA . GLY B 1 104 ? -2.408 34.062 17.406 1 97.38 104 GLY B CA 1
ATOM 2431 C C . GLY B 1 104 ? -1.546 33.25 16.438 1 97.38 104 GLY B C 1
ATOM 2432 O O . GLY B 1 104 ? -1.089 33.781 15.422 1 97.38 104 GLY B O 1
ATOM 2433 N N . TYR B 1 105 ? -1.255 31.938 16.75 1 98.31 105 TYR B N 1
ATOM 2434 C CA . TYR B 1 105 ? -0.455 31.109 15.852 1 98.31 105 TYR B CA 1
ATOM 2435 C C . TYR B 1 105 ? -1.258 30.719 14.617 1 98.31 105 TYR B C 1
ATOM 2437 O O . TYR B 1 105 ? -2.408 30.297 14.727 1 98.31 105 TYR B O 1
ATOM 2445 N N . PRO B 1 106 ? -0.706 30.984 13.406 1 98.5 106 PRO B N 1
ATOM 2446 C CA . PRO B 1 106 ? -1.358 30.422 12.227 1 98.5 106 PRO B CA 1
ATOM 2447 C C . PRO B 1 106 ? -1.299 28.891 12.188 1 98.5 106 PRO B C 1
ATOM 2449 O O . PRO B 1 106 ? -0.215 28.312 12.281 1 98.5 106 PRO B O 1
ATOM 2452 N N . LEU B 1 107 ? -2.418 28.234 12.133 1 98.81 107 LEU B N 1
ATOM 2453 C CA . LEU B 1 107 ? -2.512 26.781 12.117 1 98.81 107 LEU B CA 1
ATOM 2454 C C . LEU B 1 107 ? -3.105 26.281 10.805 1 98.81 107 LEU B C 1
ATOM 2456 O O . LEU B 1 107 ? -4.191 26.719 10.406 1 98.81 107 LEU B O 1
ATOM 2460 N N . HIS B 1 108 ? -2.375 25.453 10.086 1 98.94 108 HIS B N 1
ATOM 2461 C CA . HIS B 1 108 ? -2.795 24.906 8.797 1 98.94 108 HIS B CA 1
ATOM 2462 C C . HIS B 1 108 ? -2.715 23.375 8.789 1 98.94 108 HIS B C 1
ATOM 2464 O O . HIS B 1 108 ? -1.777 22.797 9.336 1 98.94 108 HIS B O 1
ATOM 2470 N N . ALA B 1 109 ? -3.709 22.781 8.156 1 98.88 109 ALA B N 1
ATOM 2471 C CA . ALA B 1 109 ? -3.637 21.344 7.875 1 98.88 109 ALA B CA 1
ATOM 2472 C C . ALA B 1 109 ? -2.67 21.062 6.73 1 98.88 109 ALA B C 1
ATOM 2474 O O . ALA B 1 109 ? -2.621 21.812 5.75 1 98.88 109 ALA B O 1
ATOM 2475 N N . CYS B 1 110 ? -1.884 20.047 6.855 1 98.81 110 CYS B N 1
ATOM 2476 C CA . CYS B 1 110 ? -1.058 19.453 5.816 1 98.81 110 CYS B CA 1
ATOM 2477 C C . CYS B 1 110 ? -1.249 17.938 5.773 1 98.81 110 CYS B C 1
ATOM 2479 O O . CYS B 1 110 ? -0.59 17.203 6.512 1 98.81 110 CYS B O 1
ATOM 2481 N N . SER B 1 111 ? -2.113 17.453 4.887 1 98.56 111 SER B N 1
ATOM 2482 C CA . SER B 1 111 ? -2.598 16.078 4.996 1 98.56 111 SER B CA 1
ATOM 2483 C C . SER B 1 111 ? -2.619 15.391 3.635 1 98.56 111 SER B C 1
ATOM 2485 O O . SER B 1 111 ? -2.998 16 2.633 1 98.56 111 SER B O 1
ATOM 2487 N N . ASN B 1 112 ? -2.006 14.188 3.549 1 97.75 112 ASN B N 1
ATOM 2488 C CA . ASN B 1 112 ? -2.35 13.266 2.469 1 97.75 112 ASN B CA 1
ATOM 2489 C C . ASN B 1 112 ? -3.75 12.688 2.652 1 97.75 112 ASN B C 1
ATOM 2491 O O . ASN B 1 112 ? -3.93 11.711 3.381 1 97.75 112 ASN B O 1
ATOM 2495 N N . TYR B 1 113 ? -4.762 13.211 2.066 1 98.44 113 TYR B N 1
ATOM 2496 C CA . TYR B 1 113 ? -6.117 12.711 2.262 1 98.44 113 TYR B CA 1
ATOM 2497 C C . TYR B 1 113 ? -7.008 13.055 1.075 1 98.44 113 TYR B C 1
ATOM 2499 O O . TYR B 1 113 ? -6.789 14.07 0.405 1 98.44 113 TYR B O 1
ATOM 2507 N N . PRO B 1 114 ? -7.891 12.188 0.796 1 98.31 114 PRO B N 1
ATOM 2508 C CA . PRO B 1 114 ? -8.773 12.453 -0.34 1 98.31 114 PRO B CA 1
ATOM 2509 C C . PRO B 1 114 ? -9.906 13.422 0.008 1 98.31 114 PRO B C 1
ATOM 2511 O O . PRO B 1 114 ? -9.891 14.031 1.083 1 98.31 114 PRO B O 1
ATOM 2514 N N . ALA B 1 115 ? -10.828 13.555 -0.9 1 98.44 115 ALA B N 1
ATOM 2515 C CA . ALA B 1 115 ? -11.938 14.5 -0.777 1 98.44 115 ALA B CA 1
ATOM 2516 C C . ALA B 1 115 ? -12.758 14.219 0.481 1 98.44 115 ALA B C 1
ATOM 2518 O O . ALA B 1 115 ? -13.539 15.062 0.922 1 98.44 115 ALA B O 1
ATOM 2519 N N . TRP B 1 116 ? -12.523 13.094 1.147 1 98.44 116 TRP B N 1
ATOM 2520 C CA . TRP B 1 116 ? -13.25 12.695 2.346 1 98.44 116 TRP B CA 1
ATOM 2521 C C . TRP B 1 116 ? -12.844 13.547 3.543 1 98.44 116 TRP B C 1
ATOM 2523 O O . TRP B 1 116 ? -13.438 13.445 4.617 1 98.44 116 TRP B O 1
ATOM 2533 N N . TRP B 1 117 ? -11.812 14.453 3.332 1 98.69 117 TRP B N 1
ATOM 2534 C CA . TRP B 1 117 ? -11.531 15.406 4.402 1 98.69 117 TRP B CA 1
ATOM 2535 C C . TRP B 1 117 ? -12.773 16.234 4.723 1 98.69 117 TRP B C 1
ATOM 2537 O O . TRP B 1 117 ? -12.961 16.656 5.863 1 98.69 117 TRP B O 1
ATOM 2547 N N . ARG B 1 118 ? -13.633 16.422 3.758 1 98.69 118 ARG B N 1
ATOM 2548 C CA . ARG B 1 118 ? -14.875 17.156 3.959 1 98.69 118 ARG B CA 1
ATOM 2549 C C . ARG B 1 118 ? -15.789 16.438 4.945 1 98.69 118 ARG B C 1
ATOM 2551 O O . ARG B 1 118 ? -16.531 17.078 5.688 1 98.69 118 ARG B O 1
ATOM 2558 N N . LEU B 1 119 ? -15.75 15.07 4.918 1 98.75 119 LEU B N 1
ATOM 2559 C CA . LEU B 1 119 ? -16.5 14.289 5.895 1 98.75 119 LEU B CA 1
ATOM 2560 C C . LEU B 1 119 ? -16 14.555 7.309 1 98.75 119 LEU B C 1
ATOM 2562 O O . LEU B 1 119 ? -16.781 14.602 8.258 1 98.75 119 LEU B O 1
ATOM 2566 N N . ILE B 1 120 ? -14.68 14.648 7.426 1 98.88 120 ILE B N 1
ATOM 2567 C CA . ILE B 1 120 ? -14.094 14.992 8.719 1 98.88 120 ILE B CA 1
ATOM 2568 C C . ILE B 1 120 ? -14.586 16.375 9.156 1 98.88 120 ILE B C 1
ATOM 2570 O O . ILE B 1 120 ? -15.008 16.547 10.305 1 98.88 120 ILE B O 1
ATOM 2574 N N . GLU B 1 121 ? -14.508 17.328 8.242 1 98.88 121 GLU B N 1
ATOM 2575 C CA . GLU B 1 121 ? -14.961 18.688 8.531 1 98.88 121 GLU B CA 1
ATOM 2576 C C . GLU B 1 121 ? -16.422 18.703 8.969 1 98.88 121 GLU B C 1
ATOM 2578 O O . GLU B 1 121 ? -16.781 19.359 9.953 1 98.88 121 GLU B O 1
ATOM 2583 N N . ASP B 1 122 ? -17.219 17.969 8.234 1 98.81 122 ASP B N 1
ATOM 2584 C CA . ASP B 1 122 ? -18.656 17.953 8.516 1 98.81 122 ASP B CA 1
ATOM 2585 C C . ASP B 1 122 ? -18.938 17.422 9.914 1 98.81 122 ASP B C 1
ATOM 2587 O O . ASP B 1 122 ? -19.844 17.906 10.602 1 98.81 122 ASP B O 1
ATOM 2591 N N . LYS B 1 123 ? -18.172 16.438 10.312 1 98.81 123 LYS B N 1
ATOM 2592 C CA . LYS B 1 123 ? -18.469 15.781 11.586 1 98.81 123 LYS B CA 1
ATOM 2593 C C . LYS B 1 123 ? -17.828 16.547 12.75 1 98.81 123 LYS B C 1
ATOM 2595 O O . LYS B 1 123 ? -18.469 16.766 13.773 1 98.81 123 LYS B O 1
ATOM 2600 N N . LEU B 1 124 ? -16.547 16.953 12.57 1 98.88 124 LEU B N 1
ATOM 2601 C CA . LEU B 1 124 ? -15.766 17.391 13.719 1 98.88 124 LEU B CA 1
ATOM 2602 C C . LEU B 1 124 ? -15.508 18.891 13.648 1 98.88 124 LEU B C 1
ATOM 2604 O O . LEU B 1 124 ? -15.109 19.5 14.648 1 98.88 124 LEU B O 1
ATOM 2608 N N . ALA B 1 125 ? -15.609 19.5 12.492 1 98.75 125 ALA B N 1
ATOM 2609 C CA . ALA B 1 125 ? -15.406 20.922 12.242 1 98.75 125 ALA B CA 1
ATOM 2610 C C . ALA B 1 125 ? -14.023 21.359 12.688 1 98.75 125 ALA B C 1
ATOM 2612 O O . ALA B 1 125 ? -13.883 22.328 13.445 1 98.75 125 ALA B O 1
ATOM 2613 N N . PRO B 1 126 ? -12.977 20.641 12.188 1 98.75 126 PRO B N 1
ATOM 2614 C CA . PRO B 1 126 ? -11.633 21.062 12.57 1 98.75 126 PRO B CA 1
ATOM 2615 C C . PRO B 1 126 ? -11.32 22.5 12.141 1 98.75 126 PRO B C 1
ATOM 2617 O O . PRO B 1 126 ? -10.406 23.125 12.688 1 98.75 126 PRO B O 1
ATOM 2620 N N . SER B 1 127 ? -12.07 23.047 11.25 1 98.69 127 SER B N 1
ATOM 2621 C CA . SER B 1 127 ? -11.836 24.391 10.758 1 98.69 127 SER B CA 1
ATOM 2622 C C . SER B 1 127 ? -11.992 25.422 11.867 1 98.69 127 SER B C 1
ATOM 2624 O O . SER B 1 127 ? -11.562 26.578 11.727 1 98.69 127 SER B O 1
ATOM 2626 N N . GLN B 1 128 ? -12.578 25.094 12.961 1 98.5 128 GLN B N 1
ATOM 2627 C CA . GLN B 1 128 ? -12.641 25.984 14.117 1 98.5 128 GLN B CA 1
ATOM 2628 C C . GLN B 1 128 ? -11.258 26.219 14.711 1 98.5 128 GLN B C 1
ATOM 2630 O O . GLN B 1 128 ? -11.039 27.219 15.398 1 98.5 128 GLN B O 1
ATOM 2635 N N . TYR B 1 129 ? -10.289 25.297 14.414 1 98.69 129 TYR B N 1
ATOM 2636 C CA . TYR B 1 129 ? -8.969 25.391 15.031 1 98.69 129 TYR B CA 1
ATOM 2637 C C . TYR B 1 129 ? -7.895 25.672 13.984 1 98.69 129 TYR B C 1
ATOM 2639 O O . TYR B 1 129 ? -6.891 26.328 14.273 1 98.69 129 TYR B O 1
ATOM 2647 N N . LEU B 1 130 ? -7.969 25.125 12.758 1 98.75 130 LEU B N 1
ATOM 2648 C CA . LEU B 1 130 ? -6.938 25.234 11.734 1 98.75 130 LEU B CA 1
ATOM 2649 C C . LEU B 1 130 ? -7.555 25.375 10.352 1 98.75 130 LEU B C 1
ATOM 2651 O O . LEU B 1 130 ? -8.711 25 10.141 1 98.75 130 LEU B O 1
ATOM 2655 N N . ALA B 1 131 ? -6.82 25.906 9.414 1 98.81 131 ALA B N 1
ATOM 2656 C CA . ALA B 1 131 ? -7.281 26.047 8.031 1 98.81 131 ALA B CA 1
ATOM 2657 C C . ALA B 1 131 ? -6.914 24.828 7.207 1 98.81 131 ALA B C 1
ATOM 2659 O O . ALA B 1 131 ? -5.789 24.312 7.297 1 98.81 131 ALA B O 1
ATOM 2660 N N . TRP B 1 132 ? -7.891 24.312 6.438 1 98.69 132 TRP B N 1
ATOM 2661 C CA . TRP B 1 132 ? -7.598 23.266 5.461 1 98.69 132 TRP B CA 1
ATOM 2662 C C . TRP B 1 132 ? -6.832 23.828 4.273 1 98.69 132 TRP B C 1
ATOM 2664 O O . TRP B 1 132 ? -7.367 23.922 3.164 1 98.69 132 TRP B O 1
ATOM 2674 N N . SER B 1 133 ? -5.555 24.078 4.465 1 98.75 133 SER B N 1
ATOM 2675 C CA . SER B 1 133 ? -4.77 24.812 3.471 1 98.75 133 SER B CA 1
ATOM 2676 C C . SER B 1 133 ? -4.082 23.859 2.502 1 98.75 133 SER B C 1
ATOM 2678 O O . SER B 1 133 ? -3.904 24.172 1.325 1 98.75 133 SER B O 1
ATOM 2680 N N . PHE B 1 134 ? -3.646 22.703 3.01 1 98.81 134 PHE B N 1
ATOM 2681 C CA . PHE B 1 134 ? -2.834 21.797 2.201 1 98.81 134 PHE B CA 1
ATOM 2682 C C . PHE B 1 134 ? -3.338 20.375 2.318 1 98.81 134 PHE B C 1
ATOM 2684 O O . PHE B 1 134 ? -3.084 19.703 3.32 1 98.81 134 PHE B O 1
ATOM 2691 N N . VAL B 1 135 ? -4.035 19.938 1.306 1 98.81 135 VAL B N 1
ATOM 2692 C CA . VAL B 1 135 ? -4.527 18.578 1.189 1 98.81 135 VAL B CA 1
ATOM 2693 C C . VAL B 1 135 ? -4.156 18 -0.178 1 98.81 135 VAL B C 1
ATOM 2695 O O . VAL B 1 135 ? -4.281 18.688 -1.196 1 98.81 135 VAL B O 1
ATOM 2698 N N . SER B 1 136 ? -3.758 16.828 -0.191 1 98.62 136 SER B N 1
ATOM 2699 C CA . SER B 1 136 ? -3.18 16.234 -1.388 1 98.62 136 SER B CA 1
ATOM 2700 C C . SER B 1 136 ? -4.188 16.188 -2.529 1 98.62 136 SER B C 1
ATOM 2702 O O . SER B 1 136 ? -3.809 16.141 -3.701 1 98.62 136 SER B O 1
ATOM 2704 N N . CYS B 1 137 ? -5.473 16.234 -2.246 1 98.62 137 CYS B N 1
ATOM 2705 C CA . CYS B 1 137 ? -6.48 16.047 -3.283 1 98.62 137 CYS B CA 1
ATOM 2706 C C . CYS B 1 137 ? -6.828 17.375 -3.951 1 98.62 137 CYS B C 1
ATOM 2708 O O . CYS B 1 137 ? -7.48 17.391 -4.996 1 98.62 137 CYS B O 1
ATOM 2710 N N . GLU B 1 138 ? -6.441 18.438 -3.342 1 98.38 138 GLU B N 1
ATOM 2711 C CA . GLU B 1 138 ? -6.848 19.734 -3.879 1 98.38 138 GLU B CA 1
ATOM 2712 C C . GLU B 1 138 ? -5.953 20.844 -3.352 1 98.38 138 GLU B C 1
ATOM 2714 O O . GLU B 1 138 ? -5.145 20.625 -2.447 1 98.38 138 GLU B O 1
ATOM 2719 N N . GLY B 1 139 ? -6.074 22.047 -3.961 1 98.06 139 GLY B N 1
ATOM 2720 C CA . GLY B 1 139 ? -5.34 23.203 -3.486 1 98.06 139 GLY B CA 1
ATOM 2721 C C . GLY B 1 139 ? -3.875 23.188 -3.889 1 98.06 139 GLY B C 1
ATOM 2722 O O . GLY B 1 139 ? -3.508 22.562 -4.887 1 98.06 139 GLY B O 1
ATOM 2723 N N . PRO B 1 140 ? -2.979 23.906 -3.146 1 98.19 140 PRO B N 1
ATOM 2724 C CA . PRO B 1 140 ? -1.571 24.078 -3.516 1 98.19 140 PRO B CA 1
ATOM 2725 C C . PRO B 1 140 ? -0.792 22.766 -3.512 1 98.19 140 PRO B C 1
ATOM 2727 O O . PRO B 1 140 ? 0.18 22.625 -4.258 1 98.19 140 PRO B O 1
ATOM 2730 N N . MET B 1 141 ? -1.243 21.828 -2.779 1 97.81 141 MET B N 1
ATOM 2731 C CA . MET B 1 141 ? -0.511 20.578 -2.613 1 97.81 141 MET B CA 1
ATOM 2732 C C . MET B 1 141 ? -1.121 19.469 -3.471 1 97.81 141 MET B C 1
ATOM 2734 O O . MET B 1 141 ? -0.764 18.297 -3.33 1 97.81 141 MET B O 1
ATOM 2738 N N . LYS B 1 142 ? -2.068 19.859 -4.348 1 98.19 142 LYS B N 1
ATOM 2739 C CA . LYS B 1 142 ? -2.777 18.859 -5.141 1 98.19 142 LYS B CA 1
ATOM 2740 C C . LYS B 1 142 ? -1.805 18.016 -5.957 1 98.19 142 LYS B C 1
ATOM 2742 O O . LYS B 1 142 ? -0.957 18.547 -6.672 1 98.19 142 LYS B O 1
ATOM 2747 N N . GLY B 1 143 ? -1.988 16.75 -5.816 1 97.25 143 GLY B N 1
ATOM 2748 C CA . GLY B 1 143 ? -1.198 15.836 -6.621 1 97.25 143 GLY B CA 1
ATOM 2749 C C . GLY B 1 143 ? 0.112 15.445 -5.961 1 97.25 143 GLY B C 1
ATOM 2750 O O . GLY B 1 143 ? 0.778 14.508 -6.402 1 97.25 143 GLY B O 1
ATOM 2751 N N . PHE B 1 144 ? 0.519 16.141 -4.898 1 96.5 144 PHE B N 1
ATOM 2752 C CA . PHE B 1 144 ? 1.707 15.805 -4.125 1 96.5 144 PHE B CA 1
ATOM 2753 C C . PHE B 1 144 ? 1.324 15.156 -2.801 1 96.5 144 PHE B C 1
ATOM 2755 O O . PHE B 1 144 ? 0.19 15.305 -2.338 1 96.5 144 PHE B O 1
ATOM 2762 N N . ARG B 1 145 ? 2.232 14.375 -2.268 1 96.56 145 ARG B N 1
ATOM 2763 C CA . ARG B 1 145 ? 2.027 13.695 -0.996 1 96.56 145 ARG B CA 1
ATOM 2764 C C . ARG B 1 145 ? 3.303 13.695 -0.161 1 96.56 145 ARG B C 1
ATOM 2766 O O . ARG B 1 145 ? 4.398 13.516 -0.694 1 96.56 145 ARG B O 1
ATOM 2773 N N . LYS B 1 146 ? 3.057 14.031 1.094 1 97.88 146 LYS B N 1
ATOM 2774 C CA . LYS B 1 146 ? 4.137 13.688 2.014 1 97.88 146 LYS B CA 1
ATOM 2775 C C . LYS B 1 146 ? 4.512 12.219 1.903 1 97.88 146 LYS B C 1
ATOM 2777 O O . LYS B 1 146 ? 3.656 11.375 1.631 1 97.88 146 LYS B O 1
ATOM 2782 N N . PRO B 1 147 ? 5.801 12 1.961 1 97.31 147 PRO B N 1
ATOM 2783 C CA . PRO B 1 14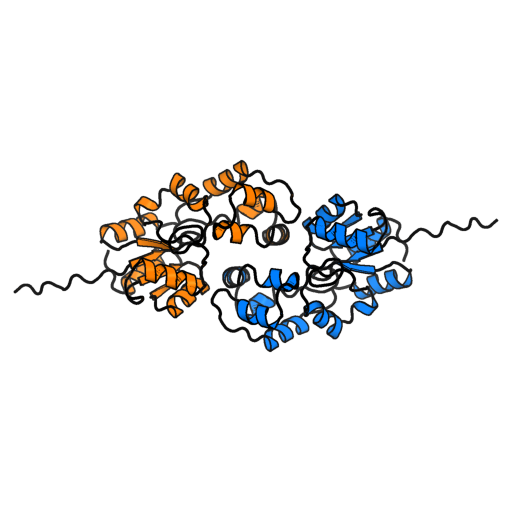7 ? 6.957 12.82 2.324 1 97.31 147 PRO B CA 1
ATOM 2784 C C . PRO B 1 147 ? 7.688 13.383 1.106 1 97.31 147 PRO B C 1
ATOM 2786 O O . PRO B 1 147 ? 8.844 13.805 1.213 1 97.31 147 PRO B O 1
ATOM 2789 N N . SER B 1 148 ? 7.121 13.406 -0.03 1 95.62 148 SER B N 1
ATOM 2790 C CA . SER B 1 148 ? 7.824 13.938 -1.191 1 95.62 148 SER B CA 1
ATOM 2791 C C . SER B 1 148 ? 8.297 15.367 -0.946 1 95.62 148 SER B C 1
ATOM 2793 O O . SER B 1 148 ? 7.609 16.156 -0.294 1 95.62 148 SER B O 1
ATOM 2795 N N . ARG B 1 149 ? 9.383 15.656 -1.49 1 94.94 149 ARG B N 1
ATOM 2796 C CA . ARG B 1 149 ? 9.914 17.016 -1.389 1 94.94 149 ARG B CA 1
ATOM 2797 C C . ARG B 1 149 ? 8.945 18.016 -1.999 1 94.94 149 ARG B C 1
ATOM 2799 O O . ARG B 1 149 ? 8.773 19.125 -1.467 1 94.94 149 ARG B O 1
ATOM 2806 N N . GLU B 1 150 ? 8.328 17.641 -3.035 1 96.31 150 GLU B N 1
ATOM 2807 C CA . GLU B 1 150 ? 7.418 18.5 -3.779 1 96.31 150 GLU B CA 1
ATOM 2808 C C . GLU B 1 150 ? 6.234 18.938 -2.914 1 96.31 150 GLU B C 1
ATOM 2810 O O . GLU B 1 150 ? 5.73 20.047 -3.057 1 96.31 150 GLU B O 1
ATOM 2815 N N . ALA B 1 151 ? 5.816 18.047 -2.047 1 97.94 151 ALA B N 1
ATOM 2816 C CA . ALA B 1 151 ? 4.711 18.391 -1.154 1 97.94 151 ALA B CA 1
ATOM 2817 C C . ALA B 1 151 ? 5.066 19.562 -0.257 1 97.94 151 ALA B C 1
ATOM 2819 O O . ALA B 1 151 ? 4.309 20.531 -0.162 1 97.94 151 ALA B O 1
ATOM 2820 N N . PHE B 1 152 ? 6.23 19.547 0.312 1 98.38 152 PHE B N 1
ATOM 2821 C CA . PHE B 1 152 ? 6.648 20.594 1.234 1 98.38 152 PHE B CA 1
ATOM 2822 C C . PHE B 1 152 ? 6.992 21.875 0.48 1 98.38 152 PHE B C 1
ATOM 2824 O O . PHE B 1 152 ? 6.707 22.969 0.956 1 98.38 152 PHE B O 1
ATOM 2831 N N . GLU B 1 153 ? 7.562 21.719 -0.718 1 97.81 153 GLU B N 1
ATOM 2832 C CA . GLU B 1 153 ? 7.832 22.891 -1.547 1 97.81 153 GLU B CA 1
ATOM 2833 C C . GLU B 1 153 ? 6.539 23.609 -1.913 1 97.81 153 GLU B C 1
ATOM 2835 O O . GLU B 1 153 ? 6.492 24.844 -1.922 1 97.81 153 GLU B O 1
ATOM 2840 N N . ALA B 1 154 ? 5.535 22.844 -2.215 1 98.38 154 ALA B N 1
ATOM 2841 C CA . ALA B 1 154 ? 4.234 23.422 -2.537 1 98.38 154 ALA B CA 1
ATOM 2842 C C . ALA B 1 154 ? 3.668 24.203 -1.352 1 98.38 154 ALA B C 1
ATOM 2844 O O . ALA B 1 154 ? 3.125 25.297 -1.521 1 98.38 154 ALA B O 1
ATOM 2845 N N . CYS B 1 155 ? 3.787 23.641 -0.147 1 98.56 155 CYS B N 1
ATOM 2846 C CA . CYS B 1 155 ? 3.318 24.312 1.059 1 98.56 155 CYS B CA 1
ATOM 2847 C C . CYS B 1 155 ? 4.066 25.625 1.279 1 98.56 155 CYS B C 1
ATOM 2849 O O . CYS B 1 155 ? 3.447 26.656 1.521 1 98.56 155 CYS B O 1
ATOM 2851 N N . LEU B 1 156 ? 5.355 25.594 1.153 1 98.44 156 LEU B N 1
ATOM 2852 C CA . LEU B 1 156 ? 6.199 26.75 1.416 1 98.44 156 LEU B CA 1
ATOM 2853 C C . LEU B 1 156 ? 5.922 27.859 0.41 1 98.44 156 LEU B C 1
ATOM 2855 O O . LEU B 1 156 ? 5.867 29.031 0.777 1 98.44 156 LEU B O 1
ATOM 2859 N N . ARG B 1 157 ? 5.766 27.422 -0.825 1 98.38 157 ARG B N 1
ATOM 2860 C CA . ARG B 1 157 ? 5.445 28.406 -1.855 1 98.38 157 ARG B CA 1
ATOM 2861 C C . ARG B 1 157 ? 4.133 29.109 -1.543 1 98.38 157 ARG B C 1
ATOM 2863 O O . ARG B 1 157 ? 4.031 30.344 -1.68 1 98.38 157 ARG B O 1
ATOM 2870 N N . ALA B 1 158 ? 3.111 28.422 -1.083 1 98.56 158 ALA B N 1
ATOM 2871 C CA . ALA B 1 158 ? 1.79 28.969 -0.794 1 98.56 158 ALA B CA 1
ATOM 2872 C C . ALA B 1 158 ? 1.824 29.844 0.45 1 98.56 158 ALA B C 1
ATOM 2874 O O . ALA B 1 158 ? 1.146 30.875 0.508 1 98.56 158 ALA B O 1
ATOM 2875 N N . LEU B 1 159 ? 2.561 29.406 1.468 1 98 159 LEU B N 1
ATOM 2876 C CA . LEU B 1 159 ? 2.648 30.141 2.725 1 98 159 LEU B CA 1
ATOM 2877 C C . LEU B 1 159 ? 3.469 31.422 2.551 1 98 159 LEU B C 1
ATOM 2879 O O . LEU B 1 159 ? 3.281 32.375 3.289 1 98 159 LEU B O 1
ATOM 2883 N N . ASP B 1 160 ? 4.441 31.406 1.672 1 97.62 160 ASP B N 1
ATOM 2884 C CA . ASP B 1 160 ? 5.309 32.531 1.361 1 97.62 160 ASP B CA 1
ATOM 2885 C C . ASP B 1 160 ? 6.051 33 2.605 1 97.62 160 ASP B C 1
ATOM 2887 O O . ASP B 1 160 ? 6.027 34.219 2.926 1 97.62 160 ASP B O 1
ATOM 2891 N N . VAL B 1 161 ? 6.555 32.188 3.426 1 96.81 161 VAL B N 1
ATOM 2892 C CA . VAL B 1 161 ? 7.406 32.438 4.582 1 96.81 161 VAL B CA 1
ATOM 2893 C C . VAL B 1 161 ? 8.648 31.562 4.523 1 96.81 161 VAL B C 1
ATOM 2895 O O . VAL B 1 161 ? 8.648 30.516 3.861 1 96.81 161 VAL B O 1
ATOM 2898 N N . PRO B 1 162 ? 9.719 32.062 5.105 1 97.12 162 PRO B N 1
ATOM 2899 C CA . PRO B 1 162 ? 10.906 31.188 5.156 1 97.12 162 PRO B CA 1
ATOM 2900 C C . PRO B 1 162 ? 10.633 29.844 5.836 1 97.12 162 PRO B C 1
ATOM 2902 O O . PRO B 1 162 ? 9.883 29.781 6.812 1 97.12 162 PRO B O 1
ATOM 2905 N N . ALA B 1 163 ? 11.203 28.781 5.301 1 98.12 163 ALA B N 1
ATOM 2906 C CA . ALA B 1 163 ? 11.023 27.438 5.836 1 98.12 163 ALA B CA 1
ATOM 2907 C C . ALA B 1 163 ? 11.305 27.406 7.336 1 98.12 163 ALA B C 1
ATOM 2909 O O . ALA B 1 163 ? 10.633 26.672 8.078 1 98.12 163 ALA B O 1
ATOM 2910 N N . ALA B 1 164 ? 12.227 28.203 7.785 1 96.75 164 ALA B N 1
ATOM 2911 C CA . ALA B 1 164 ? 12.648 28.219 9.18 1 96.75 164 ALA B CA 1
ATOM 2912 C C . ALA B 1 164 ? 11.539 28.75 10.086 1 96.75 164 ALA B C 1
ATOM 2914 O O . ALA B 1 164 ? 11.594 28.578 11.305 1 96.75 164 ALA B O 1
ATOM 2915 N N . GLU B 1 165 ? 10.539 29.375 9.5 1 97.75 165 GLU B N 1
ATOM 2916 C CA . GLU B 1 165 ? 9.414 29.922 10.25 1 97.75 165 GLU B CA 1
ATOM 2917 C C . GLU B 1 165 ? 8.211 28.984 10.211 1 97.75 165 GLU B C 1
ATOM 2919 O O . GLU B 1 165 ? 7.094 29.391 10.547 1 97.75 165 GLU B O 1
ATOM 2924 N N . VAL B 1 166 ? 8.398 27.812 9.797 1 98.56 166 VAL B N 1
ATOM 2925 C CA . VAL B 1 166 ? 7.324 26.828 9.727 1 98.56 166 VAL B CA 1
ATOM 2926 C C . VAL B 1 166 ? 7.664 25.625 10.602 1 98.56 166 VAL B C 1
ATOM 2928 O O . VAL B 1 166 ? 8.734 25.031 10.461 1 98.56 166 VAL B O 1
ATOM 2931 N N . VAL B 1 167 ? 6.785 25.328 11.555 1 98.81 167 VAL B N 1
ATOM 2932 C CA . VAL B 1 167 ? 6.855 24.094 12.344 1 98.81 167 VAL B CA 1
ATOM 2933 C C . VAL B 1 167 ? 5.898 23.062 11.766 1 98.81 167 VAL B C 1
ATOM 2935 O O . VAL B 1 167 ? 4.715 23.344 11.555 1 98.81 167 VAL B O 1
ATOM 2938 N N . PHE B 1 168 ? 6.395 21.922 11.461 1 98.88 168 PHE B N 1
ATOM 2939 C CA . PHE B 1 168 ? 5.602 20.828 10.898 1 98.88 168 PHE B CA 1
ATOM 2940 C C . PHE B 1 168 ? 5.426 19.719 11.914 1 98.88 168 PHE B C 1
ATOM 2942 O O . PHE B 1 168 ? 6.402 19.25 12.516 1 98.88 168 PHE B O 1
ATOM 2949 N N . VAL B 1 169 ? 4.18 19.25 12.125 1 98.94 169 VAL B N 1
ATOM 2950 C CA . VAL B 1 169 ? 3.852 18.234 13.102 1 98.94 169 VAL B CA 1
ATOM 2951 C C . VAL B 1 169 ? 3.189 17.047 12.406 1 98.94 169 VAL B C 1
ATOM 2953 O O . VAL B 1 169 ? 2.189 17.203 11.703 1 98.94 169 VAL B O 1
ATOM 2956 N N . ASP B 1 170 ? 3.711 15.867 12.594 1 98.75 170 ASP B N 1
ATOM 2957 C CA . ASP B 1 170 ? 3.219 14.664 11.93 1 98.75 170 ASP B CA 1
ATOM 2958 C C . ASP B 1 170 ? 3.52 13.422 12.773 1 98.75 170 ASP B C 1
ATOM 2960 O O . ASP B 1 170 ? 4.559 13.344 13.43 1 98.75 170 ASP B O 1
ATOM 2964 N N . ASP B 1 171 ? 2.674 12.414 12.719 1 97.5 171 ASP B N 1
ATOM 2965 C CA . ASP B 1 171 ? 2.857 11.211 13.523 1 97.5 171 ASP B CA 1
ATOM 2966 C C . ASP B 1 171 ? 3.801 10.227 12.828 1 97.5 171 ASP B C 1
ATOM 2968 O O . ASP B 1 171 ? 4.188 9.219 13.414 1 97.5 171 ASP B O 1
ATOM 2972 N N . ARG B 1 172 ? 4.152 10.531 11.609 1 96 172 ARG B N 1
ATOM 2973 C CA . ARG B 1 172 ? 5.051 9.656 10.859 1 96 172 ARG B CA 1
ATOM 2974 C C . ARG B 1 172 ? 6.453 10.25 10.781 1 96 172 ARG B C 1
ATOM 2976 O O . ARG B 1 172 ? 6.648 11.328 10.219 1 96 172 ARG B O 1
ATOM 2983 N N . ALA B 1 173 ? 7.434 9.523 11.258 1 96 173 ALA B N 1
ATOM 2984 C CA . ALA B 1 173 ? 8.82 9.984 11.312 1 96 173 ALA B CA 1
ATOM 2985 C C . ALA B 1 173 ? 9.328 10.344 9.922 1 96 173 ALA B C 1
ATOM 2987 O O . ALA B 1 173 ? 10.078 11.312 9.766 1 96 173 ALA B O 1
ATOM 2988 N N . VAL B 1 174 ? 8.906 9.625 8.953 1 94.94 174 VAL B N 1
ATOM 2989 C CA . VAL B 1 174 ? 9.406 9.836 7.602 1 94.94 174 VAL B CA 1
ATOM 2990 C C . VAL B 1 174 ? 8.938 11.188 7.078 1 94.94 174 VAL B C 1
ATOM 2992 O O . VAL B 1 174 ? 9.672 11.867 6.352 1 94.94 174 VAL B O 1
ATOM 2995 N N . ASN B 1 175 ? 7.715 11.547 7.375 1 97.62 175 ASN B N 1
ATOM 2996 C CA . ASN B 1 175 ? 7.219 12.867 6.992 1 97.62 175 ASN B CA 1
ATOM 2997 C C . ASN B 1 175 ? 7.98 13.977 7.707 1 97.62 175 ASN B C 1
ATOM 2999 O O . ASN B 1 175 ? 8.305 15 7.102 1 97.62 175 ASN B O 1
ATOM 3003 N N . VAL B 1 176 ? 8.242 13.773 8.984 1 98.25 176 VAL B N 1
ATOM 3004 C CA . VAL B 1 176 ? 8.953 14.75 9.805 1 98.25 176 VAL B CA 1
ATOM 3005 C C . VAL B 1 176 ? 10.375 14.938 9.266 1 98.25 176 VAL B C 1
ATOM 3007 O O . VAL B 1 176 ? 10.836 16.078 9.117 1 98.25 176 VAL B O 1
ATOM 3010 N N . GLU B 1 177 ? 11.023 13.859 8.969 1 96.69 177 GLU B N 1
ATOM 3011 C CA . GLU B 1 177 ? 12.383 13.906 8.43 1 96.69 177 GLU B CA 1
ATOM 3012 C C . GLU B 1 177 ? 12.414 14.602 7.074 1 96.69 177 GLU B C 1
ATOM 3014 O O . GLU B 1 177 ? 13.328 15.391 6.801 1 96.69 177 GLU B O 1
ATOM 3019 N N . ALA B 1 178 ? 11.445 14.273 6.25 1 96.81 178 ALA B N 1
ATOM 3020 C CA . ALA B 1 178 ? 11.359 14.914 4.938 1 96.81 178 ALA B CA 1
ATOM 3021 C C . ALA B 1 178 ? 11.133 16.422 5.074 1 96.81 178 ALA B C 1
ATOM 3023 O O . ALA B 1 178 ? 11.695 17.203 4.309 1 96.81 178 ALA B O 1
ATOM 3024 N N . ALA B 1 179 ? 10.281 16.781 6 1 98.12 179 ALA B N 1
ATOM 3025 C CA . ALA B 1 179 ? 10.062 18.203 6.27 1 98.12 179 ALA B CA 1
ATOM 3026 C C . ALA B 1 179 ? 11.359 18.891 6.695 1 98.12 179 ALA B C 1
ATOM 3028 O O . ALA B 1 179 ? 11.68 19.984 6.211 1 98.12 179 ALA B O 1
ATOM 3029 N N . ALA B 1 180 ? 12.07 18.281 7.598 1 97.81 180 ALA B N 1
ATOM 3030 C CA . ALA B 1 180 ? 13.352 18.812 8.055 1 97.81 180 ALA B CA 1
ATOM 3031 C C . ALA B 1 180 ? 14.32 18.984 6.887 1 97.81 180 ALA B C 1
ATOM 3033 O O . ALA B 1 180 ? 15.031 19.984 6.805 1 97.81 180 ALA B O 1
ATOM 3034 N N . ALA B 1 181 ? 14.344 18 6.035 1 96 181 ALA B N 1
ATOM 3035 C CA . ALA B 1 181 ? 15.203 18.047 4.859 1 96 181 ALA B CA 1
ATOM 3036 C C . ALA B 1 181 ? 14.828 19.219 3.957 1 96 181 ALA B C 1
ATOM 3038 O O . ALA B 1 181 ? 15.68 19.766 3.256 1 96 181 ALA B O 1
ATOM 3039 N N . ALA B 1 182 ? 13.594 19.641 3.975 1 96.56 182 ALA B N 1
ATOM 3040 C CA . ALA B 1 182 ? 13.109 20.766 3.186 1 96.56 182 ALA B CA 1
ATOM 3041 C C . ALA B 1 182 ? 13.32 22.078 3.926 1 96.56 182 ALA B C 1
ATOM 3043 O O . ALA B 1 182 ? 12.945 23.141 3.428 1 96.56 182 ALA B O 1
ATOM 3044 N N . GLY B 1 183 ? 13.859 22.031 5.168 1 97.75 183 GLY B N 1
ATOM 3045 C CA . GLY B 1 183 ? 14.227 23.234 5.902 1 97.75 183 GLY B CA 1
ATOM 3046 C C . GLY B 1 183 ? 13.227 23.609 6.977 1 97.75 183 GLY B C 1
ATOM 3047 O O . GLY B 1 183 ? 13.414 24.594 7.695 1 97.75 183 GLY B O 1
ATOM 3048 N N . LEU B 1 184 ? 12.133 22.875 7.125 1 98.5 184 LEU B N 1
ATOM 3049 C CA . LEU B 1 184 ? 11.141 23.141 8.156 1 98.5 184 LEU B CA 1
ATOM 3050 C C . LEU B 1 184 ? 11.602 22.594 9.508 1 98.5 184 LEU B C 1
ATOM 3052 O O . LEU B 1 184 ? 12.516 21.766 9.57 1 98.5 184 LEU B O 1
ATOM 3056 N N . ASP B 1 185 ? 11.055 23.094 10.547 1 98.44 185 ASP B N 1
ATOM 3057 C CA . ASP B 1 185 ? 11.242 22.516 11.875 1 98.44 185 ASP B CA 1
ATOM 3058 C C . ASP B 1 185 ? 10.242 21.391 12.133 1 98.44 185 ASP B C 1
ATOM 3060 O O . ASP B 1 185 ? 9.062 21.656 12.383 1 98.44 185 ASP B O 1
ATOM 3064 N N . GLY B 1 186 ? 10.648 20.172 12.125 1 98.56 186 GLY B N 1
ATOM 3065 C CA . GLY B 1 186 ? 9.773 19.016 12.25 1 98.56 186 GLY B CA 1
ATOM 3066 C C . GLY B 1 186 ? 9.609 18.531 13.68 1 98.56 186 GLY B C 1
ATOM 3067 O O . GLY B 1 186 ? 10.578 18.5 14.445 1 98.56 186 GLY B O 1
ATOM 3068 N N . ILE B 1 187 ? 8.422 18.203 14.078 1 98.81 187 ILE B N 1
ATOM 3069 C CA . ILE B 1 187 ? 8.109 17.594 15.367 1 98.81 187 ILE B CA 1
ATOM 3070 C C . ILE B 1 187 ? 7.371 16.281 15.156 1 98.81 187 ILE B C 1
ATOM 3072 O O . ILE B 1 187 ? 6.336 16.234 14.484 1 98.81 187 ILE B O 1
ATOM 3076 N N . LEU B 1 188 ? 7.906 15.188 15.688 1 98.75 188 LEU B N 1
ATOM 3077 C CA . LEU B 1 188 ? 7.195 13.914 15.688 1 98.75 188 LEU B CA 1
ATOM 3078 C C . LEU B 1 188 ? 6.066 13.922 16.719 1 98.75 188 LEU B C 1
ATOM 3080 O O . LEU B 1 188 ? 6.301 14.156 17.906 1 98.75 188 LEU B O 1
ATOM 3084 N N . PHE B 1 189 ? 4.898 13.656 16.266 1 98.81 189 PHE B N 1
ATOM 3085 C CA . PHE B 1 189 ? 3.734 13.672 17.141 1 98.81 189 PHE B CA 1
ATOM 3086 C C . PHE B 1 189 ? 3.646 12.383 17.938 1 98.81 189 PHE B C 1
ATOM 3088 O O . PHE B 1 189 ? 3.605 11.289 17.375 1 98.81 189 PHE B O 1
ATOM 3095 N N . GLU B 1 190 ? 3.564 12.539 19.203 1 98.44 190 GLU B N 1
ATOM 3096 C CA . GLU B 1 190 ? 3.438 11.406 20.125 1 98.44 190 GLU B CA 1
ATOM 3097 C C . GLU B 1 190 ? 2.322 11.633 21.141 1 98.44 190 GLU B C 1
ATOM 3099 O O . GLU B 1 190 ? 2.326 11.031 22.219 1 98.44 190 GLU B O 1
ATOM 3104 N N . GLY B 1 191 ? 1.496 12.57 20.859 1 98.69 191 GLY B N 1
ATOM 3105 C CA . GLY B 1 191 ? 0.398 12.953 21.734 1 98.69 191 GLY B CA 1
ATOM 3106 C C . GLY B 1 191 ? 0.372 14.438 22.031 1 98.69 191 GLY B C 1
ATOM 3107 O O . GLY B 1 191 ? 1.38 15.125 21.875 1 98.69 191 GLY B O 1
ATOM 3108 N N . ALA B 1 192 ? -0.739 14.906 22.469 1 98.81 192 ALA B N 1
ATOM 3109 C CA . ALA B 1 192 ? -0.945 16.328 22.688 1 98.81 192 ALA B CA 1
ATOM 3110 C C . ALA B 1 192 ? 0.006 16.875 23.75 1 98.81 192 ALA B C 1
ATOM 3112 O O . ALA B 1 192 ? 0.558 17.969 23.594 1 98.81 192 ALA B O 1
ATOM 3113 N N . GLU B 1 193 ? 0.191 16.125 24.781 1 98.69 193 GLU B N 1
ATOM 3114 C CA . GLU B 1 193 ? 1.067 16.562 25.875 1 98.69 193 GLU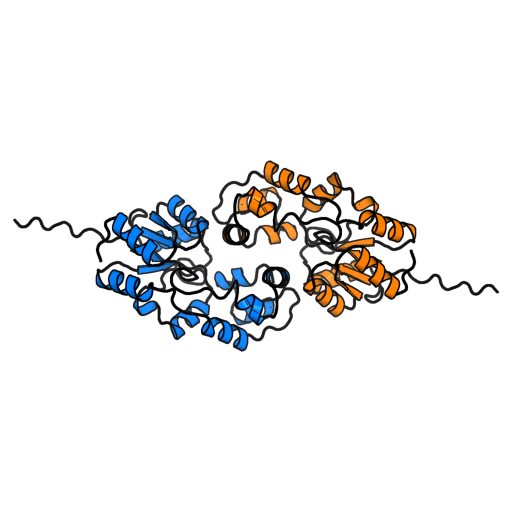 B CA 1
ATOM 3115 C C . GLU B 1 193 ? 2.512 16.688 25.391 1 98.69 193 GLU B C 1
ATOM 3117 O O . GLU B 1 193 ? 3.189 17.672 25.703 1 98.69 193 GLU B O 1
ATOM 3122 N N . ALA B 1 194 ? 2.955 15.695 24.703 1 98.88 194 ALA B N 1
ATOM 3123 C CA . ALA B 1 194 ? 4.316 15.719 24.172 1 98.88 194 ALA B CA 1
ATOM 3124 C C . ALA B 1 194 ? 4.5 16.844 23.172 1 98.88 194 ALA B C 1
ATOM 3126 O O . ALA B 1 194 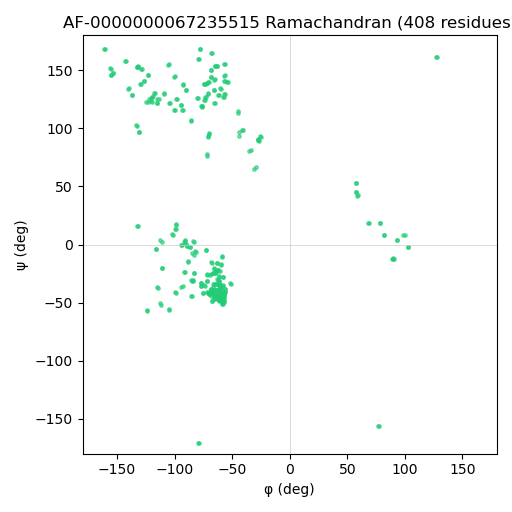? 5.555 17.484 23.125 1 98.88 194 ALA B O 1
ATOM 3127 N N . LEU B 1 195 ? 3.473 17.078 22.328 1 98.94 195 LEU B N 1
ATOM 3128 C CA . LEU B 1 195 ? 3.539 18.172 21.359 1 98.94 195 LEU B CA 1
ATOM 3129 C C . LEU B 1 195 ? 3.633 19.516 22.062 1 98.94 195 LEU B C 1
ATOM 3131 O O . LEU B 1 195 ? 4.449 20.359 21.688 1 98.94 195 LEU B O 1
ATOM 3135 N N . GLU B 1 196 ? 2.795 19.703 23.062 1 98.81 196 GLU B N 1
ATOM 3136 C CA . GLU B 1 196 ? 2.857 20.953 23.812 1 98.81 196 GLU B CA 1
ATOM 3137 C C . GLU B 1 196 ? 4.246 21.172 24.406 1 98.81 196 GLU B C 1
ATOM 3139 O O . GLU B 1 196 ? 4.801 22.266 24.312 1 98.81 196 GLU B O 1
ATOM 3144 N N . ALA B 1 197 ? 4.77 20.141 25.016 1 98.81 197 ALA B N 1
ATOM 3145 C CA . ALA B 1 197 ? 6.102 20.234 25.609 1 98.81 197 ALA B CA 1
ATOM 3146 C C . ALA B 1 197 ? 7.145 20.609 24.562 1 98.81 197 ALA B C 1
ATOM 3148 O O . ALA B 1 197 ? 8.023 21.438 24.812 1 98.81 197 ALA B O 1
ATOM 3149 N N . ALA B 1 198 ? 7.07 20.047 23.375 1 98.81 198 ALA B N 1
ATOM 3150 C CA . ALA B 1 198 ? 8.016 20.312 22.297 1 98.81 198 ALA B CA 1
ATOM 3151 C C . ALA B 1 198 ? 7.902 21.75 21.812 1 98.81 198 ALA B C 1
ATOM 3153 O O . ALA B 1 198 ? 8.914 22.391 21.516 1 98.81 198 ALA B O 1
ATOM 3154 N N . LEU B 1 199 ? 6.668 22.234 21.703 1 98.62 199 LEU B N 1
ATOM 3155 C CA . LEU B 1 199 ? 6.449 23.609 21.266 1 98.62 199 LEU B CA 1
ATOM 3156 C C . LEU B 1 199 ? 6.969 24.594 22.312 1 98.62 199 LEU B C 1
ATOM 3158 O O . LEU B 1 199 ? 7.613 25.594 21.969 1 98.62 199 LEU B O 1
ATOM 3162 N N . ARG B 1 200 ? 6.723 24.297 23.578 1 98.06 200 ARG B N 1
ATOM 3163 C CA . ARG B 1 200 ? 7.203 25.172 24.641 1 98.06 200 ARG B CA 1
ATOM 3164 C C . ARG B 1 200 ? 8.727 25.156 24.719 1 98.06 200 ARG B C 1
ATOM 3166 O O . ARG B 1 200 ? 9.344 26.188 24.984 1 98.06 200 ARG B O 1
ATOM 3173 N N . ALA B 1 201 ? 9.289 24.016 24.484 1 97.88 201 ALA B N 1
ATOM 3174 C CA . ALA B 1 201 ? 10.75 23.891 24.484 1 97.88 201 ALA B CA 1
ATOM 3175 C C . ALA B 1 201 ? 11.359 24.75 23.375 1 97.88 201 ALA B C 1
ATOM 3177 O O . ALA B 1 201 ? 12.516 25.156 23.469 1 97.88 201 ALA B O 1
ATOM 3178 N N . ARG B 1 202 ? 10.562 25.094 22.328 1 96.44 202 ARG B N 1
ATOM 3179 C CA . ARG B 1 202 ? 10.992 25.922 21.219 1 96.44 202 ARG B CA 1
ATOM 3180 C C . ARG B 1 202 ? 10.719 27.406 21.5 1 96.44 202 ARG B C 1
ATOM 3182 O O . ARG B 1 202 ? 10.93 28.25 20.625 1 96.44 202 ARG B O 1
ATOM 3189 N N . GLY B 1 203 ? 10.164 27.688 22.688 1 96 203 GLY B N 1
ATOM 3190 C CA . GLY B 1 203 ? 9.961 29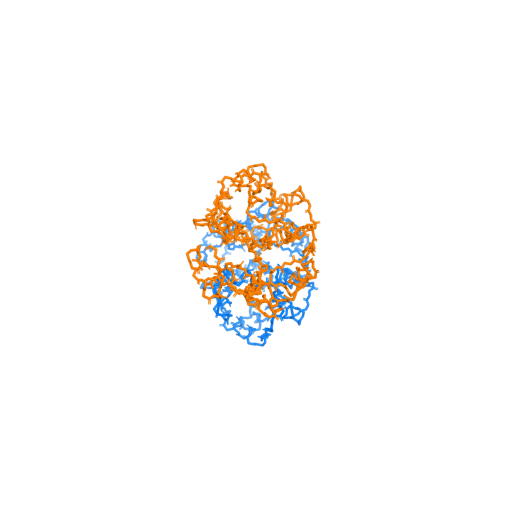.062 23.125 1 96 203 GLY B CA 1
ATOM 3191 C C . GLY B 1 203 ? 8.578 29.594 22.781 1 96 203 GLY B C 1
ATOM 3192 O O . GLY B 1 203 ? 8.297 30.781 22.984 1 96 203 GLY B O 1
ATOM 3193 N N . LEU B 1 204 ? 7.738 28.703 22.219 1 96.69 204 LEU B N 1
ATOM 3194 C CA . LEU B 1 204 ? 6.398 29.172 21.891 1 96.69 204 LEU B CA 1
ATOM 3195 C C . LEU B 1 204 ? 5.574 29.406 23.156 1 96.69 204 LEU B C 1
ATOM 3197 O O . LEU B 1 204 ? 5.645 28.625 24.094 1 96.69 204 LEU B O 1
ATOM 3201 N N . GLN B 1 205 ? 4.801 30.5 23.125 1 96.38 205 GLN B N 1
ATOM 3202 C CA . GLN B 1 205 ? 3.967 30.875 24.266 1 96.38 205 GLN B CA 1
ATOM 3203 C C . GLN B 1 205 ? 2.488 30.859 23.875 1 96.38 205 GLN B C 1
ATOM 3205 O O . GLN B 1 205 ? 2.096 31.406 22.859 1 96.38 205 GLN B O 1
ATOM 3210 N N . PHE B 1 206 ? 1.698 30.188 24.719 1 96.56 206 PHE B N 1
ATOM 3211 C CA . PHE B 1 206 ? 0.264 30.109 24.469 1 96.56 206 PHE B CA 1
ATOM 3212 C C . PHE B 1 206 ? -0.454 29.484 25.672 1 96.56 206 PHE B C 1
ATOM 3214 O O . PHE B 1 206 ? 0.18 28.891 26.531 1 96.56 206 PHE B O 1
#

Sequence (412 aa):
MAAVTAAQKRPVLLLDIMDTVVYDPFFKEMPVFFNMSFKELLAAKHPTAWVEFECGEITEEQLLAKFFADGRHVDGAALKQMMVSSYRYLDGMPELLRRLGAAGYPLHACSNYPAWWRLIEDKLAPSQYLAWSFVSCEGPMKGFRKPSREAFEACLRALDVPAAEVVFVDDRAVNVEAAAAAGLDGILFEGAEALEAALRARGLQFMAAVTAAQKRPVLLLDIMDTVVYDPFFKEMPVFFNMSFKELLAAKHPTAWVEFECGEITEEQLLAKFFADGRHVDGAALKQMMVSSYRYLDGMPELLRRLGAAGYPLHACSNYPAWWRLIEDKLAPSQYLAWSFVSCEGPMKGFRKPSREAFEACLRALDVPAAEVVFVDDRAVNVEAAAAAGLDGILFEGAEALEAALRARGLQF